Protein AF-A0A7V1BFC8-F1 (afdb_monomer)

Organism: NCBI:txid335975

pLDDT: mean 70.93, std 18.79, range [25.48, 94.25]

Sequence (375 aa):
MNNLLKKTTTIALAGLIGSTLLTPPAHALSTGAIIRVIRSEHSDTRSHVTDENQKVRQQVKDSIELQTDLLIEALKGQARENSNYQQMQVEGAQRIEDAAQINNTNRLKDEFRAKAESGEFDPNPFACMLVDIFGGEGSSGPAPGNSGSTVSDNVSNWVNGNNPVVQASGVQLSKHVADKKTEFSGFKGRPNATTDWGILLEEPTVDFDDPQTAEVAELIIRNGLDSTPKPAMKPEELLTPSGLDRVAKVEELSSRLNSASESIEMALNMRTAVMEGEPVETFREYAEGSAYNRPVGDKLSELQQVDIMTVWHYAPKGERLKAMTTPGEMNQIAWLQEIHRVMSINARINYMQLELANRDAIVNSMILATLNDDD

Foldseek 3Di:
DDDDDDDDDDDDDDDDDDDDDDDDDDDDDDDDPVVPVVVVVVVVVVVVVVVVVVVVVVVVVVVVVVVVVVVVVVVVVVVVVVVVVVVVVVVVVVVVVVVVVVVVVVVVVVVLVVCVVVCVCPADVVLCVLVCCVPPPDPPPPQPADFLVNLLVVLLCVQLQVDPQLQVADPSLVVVLVVVQVVCQCPVHHNGLLADCCLLVVQLAFECRPVVSSVSSSSNLSVVLPSRHHHNDDPVLCVDPVSVVVVVVSVLSSVLSSLVSVLVSLSGRQRYFDDADPVLVVLVVLCVQFPNDDDRDRTGGNSRSLVSLVRSLPTGHDPSVVCVPPPPSDDPSNVSSSVSSVVSSVVSVVVSVVVSVVSVVVNVVSVVVVVVVVD

Solvent-accessible surface area (backbone atoms only — not comparable to full-atom values): 21253 Å² total; per-residue (Å²): 136,85,80,87,83,91,77,89,82,92,86,92,84,89,90,86,86,90,84,87,87,84,86,88,84,90,88,90,90,86,72,79,74,61,61,58,60,56,56,54,57,59,49,61,53,50,56,53,55,50,57,52,51,51,54,53,51,50,54,53,49,58,50,51,52,57,52,48,53,55,50,52,51,50,50,54,49,52,51,52,52,50,51,52,53,49,52,54,49,50,53,49,50,49,53,50,50,52,50,49,52,52,49,50,52,49,51,49,51,50,55,47,50,56,39,51,73,62,58,84,51,64,66,56,69,67,57,38,51,69,66,38,60,76,43,88,94,71,57,85,62,79,64,97,63,53,41,23,57,56,34,36,53,52,30,48,35,41,54,58,8,67,32,72,56,33,59,67,30,69,71,59,32,57,45,51,58,54,50,51,38,59,72,36,43,48,47,97,75,30,80,47,34,43,68,41,63,60,74,68,66,73,43,51,48,43,61,37,70,43,66,66,54,31,50,38,51,29,36,24,49,30,51,70,74,48,73,76,40,62,50,50,82,50,81,74,44,60,76,35,75,71,32,50,59,46,46,57,60,48,52,57,49,46,54,53,53,48,44,47,39,56,44,50,22,52,64,34,44,40,17,22,54,75,44,57,60,76,66,42,56,60,52,42,52,38,26,72,40,19,70,54,84,74,90,77,67,72,51,37,6,58,47,37,51,52,51,36,53,49,31,38,68,78,36,40,32,69,70,60,38,47,35,78,71,40,91,76,68,54,52,73,69,56,52,49,54,50,53,48,47,53,50,48,52,51,52,42,53,53,48,55,50,50,54,50,52,52,37,51,50,52,42,50,51,55,53,53,51,55,68,65,72,79,117

Structure (mmCIF, N/CA/C/O backbone):
data_AF-A0A7V1BFC8-F1
#
_entry.id   AF-A0A7V1BFC8-F1
#
loop_
_atom_site.group_PDB
_atom_site.id
_atom_site.type_symbol
_atom_site.label_atom_id
_atom_site.label_alt_id
_atom_site.label_comp_id
_atom_site.label_asym_id
_atom_site.label_entity_id
_atom_site.label_seq_id
_atom_site.pdbx_PDB_ins_code
_atom_site.Cartn_x
_atom_site.Cartn_y
_atom_site.Cartn_z
_atom_site.occupancy
_atom_site.B_iso_or_equiv
_atom_site.auth_seq_id
_atom_site.auth_comp_id
_atom_site.auth_asym_id
_atom_site.auth_atom_id
_atom_site.pdbx_PDB_model_num
ATOM 1 N N . MET A 1 1 ? 62.423 33.754 -34.897 1.00 32.41 1 MET A N 1
ATOM 2 C CA . MET A 1 1 ? 63.442 34.340 -35.801 1.00 32.41 1 MET A CA 1
ATOM 3 C C . MET A 1 1 ? 64.641 33.403 -35.777 1.00 32.41 1 MET A C 1
ATOM 5 O O . MET A 1 1 ? 65.230 33.238 -34.725 1.00 32.41 1 MET A O 1
ATOM 9 N N . ASN A 1 2 ? 64.758 32.505 -36.751 1.00 27.41 2 ASN A N 1
ATOM 10 C CA . ASN A 1 2 ? 65.444 32.687 -38.041 1.00 27.41 2 ASN A CA 1
ATOM 11 C C . ASN A 1 2 ? 66.981 32.756 -37.954 1.00 27.41 2 ASN A C 1
ATOM 13 O O . ASN A 1 2 ? 67.542 33.769 -37.556 1.00 27.41 2 ASN A O 1
ATOM 17 N N . ASN A 1 3 ? 67.581 31.713 -38.537 1.00 30.86 3 ASN A N 1
ATOM 18 C CA . ASN A 1 3 ? 68.780 31.717 -39.379 1.00 30.86 3 ASN A CA 1
ATOM 19 C C . ASN A 1 3 ? 70.190 31.784 -38.758 1.00 30.86 3 ASN A C 1
ATOM 21 O O . ASN A 1 3 ? 70.696 32.832 -38.382 1.00 30.86 3 ASN A O 1
ATOM 25 N N . LEU A 1 4 ? 70.864 30.631 -38.891 1.00 31.28 4 LEU A N 1
ATOM 26 C CA . LEU A 1 4 ? 72.070 30.450 -39.718 1.00 31.28 4 LEU A CA 1
ATOM 27 C C . LEU A 1 4 ? 73.190 31.492 -39.583 1.00 31.28 4 LEU A C 1
ATOM 29 O O . LEU A 1 4 ? 73.123 32.565 -40.178 1.00 31.28 4 LEU A O 1
ATOM 33 N N . LEU A 1 5 ? 74.332 31.053 -39.045 1.00 30.88 5 LEU A N 1
ATOM 34 C CA . LEU A 1 5 ? 75.630 31.614 -39.423 1.00 30.88 5 LEU A CA 1
ATOM 35 C C . LEU A 1 5 ? 76.728 30.539 -39.458 1.00 30.88 5 LEU A C 1
ATOM 37 O O . LEU A 1 5 ? 77.033 29.883 -38.468 1.00 30.88 5 LEU A O 1
ATOM 41 N N . LYS A 1 6 ? 77.307 30.364 -40.651 1.00 32.97 6 LYS A N 1
ATOM 42 C CA . LYS A 1 6 ? 78.470 29.508 -40.930 1.00 32.97 6 LYS A CA 1
ATOM 43 C C . LYS A 1 6 ? 79.749 30.117 -40.339 1.00 32.97 6 LYS A C 1
ATOM 45 O O . LYS A 1 6 ? 79.927 31.326 -40.463 1.00 32.97 6 LYS A O 1
ATOM 50 N N . LYS A 1 7 ? 80.676 29.268 -39.875 1.00 28.72 7 LYS A N 1
ATOM 51 C CA . LYS A 1 7 ? 82.158 29.393 -39.937 1.00 28.72 7 LYS A CA 1
ATOM 52 C C . LYS A 1 7 ? 82.755 28.057 -39.439 1.00 28.72 7 LYS A C 1
ATOM 54 O O . LYS A 1 7 ? 82.278 27.536 -38.443 1.00 28.72 7 LYS A O 1
ATOM 59 N N . THR A 1 8 ? 83.521 27.315 -40.252 1.00 30.00 8 THR A N 1
ATOM 60 C CA . THR A 1 8 ? 85.009 27.217 -40.206 1.00 30.00 8 THR A CA 1
ATOM 61 C C . THR A 1 8 ? 85.552 27.009 -38.774 1.00 30.00 8 THR A C 1
ATOM 63 O O . THR A 1 8 ? 85.238 27.803 -37.898 1.00 30.00 8 THR A O 1
ATOM 66 N N . THR A 1 9 ? 86.418 26.035 -38.456 1.00 28.03 9 THR A N 1
ATOM 67 C CA . THR A 1 9 ? 87.690 25.745 -39.150 1.00 28.03 9 THR A CA 1
ATOM 68 C C . THR A 1 9 ? 88.269 24.362 -38.777 1.00 28.03 9 THR A C 1
ATOM 70 O O . THR A 1 9 ? 88.222 23.950 -37.627 1.00 28.03 9 THR A O 1
ATOM 73 N N . THR A 1 10 ? 88.826 23.705 -39.795 1.00 29.02 10 THR A N 1
ATOM 74 C CA . THR A 1 10 ? 89.980 22.783 -39.917 1.00 29.02 10 THR A CA 1
ATOM 75 C C . THR A 1 10 ? 90.988 22.617 -38.755 1.00 29.02 10 THR A C 1
ATOM 77 O O . THR A 1 10 ? 91.330 23.607 -38.121 1.00 29.02 10 THR A O 1
ATOM 80 N N . ILE A 1 11 ? 91.558 21.391 -38.642 1.00 31.86 11 ILE A N 1
ATOM 81 C CA . ILE A 1 11 ? 92.927 20.926 -38.222 1.00 31.86 11 ILE A CA 1
ATOM 82 C C . ILE A 1 11 ? 92.743 19.570 -37.482 1.00 31.86 11 ILE A C 1
ATOM 84 O O . ILE A 1 11 ? 92.087 19.557 -36.451 1.00 31.86 11 ILE A O 1
ATOM 88 N N . ALA A 1 12 ? 93.072 18.360 -37.969 1.00 26.25 12 ALA A N 1
ATOM 89 C CA . ALA A 1 12 ? 94.232 17.755 -38.663 1.00 26.25 12 ALA A CA 1
ATOM 90 C C . ALA A 1 12 ? 95.201 16.994 -37.722 1.00 26.25 12 ALA A C 1
ATOM 92 O O . ALA A 1 12 ? 95.785 17.622 -36.850 1.00 26.25 12 ALA A O 1
ATOM 93 N N . LEU A 1 13 ? 95.398 15.680 -37.960 1.00 26.31 13 LEU A N 1
ATOM 94 C CA . LEU A 1 13 ? 96.648 14.874 -37.848 1.00 26.31 13 LEU A CA 1
ATOM 95 C C . LEU A 1 13 ? 96.299 13.396 -38.177 1.00 26.31 13 LEU A C 1
ATOM 97 O O . LEU A 1 13 ? 95.523 12.780 -37.460 1.00 26.31 13 LEU A O 1
ATOM 101 N N . ALA A 1 14 ? 96.566 12.882 -39.382 1.00 25.48 14 ALA A N 1
ATOM 102 C CA . ALA A 1 14 ? 97.833 12.325 -39.893 1.00 25.48 14 ALA A CA 1
ATOM 103 C C . ALA A 1 14 ? 98.149 10.898 -39.392 1.00 25.48 14 ALA A C 1
ATOM 105 O O . ALA A 1 14 ? 98.297 10.676 -38.195 1.00 25.48 14 ALA A O 1
ATOM 106 N N . GLY A 1 15 ? 98.323 9.947 -40.325 1.00 25.98 15 GLY A N 1
ATOM 107 C CA . GLY A 1 15 ? 98.778 8.593 -39.987 1.00 25.98 15 GLY A CA 1
ATOM 108 C C . GLY A 1 15 ? 98.487 7.491 -41.012 1.00 25.98 15 GLY A C 1
ATOM 109 O O . GLY A 1 15 ? 97.742 6.581 -40.681 1.00 25.98 15 GLY A O 1
ATOM 110 N N . LEU A 1 16 ? 99.077 7.555 -42.219 1.00 27.25 16 LEU A N 1
ATOM 111 C CA . LEU A 1 16 ? 99.634 6.386 -42.942 1.00 27.25 16 LEU A CA 1
ATOM 112 C C . LEU A 1 16 ? 100.251 6.797 -44.294 1.00 27.25 16 LEU A C 1
ATOM 114 O O . LEU A 1 16 ? 99.563 7.008 -45.289 1.00 27.25 16 LEU A O 1
ATOM 118 N N . ILE A 1 17 ? 101.582 6.883 -44.316 1.00 28.95 17 ILE A N 1
ATOM 119 C CA . ILE A 1 17 ? 102.418 6.905 -45.525 1.00 28.95 17 ILE A CA 1
ATOM 120 C C . ILE A 1 17 ? 102.959 5.482 -45.695 1.00 28.95 17 ILE A C 1
ATOM 122 O O . ILE A 1 17 ? 103.449 4.925 -44.714 1.00 28.95 17 ILE A O 1
ATOM 126 N N . GLY A 1 18 ? 102.920 4.891 -46.898 1.00 25.66 18 GLY A N 1
ATOM 127 C CA . GLY A 1 18 ? 103.538 3.568 -47.078 1.00 25.66 18 GLY A CA 1
ATOM 128 C C . GLY A 1 18 ? 103.175 2.758 -48.324 1.00 25.66 18 GLY A C 1
ATOM 129 O O . GLY A 1 18 ? 102.826 1.592 -48.194 1.00 25.66 18 GLY A O 1
ATOM 130 N N . SER A 1 19 ? 103.269 3.325 -49.528 1.00 30.67 19 SER A N 1
ATOM 131 C CA . SER A 1 19 ? 103.360 2.519 -50.764 1.00 30.67 19 SER A CA 1
ATOM 132 C C . SER A 1 19 ? 104.091 3.280 -51.871 1.00 30.67 19 SER A C 1
ATOM 134 O O . SER A 1 19 ? 103.512 3.795 -52.823 1.00 30.67 19 SER A O 1
ATOM 136 N N . THR A 1 20 ? 105.412 3.361 -51.732 1.00 32.38 20 THR A N 1
ATOM 137 C CA . THR A 1 20 ? 106.315 3.659 -52.848 1.00 32.38 20 THR A CA 1
ATOM 138 C C . THR A 1 20 ? 106.559 2.389 -53.661 1.00 32.38 20 THR A C 1
ATOM 140 O O . THR A 1 20 ? 106.676 1.315 -53.080 1.00 32.38 20 THR A O 1
ATOM 143 N N . LEU A 1 21 ? 106.695 2.515 -54.986 1.00 33.72 21 LEU A N 1
ATOM 144 C CA . LEU A 1 21 ? 107.602 1.693 -55.804 1.00 33.72 21 LEU A CA 1
ATOM 145 C C . LEU A 1 21 ? 107.705 2.266 -57.231 1.00 33.72 21 LEU A C 1
ATOM 147 O O . LEU A 1 21 ? 106.878 2.002 -58.098 1.00 33.72 21 LEU A O 1
ATOM 151 N N . LEU A 1 22 ? 108.769 3.035 -57.465 1.00 33.06 22 LEU A N 1
ATOM 152 C CA . LEU A 1 22 ? 109.357 3.262 -58.786 1.00 33.06 22 LEU A CA 1
ATOM 153 C C . LEU A 1 22 ? 110.709 2.530 -58.793 1.00 33.06 22 LEU A C 1
ATOM 155 O O . LEU A 1 22 ? 111.549 2.765 -57.929 1.00 33.06 22 LEU A O 1
ATOM 159 N N . THR A 1 23 ? 110.888 1.604 -59.731 1.00 39.62 23 THR A N 1
ATOM 160 C CA . THR A 1 23 ? 112.137 0.859 -60.025 1.00 39.62 23 THR A CA 1
ATOM 161 C C . THR A 1 23 ? 113.013 1.635 -61.038 1.00 39.62 23 THR A C 1
ATOM 163 O O . THR A 1 23 ? 112.486 2.621 -61.559 1.00 39.62 23 THR A O 1
ATOM 166 N N . PRO A 1 24 ? 114.252 1.227 -61.445 1.00 46.25 24 PRO A N 1
ATOM 167 C CA . PRO A 1 24 ? 115.094 0.027 -61.149 1.00 46.25 24 PRO A CA 1
ATOM 168 C C . PRO A 1 24 ? 116.609 0.398 -60.864 1.00 46.25 24 PRO A C 1
ATOM 170 O O . PRO A 1 24 ? 116.844 1.561 -60.550 1.00 46.25 24 PRO A O 1
ATOM 173 N N . PRO A 1 25 ? 117.681 -0.433 -61.072 1.00 49.59 25 PRO A N 1
ATOM 174 C CA . PRO A 1 25 ? 117.963 -1.866 -60.763 1.00 49.59 25 PRO A CA 1
ATOM 175 C C . PRO A 1 25 ? 119.337 -2.223 -60.065 1.00 49.59 25 PRO A C 1
ATOM 177 O O . PRO A 1 25 ? 120.337 -1.543 -60.247 1.00 49.59 25 PRO A O 1
ATOM 180 N N . ALA A 1 26 ? 119.367 -3.401 -59.399 1.00 45.41 26 ALA A N 1
ATOM 181 C CA . ALA A 1 26 ? 120.374 -4.517 -59.330 1.00 45.41 26 ALA A CA 1
ATOM 182 C C . ALA A 1 26 ? 121.918 -4.376 -59.076 1.00 45.41 26 ALA A C 1
ATOM 184 O O . ALA A 1 26 ? 122.593 -3.633 -59.773 1.00 45.41 26 ALA A O 1
ATOM 185 N N . HIS A 1 27 ? 122.498 -5.264 -58.215 1.00 37.59 27 HIS A N 1
ATOM 186 C CA . HIS A 1 27 ? 123.447 -6.376 -58.575 1.00 37.59 27 HIS A CA 1
ATOM 187 C C . HIS A 1 27 ? 124.050 -7.224 -57.381 1.00 37.59 27 HIS A C 1
ATOM 189 O O . HIS A 1 27 ? 124.874 -6.731 -56.624 1.00 37.59 27 HIS A O 1
ATOM 195 N N . ALA A 1 28 ? 123.722 -8.538 -57.344 1.00 42.50 28 ALA A N 1
ATOM 196 C CA . ALA A 1 28 ? 124.514 -9.766 -56.994 1.00 42.50 28 ALA A CA 1
ATOM 197 C C . ALA A 1 28 ? 125.044 -10.196 -55.570 1.00 42.50 28 ALA A C 1
ATOM 199 O O . ALA A 1 28 ? 125.682 -9.434 -54.855 1.00 42.50 28 ALA A O 1
ATOM 200 N N . LEU A 1 29 ? 124.939 -11.534 -55.322 1.00 41.56 29 LEU A N 1
ATOM 201 C CA . LEU A 1 29 ? 125.571 -12.422 -54.286 1.00 41.56 29 LEU A CA 1
ATOM 202 C C . LEU A 1 29 ? 125.015 -12.373 -52.830 1.00 41.56 29 LEU A C 1
ATOM 204 O O . LEU A 1 29 ? 124.550 -11.329 -52.402 1.00 41.56 29 LEU A O 1
ATOM 208 N N . SER A 1 30 ? 125.044 -13.428 -51.975 1.00 41.81 30 SER A N 1
ATOM 209 C CA . SER A 1 30 ? 125.123 -14.916 -52.130 1.00 41.81 30 SER A CA 1
ATOM 210 C C . SER A 1 30 ? 124.526 -15.656 -50.879 1.00 41.81 30 SER A C 1
ATOM 212 O O . SER A 1 30 ? 124.052 -14.988 -49.964 1.00 41.81 30 SER A O 1
ATOM 214 N N . THR A 1 31 ? 124.478 -17.010 -50.817 1.00 49.44 31 THR A N 1
ATOM 215 C CA . THR A 1 31 ? 123.411 -17.734 -50.048 1.00 49.44 31 THR A CA 1
ATOM 216 C C . THR A 1 31 ? 123.796 -18.577 -48.802 1.00 49.44 31 THR A C 1
ATOM 218 O O . THR A 1 31 ? 122.926 -18.873 -47.985 1.00 49.44 31 THR A O 1
ATOM 221 N N . GLY A 1 32 ? 125.047 -19.022 -48.618 1.00 49.19 32 GLY A N 1
ATOM 222 C CA . GLY A 1 32 ? 125.352 -20.147 -47.701 1.00 49.19 32 GLY A CA 1
ATOM 223 C C . GLY A 1 32 ? 125.258 -19.884 -46.183 1.00 49.19 32 GLY A C 1
ATOM 224 O O . GLY A 1 32 ? 124.764 -20.731 -45.437 1.00 49.19 32 GLY A O 1
ATOM 225 N N . ALA A 1 33 ? 125.733 -18.729 -45.706 1.00 51.12 33 ALA A N 1
ATOM 226 C CA . ALA A 1 33 ? 125.861 -18.446 -44.266 1.00 51.12 33 ALA A CA 1
ATOM 227 C C . ALA A 1 33 ? 124.517 -18.141 -43.573 1.00 51.12 33 ALA A C 1
ATOM 229 O O . ALA A 1 33 ? 124.323 -18.463 -42.401 1.00 51.12 33 ALA A O 1
ATOM 230 N N . ILE A 1 34 ? 123.575 -17.568 -44.325 1.00 51.38 34 ILE A N 1
ATOM 231 C CA . ILE A 1 34 ? 122.279 -17.067 -43.845 1.00 51.38 34 ILE A CA 1
ATOM 232 C C . ILE A 1 34 ? 121.424 -18.194 -43.229 1.00 51.38 34 ILE A C 1
ATOM 234 O O . ILE A 1 34 ? 120.758 -18.001 -42.215 1.00 51.38 34 ILE A O 1
ATOM 238 N N . ILE A 1 35 ? 121.490 -19.406 -43.791 1.00 53.53 35 ILE A N 1
ATOM 239 C CA . ILE A 1 35 ? 120.587 -20.519 -43.448 1.00 53.53 35 ILE A CA 1
ATOM 240 C C . ILE A 1 35 ? 120.814 -21.069 -42.025 1.00 53.53 35 ILE A C 1
ATOM 242 O O . ILE A 1 35 ? 119.873 -21.585 -41.418 1.00 53.53 35 ILE A O 1
ATOM 246 N N . ARG A 1 36 ? 122.036 -20.987 -41.473 1.00 50.66 36 ARG A N 1
ATOM 247 C CA . ARG A 1 36 ? 122.326 -21.532 -40.130 1.00 50.66 36 ARG A CA 1
ATOM 248 C C . ARG A 1 36 ? 121.845 -20.614 -39.009 1.00 50.66 36 ARG A C 1
ATOM 250 O O . ARG A 1 36 ? 121.196 -21.111 -38.097 1.00 50.66 36 ARG A O 1
ATOM 257 N N . VAL A 1 37 ? 122.103 -19.309 -39.119 1.00 55.41 37 VAL A N 1
ATOM 258 C CA . VAL A 1 37 ? 121.676 -18.305 -38.124 1.00 55.41 37 VAL A CA 1
ATOM 259 C C . VAL A 1 37 ? 120.150 -18.245 -38.040 1.00 55.41 37 VAL A C 1
ATOM 261 O O . VAL A 1 37 ? 119.596 -18.298 -36.950 1.00 55.41 37 VAL A O 1
ATOM 264 N N . ILE A 1 38 ? 119.455 -18.271 -39.185 1.00 53.12 38 ILE A N 1
ATOM 265 C CA . ILE A 1 38 ? 117.984 -18.333 -39.211 1.00 53.12 38 ILE A CA 1
ATOM 266 C C . ILE A 1 38 ? 117.452 -19.526 -38.401 1.00 53.12 38 ILE A C 1
ATOM 268 O O . ILE A 1 38 ? 116.412 -19.412 -37.762 1.00 53.12 38 ILE A O 1
ATOM 272 N N . ARG A 1 39 ? 118.134 -20.680 -38.406 1.00 53.22 39 ARG A N 1
ATOM 273 C CA . ARG A 1 39 ? 117.600 -21.904 -37.792 1.00 53.22 39 ARG A CA 1
ATOM 274 C C . ARG A 1 39 ? 117.725 -21.939 -36.262 1.00 53.22 39 ARG A C 1
ATOM 276 O O . ARG A 1 39 ? 116.870 -22.562 -35.640 1.00 53.22 39 ARG A O 1
ATOM 283 N N . SER A 1 40 ? 118.737 -21.300 -35.666 1.00 54.22 40 SER A N 1
ATOM 284 C CA . SER A 1 40 ? 118.859 -21.202 -34.200 1.00 54.22 40 SER A CA 1
ATOM 285 C C . SER A 1 40 ? 117.851 -20.210 -33.621 1.00 54.22 40 SER A C 1
ATOM 287 O O . SER A 1 40 ? 117.056 -20.589 -32.766 1.00 54.22 40 SER A O 1
ATOM 289 N N . GLU A 1 41 ? 117.787 -18.993 -34.170 1.00 55.53 41 GLU A N 1
ATOM 290 C CA . GLU A 1 41 ? 116.847 -17.946 -33.731 1.00 55.53 41 GLU A CA 1
ATOM 291 C C . GLU A 1 41 ? 115.384 -18.425 -33.778 1.00 55.53 41 GLU A C 1
ATOM 293 O O . GLU A 1 41 ? 114.576 -18.156 -32.888 1.00 55.53 41 GLU A O 1
ATOM 298 N N . HIS A 1 42 ? 115.044 -19.215 -34.801 1.00 53.66 42 HIS A N 1
ATOM 299 C CA . HIS A 1 42 ? 113.699 -19.752 -35.013 1.00 53.66 42 HIS A CA 1
ATOM 300 C C . HIS A 1 42 ? 113.329 -20.922 -34.072 1.00 53.66 42 HIS A C 1
ATOM 302 O O . HIS A 1 42 ? 112.168 -21.338 -34.046 1.00 53.66 42 HIS A O 1
ATOM 308 N N . SER A 1 43 ? 114.288 -21.471 -33.315 1.00 54.16 43 SER A N 1
ATOM 309 C CA . SER A 1 43 ? 114.041 -22.468 -32.262 1.00 54.16 43 SER A CA 1
ATOM 310 C C . SER A 1 43 ? 113.594 -21.784 -30.971 1.00 54.16 43 SER A C 1
ATOM 312 O O . SER A 1 43 ? 112.496 -22.045 -30.478 1.00 54.16 43 SER A O 1
ATOM 314 N N . ASP A 1 44 ? 114.406 -20.853 -30.474 1.00 57.56 44 ASP A N 1
ATOM 315 C CA . ASP A 1 44 ? 114.205 -20.240 -29.156 1.00 57.56 44 ASP A CA 1
ATOM 316 C C . ASP A 1 44 ? 113.050 -19.231 -29.173 1.00 57.56 44 ASP A C 1
ATOM 318 O O . ASP A 1 44 ? 112.257 -19.159 -28.233 1.00 57.56 44 ASP A O 1
ATOM 322 N N . THR A 1 45 ? 112.840 -18.555 -30.310 1.00 56.41 45 THR A N 1
ATOM 323 C CA . THR A 1 45 ? 111.617 -17.770 -30.542 1.00 56.41 45 THR A CA 1
ATOM 324 C C . THR A 1 45 ? 110.366 -18.653 -30.443 1.00 56.41 45 THR A C 1
ATOM 326 O O . THR A 1 45 ? 109.340 -18.226 -29.918 1.00 56.41 45 THR A O 1
ATOM 329 N N . ARG A 1 46 ? 110.419 -19.905 -30.921 1.00 56.59 46 ARG A N 1
ATOM 330 C CA . ARG A 1 46 ? 109.241 -20.783 -30.987 1.00 56.59 46 ARG A CA 1
ATOM 331 C C . ARG A 1 46 ? 108.845 -21.349 -29.623 1.00 56.59 46 ARG A C 1
ATOM 333 O O . ARG A 1 46 ? 107.647 -21.461 -29.363 1.00 56.59 46 ARG A O 1
ATOM 340 N N . SER A 1 47 ? 109.802 -21.697 -28.764 1.00 57.78 47 SER A N 1
ATOM 341 C CA . SER A 1 47 ? 109.502 -22.149 -27.397 1.00 57.78 47 SER A CA 1
ATOM 342 C C . SER A 1 47 ? 108.918 -21.008 -26.561 1.00 57.78 47 SER A C 1
ATOM 344 O O . SER A 1 47 ? 107.826 -21.158 -26.014 1.00 57.78 47 SER A O 1
ATOM 346 N N . HIS A 1 48 ? 109.562 -19.836 -26.563 1.00 63.44 48 HIS A N 1
ATOM 347 C CA . HIS A 1 48 ? 109.105 -18.671 -25.803 1.00 63.44 48 HIS A CA 1
ATOM 348 C C . HIS A 1 48 ? 107.700 -18.199 -26.223 1.00 63.44 48 HIS A C 1
ATOM 350 O O . HIS A 1 48 ? 106.830 -18.011 -25.373 1.00 63.44 48 HIS A O 1
ATOM 356 N N . VAL A 1 49 ? 107.432 -18.113 -27.534 1.00 58.75 49 VAL A N 1
ATOM 357 C CA . VAL A 1 49 ? 106.101 -17.761 -28.065 1.00 58.75 49 VAL A CA 1
ATOM 358 C C . VAL A 1 49 ? 105.028 -18.790 -27.680 1.00 58.75 49 VAL A C 1
ATOM 360 O O . VAL A 1 49 ? 103.861 -18.419 -27.563 1.00 58.75 49 VAL A O 1
ATOM 363 N N . THR A 1 50 ? 105.378 -20.063 -27.464 1.00 65.44 50 THR A N 1
ATOM 364 C CA . THR A 1 50 ? 104.402 -21.100 -27.084 1.00 65.44 50 THR A CA 1
ATOM 365 C C . THR A 1 50 ? 103.972 -20.968 -25.618 1.00 65.44 50 THR A C 1
ATOM 367 O O . THR A 1 50 ? 102.772 -21.002 -25.344 1.00 65.44 50 THR A O 1
ATOM 370 N N . ASP A 1 51 ? 104.915 -20.744 -24.698 1.00 65.88 51 ASP A N 1
ATOM 371 C CA . ASP A 1 51 ? 104.636 -20.562 -23.262 1.00 65.88 51 ASP A CA 1
ATOM 372 C C . ASP A 1 51 ? 103.863 -19.265 -22.972 1.00 65.88 51 ASP A C 1
ATOM 374 O O . ASP A 1 51 ? 102.887 -19.272 -22.216 1.00 65.88 51 ASP A O 1
ATOM 378 N N . GLU A 1 52 ? 104.247 -18.155 -23.613 1.00 64.62 52 GLU A N 1
ATOM 379 C CA . GLU A 1 52 ? 103.507 -16.887 -23.536 1.00 64.62 52 GLU A CA 1
ATOM 380 C C . GLU A 1 52 ? 102.063 -17.061 -24.037 1.00 64.62 52 GLU A C 1
ATOM 382 O O . GLU A 1 52 ? 101.111 -16.656 -23.367 1.00 64.62 52 GLU A O 1
ATOM 387 N N . ASN A 1 53 ? 101.865 -17.760 -25.165 1.00 62.97 53 ASN A N 1
ATOM 388 C CA . ASN A 1 53 ? 100.524 -18.044 -25.684 1.00 62.97 53 ASN A CA 1
ATOM 389 C C . ASN A 1 53 ? 99.666 -18.877 -24.720 1.00 62.97 53 ASN A C 1
ATOM 391 O O . ASN A 1 53 ? 98.453 -18.675 -24.681 1.00 62.97 53 ASN A O 1
ATOM 395 N N . GLN A 1 54 ? 100.240 -19.810 -23.953 1.00 65.69 54 GLN A N 1
ATOM 396 C CA . GLN A 1 54 ? 99.468 -20.579 -22.971 1.00 65.69 54 GLN A CA 1
ATOM 397 C C . GLN A 1 54 ? 99.023 -19.717 -21.782 1.00 65.69 54 GLN A C 1
ATOM 399 O O . GLN A 1 54 ? 97.854 -19.780 -21.399 1.00 65.69 54 GLN A O 1
ATOM 404 N N . LYS A 1 55 ? 99.902 -18.858 -21.250 1.00 68.94 55 LYS A N 1
ATOM 405 C CA . LYS A 1 55 ? 99.554 -17.933 -20.154 1.00 68.94 55 LYS A CA 1
ATOM 406 C C . LYS A 1 55 ? 98.485 -16.927 -20.574 1.00 68.94 55 LYS A C 1
ATOM 408 O O . LYS A 1 55 ? 97.494 -16.763 -19.865 1.00 68.94 55 LYS A O 1
ATOM 413 N N . VAL A 1 56 ? 98.638 -16.326 -21.758 1.00 62.75 56 VAL A N 1
ATOM 414 C CA . VAL A 1 56 ? 97.643 -15.406 -22.332 1.00 62.75 56 VAL A CA 1
ATOM 415 C C . VAL A 1 56 ? 96.299 -16.114 -22.529 1.00 62.75 56 VAL A C 1
ATOM 417 O O . VAL A 1 56 ? 95.267 -15.562 -22.163 1.00 62.75 56 VAL A O 1
ATOM 420 N N . ARG A 1 57 ? 96.278 -17.359 -23.028 1.00 61.34 57 ARG A N 1
ATOM 421 C CA . ARG A 1 57 ? 95.027 -18.130 -23.182 1.00 61.34 57 ARG A CA 1
ATOM 422 C C . ARG A 1 57 ? 94.309 -18.384 -21.858 1.00 61.34 57 ARG A C 1
ATOM 424 O O . ARG A 1 57 ? 93.086 -18.285 -21.834 1.00 61.34 57 ARG A O 1
ATOM 431 N N . GLN A 1 58 ? 95.037 -18.688 -20.783 1.00 64.50 58 GLN A N 1
ATOM 432 C CA . GLN A 1 58 ? 94.419 -18.905 -19.474 1.00 64.50 58 GLN A CA 1
ATOM 433 C C . GLN A 1 58 ? 93.832 -17.601 -18.914 1.00 64.50 58 GLN A C 1
ATOM 435 O O . GLN A 1 58 ? 92.658 -17.569 -18.565 1.00 64.50 58 GLN A O 1
ATOM 440 N N . GLN A 1 59 ? 94.590 -16.498 -18.951 1.00 65.50 59 GLN A N 1
ATOM 441 C CA . GLN A 1 59 ? 94.098 -15.180 -18.524 1.00 65.50 59 GLN A CA 1
ATOM 442 C C . GLN A 1 59 ? 92.875 -14.711 -19.330 1.00 65.50 59 GLN A C 1
ATOM 444 O O . GLN A 1 59 ? 91.946 -14.132 -18.770 1.00 65.50 59 GLN A O 1
ATOM 449 N N . VAL A 1 60 ? 92.847 -14.983 -20.639 1.00 62.56 60 VAL A N 1
ATOM 450 C CA . VAL A 1 60 ? 91.689 -14.700 -21.499 1.00 62.56 60 VAL A CA 1
ATOM 451 C C . VAL A 1 60 ? 90.476 -15.544 -21.098 1.00 62.56 60 VAL A C 1
ATOM 453 O O . VAL A 1 60 ? 89.370 -15.013 -21.073 1.00 62.56 60 VAL A O 1
ATOM 456 N N . LYS A 1 61 ? 90.655 -16.824 -20.742 1.00 63.78 61 LYS A N 1
ATOM 457 C CA . LYS A 1 61 ? 89.554 -17.693 -20.297 1.00 63.78 61 LYS A CA 1
ATOM 458 C C . LYS A 1 61 ? 88.938 -17.200 -18.987 1.00 63.78 61 LYS A C 1
ATOM 460 O O . LYS A 1 61 ? 87.728 -17.000 -18.933 1.00 63.78 61 LYS A O 1
ATOM 465 N N . ASP A 1 62 ? 89.770 -16.947 -17.980 1.00 62.88 62 ASP A N 1
ATOM 466 C CA . ASP A 1 62 ? 89.322 -16.521 -16.649 1.00 62.88 62 ASP A CA 1
ATOM 467 C C . ASP A 1 62 ? 88.639 -15.132 -16.715 1.00 62.88 62 ASP A C 1
ATOM 469 O O . ASP A 1 62 ? 87.631 -14.883 -16.053 1.00 62.88 62 ASP A O 1
ATOM 473 N N . SER A 1 63 ? 89.133 -14.245 -17.592 1.00 59.44 63 SER A N 1
ATOM 474 C CA . SER A 1 63 ? 88.512 -12.952 -17.922 1.00 59.44 63 SER A CA 1
ATOM 475 C C . SER A 1 63 ? 87.123 -13.101 -18.561 1.00 59.44 63 SER A C 1
ATOM 477 O O . SER A 1 63 ? 86.184 -12.410 -18.166 1.00 59.44 63 SER A O 1
ATOM 479 N N . ILE A 1 64 ? 86.968 -14.018 -19.525 1.00 63.91 64 ILE A N 1
ATOM 480 C CA . ILE A 1 64 ? 85.690 -14.267 -20.211 1.00 63.91 64 ILE A CA 1
ATOM 481 C C . ILE A 1 64 ? 84.650 -14.859 -19.253 1.00 63.91 64 ILE A C 1
ATOM 483 O O . ILE A 1 64 ? 83.489 -14.457 -19.314 1.00 63.91 64 ILE A O 1
ATOM 487 N N . GLU A 1 65 ? 85.037 -15.775 -18.360 1.00 61.66 65 GLU A N 1
ATOM 488 C CA . GLU A 1 65 ? 84.117 -16.352 -17.368 1.00 61.66 65 GLU A CA 1
ATOM 489 C C . GLU A 1 65 ? 83.600 -15.266 -16.408 1.00 61.66 65 GLU A C 1
ATOM 491 O O . GLU A 1 65 ? 82.386 -15.078 -16.305 1.00 61.66 65 GLU A O 1
ATOM 496 N N . LEU A 1 66 ? 84.495 -14.446 -15.835 1.00 67.12 66 LEU A N 1
ATOM 497 C CA . LEU A 1 66 ? 84.111 -13.321 -14.971 1.00 67.12 66 LEU A CA 1
ATOM 498 C C . LEU A 1 66 ? 83.211 -12.302 -15.694 1.00 67.12 66 LEU A C 1
ATOM 500 O O . LEU A 1 66 ? 82.228 -11.830 -15.126 1.00 67.12 66 LEU A O 1
ATOM 504 N N . GLN A 1 67 ? 83.524 -11.960 -16.950 1.00 54.97 67 GLN A N 1
ATOM 505 C CA . GLN A 1 67 ? 82.689 -11.059 -17.750 1.00 54.97 67 GLN A CA 1
ATOM 506 C C . GLN A 1 67 ? 81.310 -11.656 -18.044 1.00 54.97 67 GLN A C 1
ATOM 508 O O . GLN A 1 67 ? 80.329 -10.915 -18.043 1.00 54.97 67 GLN A O 1
ATOM 513 N N . THR A 1 68 ? 81.218 -12.968 -18.275 1.00 56.91 68 THR A N 1
ATOM 514 C CA . THR A 1 68 ? 79.959 -13.650 -18.607 1.00 56.91 68 THR A CA 1
ATOM 515 C C . THR A 1 68 ? 78.995 -13.657 -17.423 1.00 56.91 68 THR A C 1
ATOM 517 O O . THR A 1 68 ? 77.824 -13.325 -17.605 1.00 56.91 68 THR A O 1
ATOM 520 N N . ASP A 1 69 ? 79.472 -13.953 -16.211 1.00 60.25 69 ASP A N 1
ATOM 521 C CA . ASP A 1 69 ? 78.630 -13.938 -15.007 1.00 60.25 69 ASP A CA 1
ATOM 522 C C . ASP A 1 69 ? 78.094 -12.530 -14.700 1.00 60.25 69 ASP A C 1
ATOM 524 O O . ASP A 1 69 ? 76.897 -12.359 -14.455 1.00 60.25 69 ASP A O 1
ATOM 528 N N . LEU A 1 70 ? 78.946 -11.506 -14.827 1.00 58.88 70 LEU A N 1
ATOM 529 C CA . LEU A 1 70 ? 78.563 -10.096 -14.672 1.00 58.88 70 LEU A CA 1
ATOM 530 C C . LEU A 1 70 ? 77.502 -9.670 -15.705 1.00 58.88 70 LEU A C 1
ATOM 532 O O . LEU A 1 70 ? 76.569 -8.934 -15.381 1.00 58.88 70 LEU A O 1
ATOM 536 N N . LEU A 1 71 ? 77.602 -10.174 -16.941 1.00 52.62 71 LEU A N 1
ATOM 537 C CA . LEU A 1 71 ? 76.621 -9.938 -18.006 1.00 52.62 71 LEU A CA 1
ATOM 538 C C . LEU A 1 71 ? 75.290 -10.651 -17.723 1.00 52.62 71 LEU A C 1
ATOM 540 O O . LEU A 1 71 ? 74.229 -10.071 -17.940 1.00 52.62 71 LEU A O 1
ATOM 544 N N . ILE A 1 72 ? 75.325 -11.879 -17.197 1.00 56.47 72 ILE A N 1
ATOM 545 C CA . ILE A 1 72 ? 74.128 -12.633 -16.795 1.00 56.47 72 ILE A CA 1
ATOM 546 C C . ILE A 1 72 ? 73.414 -11.949 -15.622 1.00 56.47 72 ILE A C 1
ATOM 548 O O . ILE A 1 72 ? 72.182 -11.887 -15.613 1.00 56.47 72 ILE A O 1
ATOM 552 N N . GLU A 1 73 ? 74.149 -11.434 -14.637 1.00 58.50 73 GLU A N 1
ATOM 553 C CA . GLU A 1 73 ? 73.566 -10.704 -13.508 1.00 58.50 73 GLU A CA 1
ATOM 554 C C . GLU A 1 73 ? 72.967 -9.360 -13.952 1.00 58.50 73 GLU A C 1
ATOM 556 O O . GLU A 1 73 ? 71.811 -9.075 -13.627 1.00 58.50 73 GLU A O 1
ATOM 561 N N . ALA A 1 74 ? 73.673 -8.600 -14.797 1.00 53.81 74 ALA A N 1
ATOM 562 C CA . ALA A 1 74 ? 73.155 -7.370 -15.397 1.00 53.81 74 ALA A CA 1
ATOM 563 C C . ALA A 1 74 ? 71.886 -7.615 -16.239 1.00 53.81 74 ALA A C 1
ATOM 565 O O . ALA A 1 74 ? 70.899 -6.897 -16.083 1.00 53.81 74 ALA A O 1
ATOM 566 N N . LEU A 1 75 ? 71.859 -8.667 -17.068 1.00 57.78 75 LEU A N 1
ATOM 567 C CA . LEU A 1 75 ? 70.678 -9.048 -17.855 1.00 57.78 75 LEU A CA 1
ATOM 568 C C . LEU A 1 75 ? 69.497 -9.471 -16.968 1.00 57.78 75 LEU A C 1
ATOM 570 O O . LEU A 1 75 ? 68.355 -9.120 -17.264 1.00 57.78 75 LEU A O 1
ATOM 574 N N . LYS A 1 76 ? 69.742 -10.184 -15.859 1.00 53.72 76 LYS A N 1
ATOM 575 C CA . LYS A 1 76 ? 68.698 -10.532 -14.874 1.00 53.72 76 LYS A CA 1
ATOM 576 C C . LYS A 1 76 ? 68.160 -9.299 -14.141 1.00 53.72 76 LYS A C 1
ATOM 578 O O . LYS A 1 76 ? 66.957 -9.240 -13.884 1.00 53.72 76 LYS A O 1
ATOM 583 N N . GLY A 1 77 ? 69.016 -8.327 -13.822 1.00 55.06 77 GLY A N 1
ATOM 584 C CA . GLY A 1 77 ? 68.615 -7.030 -13.271 1.00 55.06 77 GLY A CA 1
ATOM 585 C C . GLY A 1 77 ? 67.737 -6.251 -14.251 1.00 55.06 77 GLY A C 1
ATOM 586 O O . GLY A 1 77 ? 66.583 -5.955 -13.948 1.00 55.06 77 GLY A O 1
ATOM 587 N N . GLN A 1 78 ? 68.233 -6.039 -15.471 1.00 55.91 78 GLN A N 1
ATOM 588 C CA . GLN A 1 78 ? 67.529 -5.315 -16.530 1.00 55.91 78 GLN A CA 1
ATOM 589 C C . GLN A 1 78 ? 66.193 -5.975 -16.917 1.00 55.91 78 GLN A C 1
ATOM 591 O O . GLN A 1 78 ? 65.217 -5.279 -17.188 1.00 55.91 78 GLN A O 1
ATOM 596 N N . ALA A 1 79 ? 66.104 -7.311 -16.909 1.00 51.47 79 ALA A N 1
ATOM 597 C CA . ALA A 1 79 ? 64.848 -8.024 -17.148 1.00 51.47 79 ALA A CA 1
ATOM 598 C C . ALA A 1 79 ? 63.805 -7.775 -16.041 1.00 51.47 79 ALA A C 1
ATOM 600 O O . ALA A 1 79 ? 62.624 -7.599 -16.344 1.00 51.47 79 ALA A O 1
ATOM 601 N N . ARG A 1 80 ? 64.225 -7.715 -14.768 1.00 56.16 80 ARG A N 1
ATOM 602 C CA . ARG A 1 80 ? 63.339 -7.383 -13.637 1.00 56.16 80 ARG A CA 1
ATOM 603 C C . ARG A 1 80 ? 62.875 -5.930 -13.686 1.00 56.16 80 ARG A C 1
ATOM 605 O O . ARG A 1 80 ? 61.690 -5.670 -13.501 1.00 56.16 80 ARG A O 1
ATOM 612 N N . GLU A 1 81 ? 63.779 -4.999 -13.981 1.00 56.66 81 GLU A N 1
ATOM 613 C CA . GLU A 1 81 ? 63.434 -3.582 -14.133 1.00 56.66 81 GLU A CA 1
ATOM 614 C C . GLU A 1 81 ? 62.470 -3.364 -15.303 1.00 56.66 81 GLU A C 1
ATOM 616 O O . GLU A 1 81 ? 61.425 -2.746 -15.112 1.00 56.66 81 GLU A O 1
ATOM 621 N N . ASN A 1 82 ? 62.741 -3.944 -16.477 1.00 58.88 82 ASN A N 1
ATOM 622 C CA . ASN A 1 82 ? 61.834 -3.868 -17.626 1.00 58.88 82 ASN A CA 1
ATOM 623 C C . ASN A 1 82 ? 60.456 -4.482 -17.328 1.00 58.88 82 ASN A C 1
ATOM 625 O O . ASN A 1 82 ? 59.450 -3.913 -17.745 1.00 58.88 82 ASN A O 1
ATOM 629 N N . SER A 1 83 ? 60.385 -5.594 -16.586 1.00 55.53 83 SER A N 1
ATOM 630 C CA . SER A 1 83 ? 59.106 -6.191 -16.173 1.00 55.53 83 SER A CA 1
ATOM 631 C C . SER A 1 83 ? 58.309 -5.258 -15.255 1.00 55.53 83 SER A C 1
ATOM 633 O O . SER A 1 83 ? 57.113 -5.071 -15.467 1.00 55.53 83 SER A O 1
ATOM 635 N N . ASN A 1 84 ? 58.962 -4.626 -14.274 1.00 56.41 84 ASN A N 1
ATOM 636 C CA . ASN A 1 84 ? 58.309 -3.660 -13.385 1.00 56.41 84 ASN A CA 1
ATOM 637 C C . ASN A 1 84 ? 57.869 -2.398 -14.145 1.00 56.41 84 ASN A C 1
ATOM 639 O O . ASN A 1 84 ? 56.756 -1.921 -13.939 1.00 56.41 84 ASN A O 1
ATOM 643 N N . TYR A 1 85 ? 58.694 -1.883 -15.063 1.00 56.66 85 TYR A N 1
ATOM 644 C CA . TYR A 1 85 ? 58.331 -0.750 -15.919 1.00 56.66 85 TYR A CA 1
ATOM 645 C C . TYR A 1 85 ? 57.154 -1.072 -16.846 1.00 56.66 85 TYR A C 1
ATOM 647 O O . TYR A 1 85 ? 56.277 -0.228 -17.015 1.00 56.66 85 TYR A O 1
ATOM 655 N N . GLN A 1 86 ? 57.095 -2.279 -17.418 1.00 63.25 86 GLN A N 1
ATOM 656 C CA . GLN A 1 86 ? 55.947 -2.727 -18.212 1.00 63.25 86 GLN A CA 1
ATOM 657 C C . GLN A 1 86 ? 54.687 -2.849 -17.349 1.00 63.25 86 GLN A C 1
ATOM 659 O O . GLN A 1 86 ? 53.635 -2.366 -17.754 1.00 63.25 86 GLN A O 1
ATOM 664 N N . GLN A 1 87 ? 54.787 -3.407 -16.140 1.00 65.88 87 GLN A N 1
ATOM 665 C CA . GLN A 1 87 ? 53.650 -3.512 -15.223 1.00 65.88 87 GLN A CA 1
ATOM 666 C C . GLN A 1 87 ? 53.124 -2.132 -14.791 1.00 65.88 87 GLN A C 1
ATOM 668 O O . GLN A 1 87 ? 51.918 -1.901 -14.843 1.00 65.88 87 GLN A O 1
ATOM 673 N N . MET A 1 88 ? 54.010 -1.183 -14.466 1.00 64.31 88 MET A N 1
ATOM 674 C CA . MET A 1 88 ? 53.632 0.206 -14.168 1.00 64.31 88 MET A CA 1
ATOM 675 C C . MET A 1 88 ? 53.035 0.936 -15.381 1.00 64.31 88 MET A C 1
ATOM 677 O O . MET A 1 88 ? 52.137 1.758 -15.214 1.00 64.31 88 MET A O 1
ATOM 681 N N . GLN A 1 89 ? 53.492 0.640 -16.603 1.00 66.75 89 GLN A N 1
ATOM 682 C CA . GLN A 1 89 ? 52.897 1.188 -17.827 1.00 66.75 89 GLN A CA 1
ATOM 683 C C . GLN A 1 89 ? 51.511 0.601 -18.112 1.00 66.75 89 GLN A C 1
ATOM 685 O O . GLN A 1 89 ? 50.625 1.351 -18.510 1.00 66.75 89 GLN A O 1
ATOM 690 N N . VAL A 1 90 ? 51.296 -0.697 -17.873 1.00 65.81 90 VAL A N 1
ATOM 691 C CA . VAL A 1 90 ? 49.976 -1.336 -18.005 1.00 65.81 90 VAL A CA 1
ATOM 692 C C . VAL A 1 90 ? 49.004 -0.784 -16.963 1.00 65.81 90 VAL A C 1
ATOM 694 O O . VAL A 1 90 ? 47.904 -0.384 -17.326 1.00 65.81 90 VAL A O 1
ATOM 697 N N . GLU A 1 91 ? 49.414 -0.670 -15.698 1.00 64.06 91 GLU A N 1
ATOM 698 C CA . GLU A 1 91 ? 48.570 -0.082 -14.650 1.00 64.06 91 GLU A CA 1
ATOM 699 C C . GLU A 1 91 ? 48.289 1.410 -14.914 1.00 64.06 91 GLU A C 1
ATOM 701 O O . GLU A 1 91 ? 47.172 1.885 -14.719 1.00 64.06 91 GLU A O 1
ATOM 706 N N . GLY A 1 92 ? 49.277 2.155 -15.419 1.00 65.38 92 GLY A N 1
ATOM 707 C CA . GLY A 1 92 ? 49.104 3.540 -15.857 1.00 65.38 92 GLY A CA 1
ATOM 708 C C . GLY A 1 92 ? 48.131 3.675 -17.032 1.00 65.38 92 GLY A C 1
ATOM 709 O O . GLY A 1 92 ? 47.257 4.537 -16.997 1.00 65.38 92 GLY A O 1
ATOM 710 N N . ALA A 1 93 ? 48.237 2.807 -18.041 1.00 64.38 93 ALA A N 1
ATOM 711 C CA . ALA A 1 93 ? 47.320 2.768 -19.178 1.00 64.38 93 ALA A CA 1
ATOM 712 C C . ALA A 1 93 ? 45.895 2.397 -18.746 1.00 64.38 93 ALA A C 1
ATOM 714 O O . ALA A 1 93 ? 44.954 3.070 -19.152 1.00 64.38 93 ALA A O 1
ATOM 715 N N . GLN A 1 94 ? 45.743 1.409 -17.859 1.00 64.56 94 GLN A N 1
ATOM 716 C CA . GLN A 1 94 ? 44.453 1.013 -17.298 1.00 64.56 94 GLN A CA 1
ATOM 717 C C . GLN A 1 94 ? 43.813 2.161 -16.503 1.00 64.56 94 GLN A C 1
ATOM 719 O O . GLN A 1 94 ? 42.663 2.499 -16.745 1.00 64.56 94 GLN A O 1
ATOM 724 N N . ARG A 1 95 ? 44.575 2.861 -15.650 1.00 66.50 95 ARG A N 1
ATOM 725 C CA . ARG A 1 95 ? 44.088 4.060 -14.939 1.00 66.50 95 ARG A CA 1
ATOM 726 C C . ARG A 1 95 ? 43.709 5.207 -15.886 1.00 66.50 95 ARG A C 1
ATOM 728 O O . ARG A 1 95 ? 42.805 5.973 -15.566 1.00 66.50 95 ARG A O 1
ATOM 735 N N . ILE A 1 96 ? 44.392 5.357 -17.026 1.00 68.44 96 ILE A N 1
ATOM 736 C CA . ILE A 1 96 ? 44.041 6.343 -18.064 1.00 68.44 96 ILE A CA 1
ATOM 737 C C . ILE A 1 96 ? 42.754 5.931 -18.787 1.00 68.44 96 ILE A C 1
ATOM 739 O O . ILE A 1 96 ? 41.917 6.792 -19.052 1.00 68.44 96 ILE A O 1
ATOM 743 N N . GLU A 1 97 ? 42.571 4.643 -19.075 1.00 67.12 97 GLU A N 1
ATOM 744 C CA . GLU A 1 97 ? 41.348 4.110 -19.673 1.00 67.12 97 GLU A CA 1
ATOM 745 C C . GLU A 1 97 ? 40.157 4.243 -18.713 1.00 67.12 97 GLU A C 1
ATOM 747 O O . GLU A 1 97 ? 39.143 4.820 -19.095 1.00 67.12 97 GLU A O 1
ATOM 752 N N . ASP A 1 98 ? 40.306 3.843 -17.449 1.00 63.31 98 ASP A N 1
ATOM 753 C CA . ASP A 1 98 ? 39.300 4.020 -16.395 1.00 63.31 98 ASP A CA 1
ATOM 754 C C . ASP A 1 98 ? 38.951 5.506 -16.212 1.00 63.31 98 ASP A C 1
ATOM 756 O O . ASP A 1 98 ? 37.778 5.878 -16.165 1.00 63.31 98 ASP A O 1
ATOM 760 N N . ALA A 1 99 ? 39.950 6.397 -16.179 1.00 63.19 99 ALA A N 1
ATOM 761 C CA . ALA A 1 99 ? 39.722 7.839 -16.115 1.00 63.19 99 ALA A CA 1
ATOM 762 C C . ALA A 1 99 ? 39.011 8.375 -17.369 1.00 63.19 99 ALA A C 1
ATOM 764 O O . ALA A 1 99 ? 38.156 9.253 -17.252 1.00 63.19 99 ALA A O 1
ATOM 765 N N . ALA A 1 100 ? 39.310 7.846 -18.559 1.00 68.00 100 ALA A N 1
ATOM 766 C CA . ALA A 1 100 ? 38.611 8.192 -19.792 1.00 68.00 100 ALA A CA 1
ATOM 767 C C . ALA A 1 100 ? 37.163 7.672 -19.792 1.00 68.00 100 ALA A C 1
ATOM 769 O O . ALA A 1 100 ? 36.267 8.402 -20.211 1.00 68.00 100 ALA A O 1
ATOM 770 N N . GLN A 1 101 ? 36.902 6.472 -19.266 1.00 60.94 101 GLN A N 1
ATOM 771 C CA . GLN A 1 101 ? 35.557 5.914 -19.107 1.00 60.94 101 GLN A CA 1
ATOM 772 C C . GLN A 1 101 ? 34.738 6.696 -18.069 1.00 60.94 101 GLN A C 1
ATOM 774 O O . GLN A 1 101 ? 33.587 7.043 -18.339 1.00 60.94 101 GLN A O 1
ATOM 779 N N . ILE A 1 102 ? 35.325 7.058 -16.923 1.00 67.44 102 ILE A N 1
ATOM 780 C CA . ILE A 1 102 ? 34.690 7.897 -15.893 1.00 67.44 102 ILE A CA 1
ATOM 781 C C . ILE A 1 102 ? 34.411 9.301 -16.440 1.00 67.44 102 ILE A C 1
ATOM 783 O O . ILE A 1 102 ? 33.304 9.810 -16.278 1.00 67.44 102 ILE A O 1
ATOM 787 N N . ASN A 1 103 ? 35.371 9.922 -17.132 1.00 67.06 103 ASN A N 1
ATOM 788 C CA . ASN A 1 103 ? 35.188 11.243 -17.734 1.00 67.06 103 ASN A CA 1
ATOM 789 C C . ASN A 1 103 ? 34.141 11.203 -18.860 1.00 67.06 103 ASN A C 1
ATOM 791 O O . ASN A 1 103 ? 33.266 12.058 -18.910 1.00 67.06 103 ASN A O 1
ATOM 795 N N . ASN A 1 104 ? 34.128 10.162 -19.698 1.00 60.66 104 ASN A N 1
ATOM 796 C CA . ASN A 1 104 ? 33.079 9.970 -20.700 1.00 60.66 104 ASN A CA 1
ATOM 797 C C . ASN A 1 104 ? 31.702 9.743 -20.051 1.00 60.66 104 ASN A C 1
ATOM 799 O O . ASN A 1 104 ? 30.715 10.295 -20.520 1.00 60.66 104 ASN A O 1
ATOM 803 N N . THR A 1 105 ? 31.633 9.002 -18.942 1.00 58.94 105 THR A N 1
ATOM 804 C CA . THR A 1 105 ? 30.399 8.788 -18.164 1.00 58.94 105 THR A CA 1
ATOM 805 C C . THR A 1 105 ? 29.902 10.083 -17.522 1.00 58.94 105 THR A C 1
ATOM 807 O O . THR A 1 105 ? 28.703 10.347 -17.526 1.00 58.94 105 THR A O 1
ATOM 810 N N . ASN A 1 106 ? 30.800 10.917 -16.996 1.00 56.53 106 ASN A N 1
ATOM 811 C CA . ASN A 1 106 ? 30.449 12.215 -16.421 1.00 56.53 106 ASN A CA 1
ATOM 812 C C . ASN A 1 106 ? 30.050 13.222 -17.508 1.00 56.53 106 ASN A C 1
ATOM 814 O O . ASN A 1 106 ? 29.009 13.848 -17.375 1.00 56.53 106 ASN A O 1
ATOM 818 N N . ARG A 1 107 ? 30.771 13.280 -18.635 1.00 64.75 107 ARG A N 1
ATOM 819 C CA . ARG A 1 107 ? 30.372 14.058 -19.817 1.00 64.75 107 ARG A CA 1
ATOM 820 C C . ARG A 1 107 ? 29.003 13.626 -20.337 1.00 64.75 107 ARG A C 1
ATOM 822 O O . ARG A 1 107 ? 28.192 14.482 -20.652 1.00 64.75 107 ARG A O 1
ATOM 829 N N . LEU A 1 108 ? 28.720 12.323 -20.391 1.00 56.28 108 LEU A N 1
ATOM 830 C CA . LEU A 1 108 ? 27.393 11.808 -20.736 1.00 56.28 108 LEU A CA 1
ATOM 831 C C . LEU A 1 108 ? 26.336 12.276 -19.726 1.00 56.28 108 LEU A C 1
ATOM 833 O O . LEU A 1 108 ? 25.300 12.769 -20.147 1.00 56.28 108 LEU A O 1
ATOM 837 N N . LYS A 1 109 ? 26.600 12.206 -18.412 1.00 58.81 109 LYS A N 1
ATOM 838 C CA . LYS A 1 109 ? 25.696 12.751 -17.377 1.00 58.81 109 LYS A CA 1
ATOM 839 C C . LYS A 1 109 ? 25.458 14.255 -17.526 1.00 58.81 109 LYS A C 1
ATOM 841 O O . LYS A 1 109 ? 24.322 14.688 -17.367 1.00 58.81 109 LYS A O 1
ATOM 846 N N . ASP A 1 110 ? 26.487 15.034 -17.842 1.00 59.12 110 ASP A N 1
ATOM 847 C CA . ASP A 1 110 ? 26.375 16.483 -18.026 1.00 59.12 110 ASP A CA 1
ATOM 848 C C . ASP A 1 110 ? 25.665 16.832 -19.346 1.00 59.12 110 ASP A C 1
ATOM 850 O O . ASP A 1 110 ? 24.826 17.727 -19.369 1.00 59.12 110 ASP A O 1
ATOM 854 N N . GLU A 1 111 ? 25.893 16.071 -20.423 1.00 58.53 111 GLU A N 1
ATOM 855 C CA . GLU A 1 111 ? 25.112 16.148 -21.666 1.00 58.53 111 GLU A CA 1
ATOM 856 C C . GLU A 1 111 ? 23.649 15.729 -21.454 1.00 58.53 111 GLU A C 1
ATOM 858 O O . GLU A 1 111 ? 22.764 16.307 -22.081 1.00 58.53 111 GLU A O 1
ATOM 863 N N . PHE A 1 112 ? 23.366 14.768 -20.567 1.00 51.88 112 PHE A N 1
ATOM 864 C CA . PHE A 1 112 ? 21.997 14.399 -20.190 1.00 51.88 112 PHE A CA 1
ATOM 865 C C . PHE A 1 112 ? 21.330 15.464 -19.328 1.00 51.88 112 PHE A C 1
ATOM 867 O O . PHE A 1 112 ? 20.180 15.792 -19.594 1.00 51.88 112 PHE A O 1
ATOM 874 N N . ARG A 1 113 ? 22.039 16.058 -18.361 1.00 54.91 113 ARG A N 1
ATOM 875 C CA . ARG A 1 113 ? 21.528 17.200 -17.594 1.00 54.91 113 ARG A CA 1
ATOM 876 C C . ARG A 1 113 ? 21.226 18.380 -18.520 1.00 54.91 113 ARG A C 1
ATOM 878 O O . ARG A 1 113 ? 20.108 18.870 -18.506 1.00 54.91 113 ARG A O 1
ATOM 885 N N . ALA A 1 114 ? 22.163 18.761 -19.387 1.00 53.75 114 ALA A N 1
ATOM 886 C CA . ALA A 1 114 ? 21.978 19.868 -20.326 1.00 53.75 114 ALA A CA 1
ATOM 887 C C . ALA A 1 114 ? 20.835 19.629 -21.334 1.00 53.75 114 ALA A C 1
ATOM 889 O O . ALA A 1 114 ? 20.180 20.582 -21.743 1.00 53.75 114 ALA A O 1
ATOM 890 N N . LYS A 1 115 ? 20.575 18.372 -21.726 1.00 52.31 115 LYS A N 1
ATOM 891 C CA . LYS A 1 115 ? 19.439 17.993 -22.590 1.00 52.31 115 LYS A CA 1
ATOM 892 C C . LYS A 1 115 ? 18.105 17.869 -21.845 1.00 52.31 115 LYS A C 1
ATOM 894 O O . LYS A 1 115 ? 17.063 18.121 -22.436 1.00 52.31 115 LYS A O 1
ATOM 899 N N . ALA A 1 116 ? 18.121 17.510 -20.564 1.00 50.12 116 ALA A N 1
ATOM 900 C CA . ALA A 1 116 ? 16.936 17.578 -19.711 1.00 50.12 116 ALA A CA 1
ATOM 901 C C . ALA A 1 116 ? 16.552 19.042 -19.423 1.00 50.12 116 ALA A C 1
ATOM 903 O O . ALA A 1 116 ? 15.384 19.404 -19.483 1.00 50.12 116 ALA A O 1
ATOM 904 N N . GLU A 1 117 ? 17.544 19.909 -19.198 1.00 54.19 117 GLU A N 1
ATOM 905 C CA . GLU A 1 117 ? 17.363 21.351 -18.983 1.00 54.19 117 GLU A CA 1
ATOM 906 C C . GLU A 1 117 ? 16.996 22.124 -20.269 1.00 54.19 117 GLU A C 1
ATOM 908 O O . GLU A 1 117 ? 16.508 23.249 -20.177 1.00 54.19 117 GLU A O 1
ATOM 913 N N . SER A 1 118 ? 17.193 21.555 -21.468 1.00 55.31 118 SER A N 1
ATOM 914 C CA . SER A 1 118 ? 16.886 22.229 -22.743 1.00 55.31 118 SER A CA 1
ATOM 915 C C . SER A 1 118 ? 15.424 22.124 -23.196 1.00 55.31 118 SER A C 1
ATOM 917 O O . SER A 1 118 ? 15.084 22.690 -24.235 1.00 55.31 118 SER A O 1
ATOM 919 N N . GLY A 1 119 ? 14.567 21.392 -22.473 1.00 51.34 119 GLY A N 1
ATOM 920 C CA . GLY A 1 119 ? 13.153 21.186 -22.827 1.00 51.34 119 GLY A CA 1
ATOM 921 C C . GLY A 1 119 ? 12.910 20.299 -24.060 1.00 51.34 119 GLY A C 1
ATOM 922 O O . GLY A 1 119 ? 11.769 20.035 -24.416 1.00 51.34 119 GLY A O 1
ATOM 923 N N . GLU A 1 120 ? 13.965 19.796 -24.710 1.00 49.84 120 GLU A N 1
ATOM 924 C CA . GLU A 1 120 ? 13.858 18.826 -25.816 1.00 49.84 120 GLU A CA 1
ATOM 925 C C . GLU A 1 120 ? 13.475 17.421 -25.305 1.00 49.84 120 GLU A C 1
ATOM 927 O O . GLU A 1 120 ? 12.951 16.590 -26.046 1.00 49.84 120 GLU A O 1
ATOM 932 N N . PHE A 1 121 ? 13.699 17.182 -24.010 1.00 52.31 121 PHE A N 1
ATOM 933 C CA . PHE A 1 121 ? 13.255 16.015 -23.251 1.00 52.31 121 PHE A CA 1
ATOM 934 C C . PHE A 1 121 ? 12.199 16.416 -22.219 1.00 52.31 121 PHE A C 1
ATOM 936 O O . PHE A 1 121 ? 12.353 16.125 -21.033 1.00 52.31 121 PHE A O 1
ATOM 943 N N . ASP A 1 122 ? 11.129 17.076 -22.668 1.00 51.47 122 ASP A N 1
ATOM 944 C CA . ASP A 1 122 ? 9.932 17.228 -21.838 1.00 51.47 122 ASP A CA 1
ATOM 945 C C . ASP A 1 122 ? 9.487 15.816 -21.401 1.00 51.47 122 ASP A C 1
ATOM 947 O O . ASP A 1 122 ? 9.295 14.944 -22.268 1.00 51.47 122 ASP A O 1
ATOM 951 N N . PRO A 1 123 ? 9.417 15.505 -20.092 1.00 51.66 123 PRO A N 1
ATOM 952 C CA . PRO A 1 123 ? 9.068 14.161 -19.676 1.00 51.66 123 PRO A CA 1
ATOM 953 C C . PRO A 1 123 ? 7.636 13.868 -20.118 1.00 51.66 123 PRO A C 1
ATOM 955 O O . PRO A 1 123 ? 6.778 14.749 -20.139 1.00 51.66 123 PRO A O 1
ATOM 958 N N . ASN A 1 124 ? 7.357 12.608 -20.460 1.00 52.22 124 ASN A N 1
ATOM 959 C CA . ASN A 1 124 ? 5.986 12.175 -20.726 1.00 52.22 124 ASN A CA 1
ATOM 960 C C . ASN A 1 124 ? 5.086 12.663 -19.566 1.00 52.22 124 ASN A C 1
ATOM 962 O O . ASN A 1 124 ? 5.480 12.447 -18.418 1.00 52.22 124 ASN A O 1
ATOM 966 N N . PRO A 1 125 ? 3.912 13.276 -19.813 1.00 54.03 125 PRO A N 1
ATOM 967 C CA . PRO A 1 125 ? 3.064 13.817 -18.752 1.00 54.03 125 PRO A CA 1
ATOM 968 C C . PRO A 1 125 ? 2.712 12.793 -17.661 1.00 54.03 125 PRO A C 1
ATOM 970 O O . PRO A 1 125 ? 2.517 13.190 -16.521 1.00 54.03 125 PRO A O 1
ATOM 973 N N . PHE A 1 126 ? 2.728 11.485 -17.944 1.00 50.25 126 PHE A N 1
ATOM 974 C CA . PHE A 1 126 ? 2.595 10.427 -16.931 1.00 50.25 126 PHE A CA 1
ATOM 975 C C . PHE A 1 126 ? 3.867 10.198 -16.095 1.00 50.25 126 PHE A C 1
ATOM 977 O O . PHE A 1 126 ? 3.783 9.874 -14.915 1.00 50.25 126 PHE A O 1
ATOM 984 N N . ALA A 1 127 ? 5.056 10.381 -16.675 1.00 49.09 127 ALA A N 1
ATOM 985 C CA . ALA A 1 127 ? 6.316 10.383 -15.930 1.00 49.09 127 ALA A CA 1
ATOM 986 C C . ALA A 1 127 ? 6.479 11.665 -15.096 1.00 49.09 127 ALA A C 1
ATOM 988 O O . ALA A 1 127 ? 7.012 11.581 -13.993 1.00 49.09 127 ALA A O 1
ATOM 989 N N . CYS A 1 128 ? 5.970 12.809 -15.580 1.00 46.78 128 CYS A N 1
ATOM 990 C CA . CYS A 1 128 ? 5.738 13.981 -14.737 1.00 46.78 128 CYS A CA 1
ATOM 991 C C . CYS A 1 128 ? 4.755 13.626 -13.625 1.00 46.78 128 CYS A C 1
ATOM 993 O O . CYS A 1 128 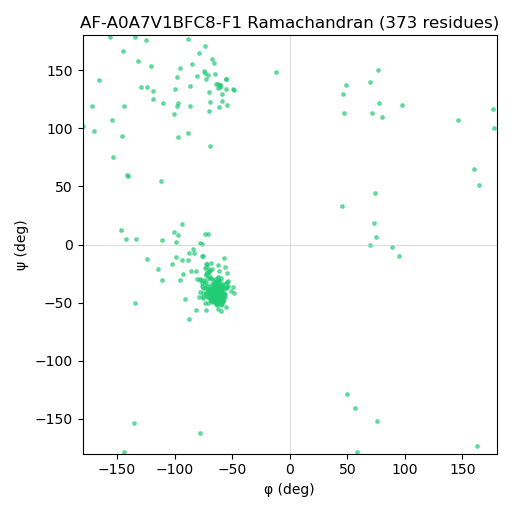? 5.157 13.676 -12.483 1.00 46.78 128 CYS A O 1
ATOM 995 N N . MET A 1 129 ? 3.539 13.154 -13.909 1.00 46.28 129 MET A N 1
ATOM 996 C CA . MET A 1 129 ? 2.515 12.834 -12.899 1.00 46.28 129 MET A CA 1
ATOM 997 C C . MET A 1 129 ? 3.018 11.915 -11.765 1.00 46.28 129 MET A C 1
ATOM 999 O O . MET A 1 129 ? 2.731 12.174 -10.602 1.00 46.28 129 MET A O 1
ATOM 1003 N N . LEU A 1 130 ? 3.844 10.904 -12.063 1.00 52.25 130 LEU A N 1
ATOM 1004 C CA . LEU A 1 130 ? 4.467 10.030 -11.048 1.00 52.25 130 LEU A CA 1
ATOM 1005 C C . LEU A 1 130 ? 5.524 10.722 -10.151 1.00 52.25 130 LEU A C 1
ATOM 1007 O O . LEU A 1 130 ? 5.905 10.176 -9.116 1.00 52.25 130 LEU A O 1
ATOM 1011 N N . VAL A 1 131 ? 6.017 11.898 -10.545 1.00 41.75 131 VAL A N 1
ATOM 1012 C CA . VAL A 1 131 ? 7.021 12.728 -9.845 1.00 41.75 131 VAL A CA 1
ATOM 1013 C C . VAL A 1 131 ? 6.405 14.028 -9.290 1.00 41.75 131 VAL A C 1
ATOM 1015 O O . VAL A 1 131 ? 6.832 14.525 -8.251 1.00 41.75 131 VAL A O 1
ATOM 1018 N N . ASP A 1 132 ? 5.375 14.543 -9.957 1.00 37.56 132 ASP A N 1
ATOM 1019 C CA . ASP A 1 132 ? 4.772 15.875 -9.831 1.00 37.56 132 ASP A CA 1
ATOM 1020 C C . ASP A 1 132 ? 3.479 15.860 -8.995 1.00 37.56 132 ASP A C 1
ATOM 1022 O O . ASP A 1 132 ? 2.803 16.870 -8.844 1.00 37.56 132 ASP A O 1
ATOM 1026 N N . ILE A 1 133 ? 3.199 14.736 -8.322 1.00 45.38 133 ILE A N 1
ATOM 1027 C CA . ILE A 1 133 ? 2.273 14.651 -7.174 1.00 45.38 133 ILE A CA 1
ATOM 1028 C C . ILE A 1 133 ? 2.679 15.602 -6.017 1.00 45.38 133 ILE A C 1
ATOM 1030 O O . ILE A 1 133 ? 1.906 15.845 -5.089 1.00 45.38 133 ILE A O 1
ATOM 1034 N N . PHE A 1 134 ? 3.885 16.181 -6.078 1.00 39.75 134 PHE A N 1
ATOM 1035 C CA . PHE A 1 134 ? 4.363 17.239 -5.181 1.00 39.75 134 PHE A CA 1
ATOM 1036 C C . PHE A 1 134 ? 4.538 18.615 -5.857 1.00 39.75 13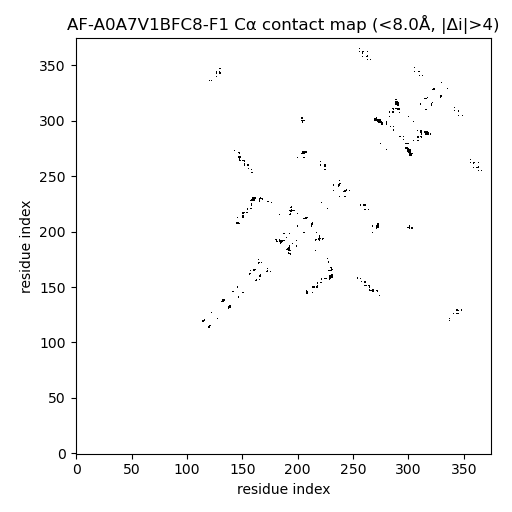4 PHE A C 1
ATOM 1038 O O . PHE A 1 134 ? 4.967 19.565 -5.197 1.00 39.75 134 PHE A O 1
ATOM 1045 N N . GLY A 1 135 ? 4.178 18.751 -7.137 1.00 28.38 135 GLY A N 1
ATOM 1046 C CA . GLY A 1 135 ? 3.964 20.041 -7.785 1.00 28.38 135 GLY A CA 1
ATOM 1047 C C . GLY A 1 135 ? 2.690 20.690 -7.243 1.00 28.38 135 GLY A C 1
ATOM 1048 O O . GLY A 1 135 ? 1.647 20.047 -7.115 1.00 28.38 135 GLY A O 1
ATOM 1049 N N . GLY A 1 136 ? 2.772 21.964 -6.856 1.00 31.44 136 GLY A N 1
ATOM 1050 C CA . GLY A 1 136 ? 1.614 22.688 -6.329 1.00 31.44 136 GLY A CA 1
ATOM 1051 C C . GLY A 1 136 ? 0.482 22.763 -7.359 1.00 31.44 136 GLY A C 1
ATOM 1052 O O . GLY A 1 136 ? 0.744 23.061 -8.517 1.00 31.44 136 GLY A O 1
ATOM 1053 N N . GLU A 1 137 ? -0.760 22.548 -6.907 1.00 32.03 137 GLU A N 1
ATOM 1054 C CA . GLU A 1 137 ? -1.990 22.547 -7.729 1.00 32.03 137 GLU A CA 1
ATOM 1055 C C . GLU A 1 137 ? -2.196 21.304 -8.636 1.00 32.03 137 GLU A C 1
ATOM 1057 O O . GLU A 1 137 ? -2.628 21.434 -9.777 1.00 32.03 137 GLU A O 1
ATOM 1062 N N . GLY A 1 138 ? -1.958 20.086 -8.115 1.00 34.44 138 GLY A N 1
ATOM 1063 C CA . GLY A 1 138 ? -2.202 18.828 -8.857 1.00 34.44 138 GLY A CA 1
ATOM 1064 C C . GLY A 1 138 ? -2.921 17.693 -8.106 1.00 34.44 138 GLY A C 1
ATOM 1065 O O . GLY A 1 138 ? -3.892 17.145 -8.619 1.00 34.44 138 GLY A O 1
ATOM 1066 N N . SER A 1 139 ? -2.470 17.321 -6.900 1.00 35.88 139 SER A N 1
ATOM 1067 C CA . SER A 1 139 ? -2.957 16.099 -6.211 1.00 35.88 139 SER A CA 1
ATOM 1068 C C . SER A 1 139 ? -3.017 16.181 -4.678 1.00 35.88 139 SER A C 1
ATOM 1070 O O . SER A 1 139 ? -3.158 15.162 -4.008 1.00 35.88 139 SER A O 1
ATOM 1072 N N . SER A 1 140 ? -2.890 17.381 -4.106 1.00 31.22 140 SER A N 1
ATOM 1073 C CA . SER A 1 140 ? -3.034 17.638 -2.662 1.00 31.22 140 SER A CA 1
ATOM 1074 C C . SER A 1 140 ? -4.415 18.177 -2.265 1.00 31.22 140 SER A C 1
ATOM 1076 O O . SER A 1 140 ? -4.664 18.441 -1.089 1.00 31.22 140 SER A O 1
ATOM 1078 N N . GLY A 1 141 ? -5.333 18.318 -3.225 1.00 32.69 141 GLY A N 1
ATOM 1079 C CA . GLY A 1 141 ? -6.759 18.293 -2.913 1.00 32.69 141 GLY A CA 1
ATOM 1080 C C . GLY A 1 141 ? -7.176 16.853 -2.596 1.00 32.69 141 GLY A C 1
ATOM 1081 O O . GLY A 1 141 ? -6.603 15.933 -3.185 1.00 32.69 141 GLY A O 1
ATOM 1082 N N . PRO A 1 142 ? -8.157 16.621 -1.705 1.00 35.88 142 PRO A N 1
ATOM 1083 C CA . PRO A 1 142 ? -8.754 15.297 -1.598 1.00 35.88 142 PRO A CA 1
ATOM 1084 C C . PRO A 1 142 ? -9.258 14.890 -2.986 1.00 35.88 142 PRO A C 1
ATOM 1086 O O . PRO A 1 142 ? -9.907 15.695 -3.663 1.00 35.88 142 PRO A O 1
ATOM 1089 N N . ALA A 1 143 ? -8.963 13.655 -3.405 1.00 44.59 143 ALA A N 1
ATOM 1090 C CA . ALA A 1 143 ? -9.652 13.059 -4.544 1.00 44.59 143 ALA A CA 1
ATOM 1091 C C . ALA A 1 143 ? -11.167 13.256 -4.323 1.00 44.59 143 ALA A C 1
ATOM 1093 O O . ALA A 1 143 ? -11.618 13.088 -3.186 1.00 44.59 143 ALA A O 1
ATOM 1094 N N . PRO A 1 144 ? -11.943 13.696 -5.331 1.00 45.16 144 PRO A N 1
ATOM 1095 C CA . PRO A 1 144 ? -13.350 14.041 -5.147 1.00 45.16 144 PRO A CA 1
ATOM 1096 C C . PRO A 1 144 ? -14.180 12.777 -4.875 1.00 45.16 144 PRO A C 1
ATOM 1098 O O . PRO A 1 144 ? -14.755 12.196 -5.789 1.00 45.16 144 PRO A O 1
ATOM 1101 N N . GLY A 1 145 ? -14.219 12.360 -3.611 1.00 60.19 145 GLY A N 1
ATOM 1102 C CA . GLY A 1 145 ? -14.660 11.033 -3.203 1.00 60.19 145 GLY A CA 1
ATOM 1103 C C . GLY A 1 145 ? -14.216 10.691 -1.778 1.00 60.19 145 GLY A C 1
ATOM 1104 O O . GLY A 1 145 ? -13.669 11.538 -1.066 1.00 60.19 145 GLY A O 1
ATOM 1105 N N . ASN A 1 146 ? -14.445 9.448 -1.358 1.00 72.81 146 ASN A N 1
ATOM 1106 C CA . ASN A 1 146 ? -13.837 8.918 -0.131 1.00 72.81 146 ASN A CA 1
ATOM 1107 C C . ASN A 1 146 ? -12.427 8.384 -0.436 1.00 72.81 146 ASN A C 1
ATOM 1109 O O . ASN A 1 146 ? -12.142 7.952 -1.551 1.00 72.81 146 ASN A O 1
ATOM 1113 N N . SER A 1 147 ? -11.552 8.328 0.568 1.00 82.88 147 SER A N 1
ATOM 1114 C CA . SER A 1 147 ? -10.203 7.762 0.432 1.00 82.88 147 SER A CA 1
ATOM 1115 C C . SER A 1 147 ? -9.837 6.824 1.585 1.00 82.88 147 SER A C 1
ATOM 1117 O O . SER A 1 147 ? -10.592 6.661 2.549 1.00 82.88 147 SER A O 1
ATOM 1119 N N . GLY A 1 148 ? -8.637 6.239 1.518 1.00 82.56 148 GLY A N 1
ATOM 1120 C CA . GLY A 1 148 ? -8.036 5.527 2.645 1.00 82.56 148 GLY A CA 1
ATOM 1121 C C . GLY A 1 148 ? -7.972 6.362 3.930 1.00 82.56 148 GLY A C 1
ATOM 1122 O O . GLY A 1 148 ? -8.237 5.824 5.005 1.00 82.56 148 GLY A O 1
ATOM 1123 N N . SER A 1 149 ? -7.729 7.674 3.827 1.00 86.00 149 SER A N 1
ATOM 1124 C CA . SER A 1 149 ? -7.808 8.606 4.964 1.00 86.00 149 SER A CA 1
AT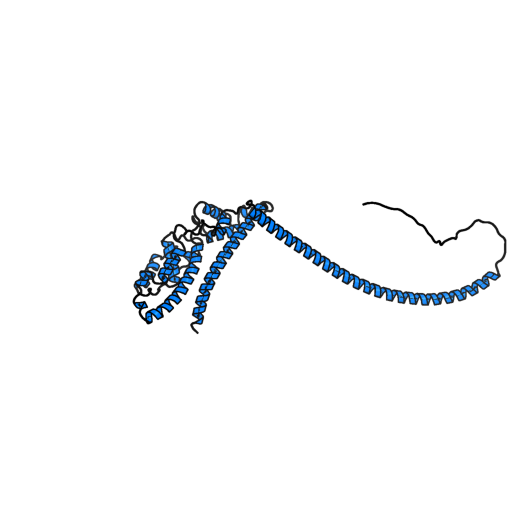OM 1125 C C . SER A 1 149 ? -9.218 8.695 5.550 1.00 86.00 149 SER A C 1
ATOM 1127 O O . SER A 1 149 ? -9.367 8.617 6.762 1.00 86.00 149 SER A O 1
ATOM 1129 N N . THR A 1 150 ? -10.273 8.747 4.727 1.00 86.56 150 THR A N 1
ATOM 1130 C CA . THR A 1 150 ? -11.665 8.742 5.227 1.00 86.56 150 THR A CA 1
ATOM 1131 C C . THR A 1 150 ? -11.981 7.473 6.025 1.00 86.56 150 THR A C 1
ATOM 1133 O O . THR A 1 150 ? -12.665 7.521 7.048 1.00 86.56 150 THR A O 1
ATOM 1136 N N . VAL A 1 151 ? -11.455 6.325 5.585 1.00 88.25 151 VAL A N 1
ATOM 1137 C CA . VAL A 1 151 ? -11.573 5.058 6.319 1.00 88.25 151 VAL A CA 1
ATOM 1138 C C . VAL A 1 151 ? -10.770 5.108 7.628 1.00 88.25 151 VAL A C 1
ATOM 1140 O O . VAL A 1 151 ? -11.294 4.723 8.673 1.00 88.25 151 VAL A O 1
ATOM 1143 N N . SER A 1 152 ? -9.538 5.625 7.598 1.00 88.25 152 SER A N 1
ATOM 1144 C CA . SER A 1 152 ? -8.671 5.808 8.776 1.00 88.25 152 SER A CA 1
ATOM 1145 C C . SER A 1 152 ? -9.280 6.750 9.823 1.00 88.25 152 SER A C 1
ATOM 1147 O O . SER A 1 152 ? -9.247 6.445 11.015 1.00 88.25 152 SER A O 1
ATOM 1149 N N . ASP A 1 153 ? -9.932 7.838 9.407 1.00 87.88 153 ASP A N 1
ATOM 1150 C CA . ASP A 1 153 ? -10.663 8.761 10.284 1.00 87.88 153 ASP A CA 1
ATOM 1151 C C . ASP A 1 153 ? -11.844 8.067 10.982 1.00 87.88 153 ASP A C 1
ATOM 1153 O O . ASP A 1 153 ? -12.058 8.226 12.189 1.00 87.88 153 ASP A O 1
ATOM 1157 N N . ASN A 1 154 ? -12.619 7.255 10.255 1.00 89.31 154 ASN A N 1
ATOM 1158 C CA . ASN A 1 154 ? -13.732 6.498 10.835 1.00 89.31 154 ASN A CA 1
ATOM 1159 C C . ASN A 1 154 ? -13.242 5.428 11.824 1.00 89.31 154 ASN A C 1
ATOM 1161 O O . ASN A 1 154 ? -13.789 5.302 12.925 1.00 89.31 154 ASN A O 1
ATOM 1165 N N . VAL A 1 155 ? -12.172 4.709 11.471 1.00 90.44 155 VAL A N 1
ATOM 1166 C CA . VAL A 1 155 ? -11.467 3.771 12.360 1.00 90.44 155 VAL A CA 1
ATOM 1167 C C . VAL A 1 155 ? -10.954 4.495 13.606 1.00 90.44 155 VAL A C 1
ATOM 1169 O O . VAL A 1 155 ? -11.178 4.023 14.720 1.00 90.44 155 VAL A O 1
ATOM 1172 N N . SER A 1 156 ? -10.341 5.667 13.450 1.00 88.50 156 SER A N 1
ATOM 1173 C CA . SER A 1 156 ? -9.842 6.496 14.552 1.00 88.50 156 SER A CA 1
ATOM 1174 C C . SER A 1 156 ? -10.979 6.919 15.487 1.00 88.50 156 SER A C 1
ATOM 1176 O O . SER A 1 156 ? -10.863 6.810 16.709 1.00 88.50 156 SER A O 1
ATOM 1178 N N . ASN A 1 157 ? -12.133 7.311 14.944 1.00 89.62 157 ASN A N 1
ATOM 1179 C CA . ASN A 1 157 ? -13.334 7.602 15.732 1.00 89.62 157 ASN A CA 1
ATOM 1180 C C . ASN A 1 157 ? -13.907 6.368 16.456 1.00 89.62 157 ASN A C 1
ATOM 1182 O O . ASN A 1 157 ? -14.503 6.504 17.531 1.00 89.62 157 ASN A O 1
ATOM 1186 N N . TRP A 1 158 ? -13.724 5.167 15.903 1.00 90.31 158 TRP A N 1
ATOM 1187 C CA . TRP A 1 158 ? -14.089 3.906 16.545 1.00 90.31 158 TRP A CA 1
ATOM 1188 C C . TRP A 1 158 ? -13.142 3.549 17.699 1.00 90.31 158 TRP A C 1
ATOM 1190 O O . TRP A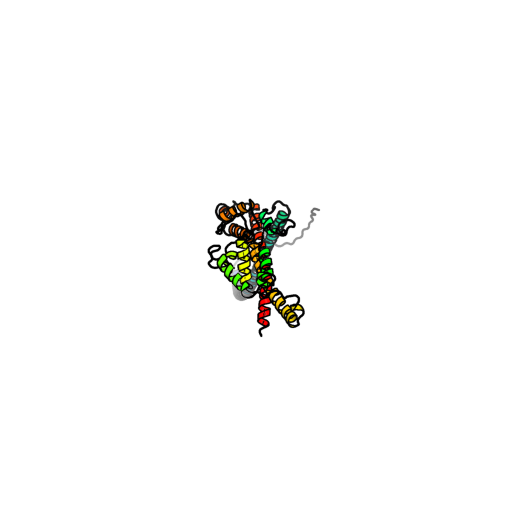 1 158 ? -13.612 3.405 18.829 1.00 90.31 158 TRP A O 1
ATOM 1200 N N . VAL A 1 159 ? -11.826 3.460 17.459 1.00 88.94 159 VAL A N 1
ATOM 1201 C CA . VAL A 1 159 ? -10.841 3.015 18.471 1.00 88.94 159 VAL A CA 1
ATOM 1202 C C . VAL A 1 159 ? -10.716 3.984 19.647 1.00 88.94 159 VAL A C 1
ATOM 1204 O O . VAL A 1 159 ? -10.574 3.546 20.785 1.00 88.94 159 VAL A O 1
ATOM 1207 N N . ASN A 1 160 ? -10.871 5.292 19.411 1.00 87.69 160 ASN A N 1
ATOM 1208 C CA . ASN A 1 160 ? -10.905 6.302 20.477 1.00 87.69 160 ASN A CA 1
ATOM 1209 C C . ASN A 1 160 ? -12.261 6.354 21.219 1.00 87.69 160 ASN A C 1
ATOM 1211 O O . ASN A 1 160 ? -12.450 7.164 22.124 1.00 87.69 160 ASN A O 1
ATOM 1215 N N . GLY A 1 161 ? -13.219 5.494 20.854 1.00 85.88 161 GLY A N 1
ATOM 1216 C CA . GLY A 1 161 ? -14.493 5.333 21.552 1.00 85.88 161 GLY A CA 1
ATOM 1217 C C . GLY A 1 161 ? -15.493 6.473 21.353 1.00 85.88 161 GLY A C 1
ATOM 1218 O O . GLY A 1 161 ? -16.427 6.602 22.149 1.00 85.88 161 GLY A O 1
ATOM 1219 N N . ASN A 1 162 ? -15.319 7.291 20.311 1.00 86.94 162 ASN A N 1
ATOM 1220 C CA . ASN A 1 162 ? -16.210 8.406 19.970 1.00 86.94 162 ASN A CA 1
ATOM 1221 C C . ASN A 1 162 ? -17.458 7.947 19.194 1.00 86.94 162 ASN A C 1
ATOM 1223 O O . ASN A 1 162 ? -18.483 8.629 19.203 1.00 86.94 162 ASN A O 1
ATOM 1227 N N . ASN A 1 163 ? -17.396 6.785 18.536 1.00 88.75 163 ASN A N 1
ATOM 1228 C CA . ASN A 1 163 ? -18.507 6.238 17.761 1.00 88.75 163 ASN A CA 1
ATOM 1229 C C . ASN A 1 163 ? -19.746 5.934 18.653 1.00 88.75 163 ASN A C 1
ATOM 1231 O O . ASN A 1 163 ? -19.599 5.292 19.700 1.00 88.75 163 ASN A O 1
ATOM 1235 N N . PRO A 1 164 ? -20.980 6.309 18.242 1.00 86.81 164 PRO A N 1
ATOM 1236 C CA . PRO A 1 164 ? -22.204 6.064 19.016 1.00 86.81 164 PRO A CA 1
ATOM 1237 C C . PRO A 1 164 ? -22.451 4.598 19.411 1.00 86.81 164 PRO A C 1
ATOM 1239 O O . PRO A 1 164 ? -23.005 4.334 20.478 1.00 86.81 164 PRO A O 1
ATOM 1242 N N . VAL A 1 165 ? -22.025 3.637 18.584 1.00 85.81 165 VAL A N 1
ATOM 1243 C CA . VAL A 1 165 ? -22.148 2.198 18.873 1.00 85.81 165 VAL A CA 1
ATOM 1244 C C . VAL A 1 165 ? -21.213 1.783 20.010 1.00 85.81 165 VAL A C 1
ATOM 1246 O O . VAL A 1 165 ? -21.607 1.016 20.890 1.00 85.81 165 VAL A O 1
ATOM 1249 N N . VAL A 1 166 ? -19.992 2.324 20.036 1.00 87.06 166 VAL A N 1
ATOM 1250 C CA . VAL A 1 166 ? -19.025 2.071 21.115 1.00 87.06 166 VAL A CA 1
ATOM 1251 C C . VAL A 1 166 ? -19.504 2.717 22.416 1.00 87.06 166 VAL A C 1
ATOM 1253 O O . VAL A 1 166 ? -19.471 2.073 23.463 1.00 87.06 166 VAL A O 1
ATOM 1256 N N . GLN A 1 167 ? -20.043 3.939 22.346 1.00 85.69 167 GLN A N 1
ATOM 1257 C CA . GLN A 1 167 ? -20.651 4.641 23.485 1.00 85.69 167 GLN A CA 1
ATOM 1258 C C . GLN A 1 167 ? -21.813 3.868 24.134 1.00 85.69 167 GLN A C 1
ATOM 1260 O O . GLN A 1 167 ? -21.969 3.908 25.355 1.00 85.69 167 GLN A O 1
ATOM 1265 N N . ALA A 1 168 ? -22.600 3.121 23.352 1.00 82.50 168 ALA A N 1
ATOM 1266 C CA . ALA A 1 168 ? -23.649 2.242 23.878 1.00 82.50 168 ALA A CA 1
ATOM 1267 C C . ALA A 1 168 ? -23.093 1.015 24.636 1.00 82.50 168 ALA A C 1
ATOM 1269 O O . ALA A 1 168 ? -23.714 0.537 25.588 1.00 82.50 168 ALA A O 1
ATOM 1270 N N . SER A 1 169 ? -21.895 0.560 24.251 1.00 76.88 169 SER A N 1
ATOM 1271 C CA . SER A 1 169 ? -21.074 -0.462 24.910 1.00 76.88 169 SER A CA 1
ATOM 1272 C C . SER A 1 169 ? -21.710 -1.857 25.091 1.00 76.88 169 SER A C 1
ATOM 1274 O O . SER A 1 169 ? -22.825 -2.162 24.655 1.00 76.88 169 SER A O 1
ATOM 1276 N N . GLY A 1 170 ? -20.939 -2.751 25.720 1.00 78.50 170 GLY A N 1
ATOM 1277 C CA . GLY A 1 170 ? -21.340 -4.102 26.112 1.00 78.50 170 GLY A CA 1
ATOM 1278 C C . GLY A 1 170 ? -22.000 -4.910 24.990 1.00 78.50 170 GLY A C 1
ATOM 1279 O O . GLY A 1 170 ? -21.486 -5.018 23.879 1.00 78.50 170 GLY A O 1
ATOM 1280 N N . VAL A 1 171 ? -23.169 -5.482 25.288 1.00 81.00 171 VAL A N 1
ATOM 1281 C CA . VAL A 1 171 ? -23.892 -6.386 24.376 1.00 81.00 171 VAL A CA 1
ATOM 1282 C C . VAL A 1 171 ? -24.314 -5.699 23.071 1.00 81.00 171 VAL A C 1
ATOM 1284 O O . VAL A 1 171 ? -24.398 -6.372 22.048 1.00 81.00 171 VAL A O 1
ATOM 1287 N N . GLN A 1 172 ? -24.558 -4.381 23.065 1.00 82.94 172 GLN A N 1
ATOM 1288 C CA . GLN A 1 172 ? -24.945 -3.671 21.838 1.00 82.94 172 GLN A CA 1
ATOM 1289 C C . GLN A 1 172 ? -23.772 -3.566 20.857 1.00 82.94 172 GLN A C 1
ATOM 1291 O O . GLN A 1 172 ? -23.948 -3.823 19.667 1.00 82.94 172 GLN A O 1
ATOM 1296 N N . LEU A 1 173 ? -22.570 -3.296 21.373 1.00 85.31 173 LEU A N 1
ATOM 1297 C CA . LEU A 1 173 ? -21.324 -3.294 20.608 1.00 85.31 173 LEU A CA 1
ATOM 1298 C C . LEU A 1 173 ? -21.016 -4.690 20.039 1.00 85.31 173 LEU A C 1
ATOM 1300 O O . LEU A 1 173 ? -20.851 -4.842 18.829 1.00 85.31 173 LEU A O 1
ATOM 1304 N N . SER A 1 174 ? -21.038 -5.731 20.880 1.00 85.94 174 SER A N 1
ATOM 1305 C CA . SER A 1 174 ? -20.815 -7.116 20.431 1.00 85.94 174 SER A CA 1
ATOM 1306 C C . SER A 1 174 ? -21.859 -7.582 19.410 1.00 85.94 174 SER A C 1
ATOM 1308 O O . SER A 1 174 ? -21.519 -8.284 18.457 1.00 85.94 174 SER A O 1
ATOM 1310 N N . LYS A 1 175 ? -23.125 -7.172 19.576 1.00 86.94 175 LYS A N 1
ATOM 1311 C CA . LYS A 1 175 ? -24.182 -7.446 18.600 1.00 86.94 175 LYS A CA 1
ATOM 1312 C C . LYS A 1 175 ? -23.911 -6.739 17.272 1.00 86.94 175 LYS A C 1
ATOM 1314 O O . LYS A 1 175 ? -24.001 -7.393 16.246 1.00 86.94 175 LYS A O 1
ATOM 1319 N N . HIS A 1 176 ? -23.537 -5.460 17.271 1.00 88.50 176 HIS A N 1
ATOM 1320 C CA . HIS A 1 176 ? -23.236 -4.733 16.034 1.00 88.50 176 HIS A CA 1
ATOM 1321 C C . HIS A 1 176 ? -22.122 -5.411 15.215 1.00 88.50 176 HIS A C 1
ATOM 1323 O O . HIS A 1 176 ? -22.261 -5.565 14.004 1.00 88.50 176 HIS A O 1
ATOM 1329 N N . VAL A 1 177 ? -21.055 -5.888 15.868 1.00 88.06 177 VAL A N 1
ATOM 1330 C CA . VAL A 1 177 ? -19.973 -6.641 15.201 1.00 88.06 177 VAL A CA 1
ATOM 1331 C C . VAL A 1 177 ? -20.487 -7.964 14.602 1.00 88.06 177 VAL A C 1
ATOM 1333 O O . VAL A 1 177 ? -20.136 -8.310 13.473 1.00 88.06 177 VAL A O 1
ATOM 1336 N N . ALA A 1 178 ? -21.351 -8.692 15.317 1.00 89.25 178 ALA A N 1
ATOM 1337 C CA . ALA A 1 178 ? -21.943 -9.946 14.837 1.00 89.25 178 ALA A CA 1
ATOM 1338 C C . ALA A 1 178 ? -22.972 -9.746 13.703 1.00 89.25 178 ALA A C 1
ATOM 1340 O O . ALA A 1 178 ? -22.996 -10.523 12.742 1.00 89.25 178 ALA A O 1
ATOM 1341 N N . ASP A 1 179 ? -23.786 -8.693 13.787 1.00 92.56 179 ASP A N 1
ATOM 1342 C CA . ASP A 1 179 ? -24.760 -8.314 12.764 1.00 92.56 179 ASP A CA 1
ATOM 1343 C C . ASP A 1 179 ? -24.022 -7.922 11.470 1.00 92.56 179 ASP A C 1
ATOM 1345 O O . ASP A 1 179 ? -24.306 -8.494 10.420 1.00 92.56 179 ASP A O 1
ATOM 1349 N N . LYS A 1 180 ? -22.984 -7.070 11.549 1.00 93.31 180 LYS A N 1
ATOM 1350 C CA . LYS A 1 180 ? -22.165 -6.663 10.388 1.00 93.31 180 LYS A CA 1
ATOM 1351 C C . LYS A 1 180 ? -21.416 -7.829 9.735 1.00 93.31 180 LYS A C 1
ATOM 1353 O O . LYS A 1 180 ? -21.343 -7.904 8.512 1.00 93.31 180 LYS A O 1
ATOM 1358 N N . LYS A 1 181 ? -20.927 -8.796 10.523 1.00 92.06 181 LYS A N 1
ATOM 1359 C CA . LYS A 1 181 ? -20.386 -10.065 9.995 1.00 92.06 181 LYS A CA 1
ATOM 1360 C C . LYS A 1 181 ? -21.419 -10.849 9.174 1.00 92.06 181 LYS A C 1
ATOM 1362 O O . LYS A 1 181 ? -21.059 -11.506 8.201 1.00 92.06 181 LYS A O 1
ATOM 1367 N N . THR A 1 182 ? -22.684 -10.816 9.582 1.00 92.88 182 THR A N 1
ATOM 1368 C CA . THR A 1 182 ? -23.769 -11.527 8.891 1.00 92.88 182 THR A CA 1
ATOM 1369 C C . THR A 1 182 ? -24.208 -10.773 7.634 1.00 92.88 182 THR A C 1
ATOM 1371 O O . THR A 1 182 ? -24.415 -11.393 6.596 1.00 92.88 182 THR A O 1
ATOM 1374 N N . GLU A 1 183 ? -24.289 -9.444 7.718 1.00 94.12 183 GLU A N 1
ATOM 1375 C CA . GLU A 1 183 ? -24.638 -8.519 6.632 1.00 94.12 183 GLU A CA 1
ATOM 1376 C C . GLU A 1 183 ? -23.663 -8.600 5.448 1.00 94.12 183 GLU A C 1
ATOM 1378 O O . GLU A 1 183 ? -24.097 -8.741 4.308 1.00 94.12 183 GLU A O 1
ATOM 1383 N N . PHE A 1 184 ? -22.353 -8.603 5.717 1.00 94.19 184 PHE A N 1
ATOM 1384 C CA . PHE A 1 184 ? -21.303 -8.702 4.693 1.00 94.19 184 PHE A CA 1
ATOM 1385 C C . PHE A 1 184 ? -20.822 -10.143 4.425 1.00 94.19 184 PHE A C 1
ATOM 1387 O O . PHE A 1 184 ? -19.759 -10.362 3.835 1.00 94.19 184 PHE A O 1
ATOM 1394 N N . SER A 1 185 ? -21.594 -11.154 4.834 1.00 92.06 185 SER A N 1
ATOM 1395 C CA . SER A 1 185 ? -21.298 -12.552 4.504 1.00 92.06 185 SER A CA 1
ATOM 1396 C C . SER A 1 185 ? -21.511 -12.804 3.007 1.00 92.06 185 SER A C 1
ATOM 1398 O O . SER A 1 185 ? -22.595 -12.576 2.474 1.00 92.06 185 SER A O 1
ATOM 1400 N N . GLY A 1 186 ? -20.472 -13.269 2.311 1.00 89.00 186 GLY A N 1
ATOM 1401 C CA . GLY A 1 186 ? -20.477 -13.462 0.859 1.00 89.00 186 GLY A CA 1
ATOM 1402 C C . GLY A 1 186 ? -20.043 -12.238 0.042 1.00 89.00 186 GLY A C 1
ATOM 1403 O O . GLY A 1 186 ? -19.946 -12.352 -1.182 1.00 89.00 186 GLY A O 1
ATOM 1404 N N . PHE A 1 187 ? -19.735 -11.094 0.668 1.00 92.06 187 PHE A N 1
ATOM 1405 C CA . PHE A 1 187 ? -19.206 -9.922 -0.042 1.00 92.06 187 PHE A CA 1
ATOM 1406 C C . PHE A 1 187 ? -17.889 -10.274 -0.757 1.00 92.06 187 PHE A C 1
ATOM 1408 O O . PHE A 1 187 ? -17.007 -10.911 -0.177 1.00 92.06 187 PHE A O 1
ATOM 1415 N N . LYS A 1 188 ? -17.799 -9.944 -2.056 1.00 87.19 188 LYS A N 1
ATOM 1416 C CA . LYS A 1 188 ? -16.738 -10.396 -2.987 1.00 87.19 188 LYS A CA 1
ATOM 1417 C C . LYS A 1 188 ? -16.418 -11.906 -2.895 1.00 87.19 188 LYS A C 1
ATOM 1419 O O . LYS A 1 188 ? -15.281 -12.335 -3.073 1.00 87.19 188 LYS A O 1
ATOM 1424 N N . GLY A 1 189 ? -17.427 -12.731 -2.596 1.00 87.19 189 GLY A N 1
ATOM 1425 C CA . GLY A 1 189 ? -17.296 -14.184 -2.449 1.00 87.19 189 GLY A CA 1
ATOM 1426 C C . GLY A 1 189 ? -16.628 -14.653 -1.149 1.00 87.19 189 GLY A C 1
ATOM 1427 O O . GLY A 1 189 ? -16.384 -15.851 -1.001 1.00 87.19 189 GLY A O 1
ATOM 1428 N N . ARG A 1 190 ? -16.330 -13.756 -0.198 1.00 88.75 190 ARG A N 1
ATOM 1429 C CA . ARG A 1 190 ? -15.659 -14.104 1.064 1.00 88.75 190 ARG A CA 1
ATOM 1430 C C . ARG A 1 190 ? -16.655 -14.538 2.145 1.00 88.75 190 ARG A C 1
ATOM 1432 O O . ARG A 1 190 ? -17.677 -13.880 2.331 1.00 88.75 190 ARG A O 1
ATOM 1439 N N . PRO A 1 191 ? -16.371 -15.609 2.913 1.00 88.88 191 PRO A N 1
ATOM 1440 C CA . PRO A 1 191 ? -17.280 -16.099 3.955 1.00 88.88 191 PRO A CA 1
ATOM 1441 C C . PRO A 1 191 ? -17.367 -15.160 5.168 1.00 88.88 191 PRO A C 1
ATOM 1443 O O . PRO A 1 191 ? -18.347 -15.201 5.905 1.00 88.88 191 PRO A O 1
ATOM 1446 N N . ASN A 1 192 ? -16.346 -14.327 5.392 1.00 90.12 192 ASN A N 1
ATOM 1447 C CA . ASN A 1 192 ? -16.381 -13.243 6.365 1.00 90.12 192 ASN A CA 1
ATOM 1448 C C . ASN A 1 192 ? -15.572 -12.047 5.854 1.00 90.12 192 ASN A C 1
ATOM 1450 O O . ASN A 1 192 ? -14.364 -11.983 6.074 1.00 90.12 192 ASN A O 1
ATOM 1454 N N . ALA A 1 193 ? -16.229 -11.097 5.194 1.00 91.69 193 ALA A N 1
ATOM 1455 C CA . ALA A 1 193 ? -15.547 -9.921 4.667 1.00 91.69 193 ALA A CA 1
ATOM 1456 C C . ALA A 1 193 ? -15.043 -8.960 5.756 1.00 91.69 193 ALA A C 1
ATOM 1458 O O . ALA A 1 193 ? -14.093 -8.230 5.517 1.00 91.69 193 ALA A O 1
ATOM 1459 N N . THR A 1 194 ? -15.600 -8.988 6.973 1.00 92.06 194 THR A N 1
ATOM 1460 C CA . THR A 1 194 ? -15.262 -8.013 8.030 1.00 92.06 194 THR A CA 1
ATOM 1461 C C . THR A 1 194 ? -13.914 -8.251 8.716 1.00 92.06 194 THR A C 1
ATOM 1463 O O . THR A 1 194 ? -13.564 -7.515 9.636 1.00 92.06 194 THR A O 1
ATOM 1466 N N . THR A 1 195 ? -13.170 -9.288 8.317 1.00 90.31 195 THR A N 1
ATOM 1467 C CA . THR A 1 195 ? -11.825 -9.609 8.833 1.00 90.31 195 THR A CA 1
ATOM 1468 C C . THR A 1 195 ? -10.875 -10.142 7.750 1.00 90.31 195 THR A C 1
ATOM 1470 O O . THR A 1 195 ? -9.783 -10.599 8.081 1.00 90.31 195 THR A O 1
ATOM 1473 N N . ASP A 1 196 ? -11.289 -10.180 6.478 1.00 90.81 196 ASP A N 1
ATOM 1474 C CA . ASP A 1 196 ? -10.492 -10.757 5.388 1.00 90.81 196 ASP A CA 1
ATOM 1475 C C . ASP A 1 196 ? -9.729 -9.659 4.639 1.00 90.81 196 ASP A C 1
ATOM 1477 O O . ASP A 1 196 ? -10.218 -9.071 3.674 1.00 90.81 196 ASP A O 1
ATOM 1481 N N . TRP A 1 197 ? -8.493 -9.414 5.080 1.00 88.94 197 TRP A N 1
ATOM 1482 C CA . TRP A 1 197 ? -7.564 -8.477 4.444 1.00 88.94 197 TRP A CA 1
ATOM 1483 C C . TRP A 1 197 ? -7.296 -8.770 2.960 1.00 88.94 197 TRP A C 1
ATOM 1485 O O . TRP A 1 197 ? -6.889 -7.860 2.240 1.00 88.94 197 TRP A O 1
ATOM 1495 N N . GLY A 1 198 ? -7.563 -9.987 2.465 1.00 88.38 198 GLY A N 1
ATOM 1496 C CA . GLY A 1 198 ? -7.457 -10.309 1.040 1.00 88.38 198 GLY A CA 1
ATOM 1497 C C . GLY A 1 198 ? -8.302 -9.383 0.160 1.00 88.38 198 GLY A C 1
ATOM 1498 O O . GLY A 1 198 ? -7.853 -9.002 -0.916 1.00 88.38 198 GLY A O 1
ATOM 1499 N N . ILE A 1 199 ? -9.455 -8.918 0.659 1.00 88.25 199 ILE A N 1
ATOM 1500 C CA . ILE A 1 199 ? -10.342 -7.964 -0.033 1.00 88.25 199 ILE A CA 1
ATOM 1501 C C . ILE A 1 199 ? -9.630 -6.648 -0.377 1.00 88.25 199 ILE A C 1
ATOM 1503 O O . ILE A 1 199 ? -9.886 -6.074 -1.431 1.00 88.25 199 ILE A O 1
ATOM 1507 N N . LEU A 1 200 ? -8.740 -6.179 0.501 1.00 87.25 200 LEU A N 1
ATOM 1508 C CA . LEU A 1 200 ? -8.000 -4.924 0.332 1.00 87.25 200 LEU A CA 1
ATOM 1509 C C . LEU A 1 200 ? -6.640 -5.138 -0.343 1.00 87.25 200 LEU A C 1
ATOM 1511 O O . LEU A 1 200 ? -6.092 -4.214 -0.938 1.00 87.25 200 LEU A O 1
ATOM 1515 N N . LEU A 1 201 ? -6.067 -6.341 -0.228 1.00 85.25 201 LEU A N 1
ATOM 1516 C CA . LEU A 1 201 ? -4.701 -6.630 -0.665 1.00 85.25 201 LEU A CA 1
ATOM 1517 C C . LEU A 1 201 ? -4.607 -7.230 -2.076 1.00 85.25 201 LEU A C 1
ATOM 1519 O O . LEU A 1 201 ? -3.615 -6.968 -2.764 1.00 85.25 201 LEU A O 1
ATOM 1523 N N . GLU A 1 202 ? -5.609 -7.993 -2.520 1.00 85.31 202 GLU A N 1
ATOM 1524 C CA . GLU A 1 202 ? -5.622 -8.646 -3.839 1.00 85.31 202 GLU A CA 1
ATOM 1525 C C . GLU A 1 202 ? -5.927 -7.672 -4.986 1.00 85.31 202 GLU A C 1
ATOM 1527 O O . GLU A 1 202 ? -5.339 -7.789 -6.064 1.00 85.31 202 GLU A O 1
ATOM 1532 N N . GLU A 1 203 ? -6.799 -6.689 -4.751 1.00 86.06 203 GLU A N 1
ATOM 1533 C CA . GLU A 1 203 ? -7.156 -5.662 -5.732 1.00 86.06 203 GLU A CA 1
ATOM 1534 C C . GLU A 1 203 ? -6.169 -4.480 -5.660 1.00 86.06 203 GLU A C 1
ATOM 1536 O O . GLU A 1 203 ? -6.041 -3.851 -4.607 1.00 86.06 203 GLU A O 1
ATOM 1541 N N . PRO A 1 204 ? -5.432 -4.157 -6.744 1.00 85.88 204 PRO A N 1
ATOM 1542 C CA . PRO A 1 204 ? -4.439 -3.078 -6.728 1.00 85.88 204 PRO A CA 1
ATOM 1543 C C . PRO A 1 204 ? -5.082 -1.680 -6.681 1.00 85.88 204 PRO A C 1
ATOM 1545 O O . PRO A 1 204 ? -4.454 -0.743 -6.191 1.00 85.88 204 PRO A O 1
ATOM 1548 N N . THR A 1 205 ? -6.330 -1.551 -7.139 1.00 90.50 205 THR A N 1
ATOM 1549 C CA . THR A 1 205 ? -7.173 -0.355 -7.002 1.00 90.50 205 THR A CA 1
ATOM 1550 C C . THR A 1 205 ? -8.417 -0.725 -6.207 1.00 90.50 205 THR A C 1
ATOM 1552 O O . THR A 1 205 ? -9.059 -1.724 -6.519 1.00 90.50 205 THR A O 1
ATOM 1555 N N . VAL A 1 206 ? -8.754 0.083 -5.205 1.00 89.62 206 VAL A N 1
ATOM 1556 C CA . VAL A 1 206 ? -9.941 -0.051 -4.357 1.00 89.62 206 VAL A CA 1
ATOM 1557 C C . VAL A 1 206 ? -10.789 1.209 -4.531 1.00 89.62 206 VAL A C 1
ATOM 1559 O O . VAL A 1 206 ? -10.296 2.326 -4.367 1.00 89.62 206 VAL A O 1
ATOM 1562 N N . ASP A 1 207 ? -12.061 1.027 -4.885 1.00 87.62 207 ASP A N 1
ATOM 1563 C CA . ASP A 1 207 ? -13.014 2.125 -5.058 1.00 87.62 207 ASP A CA 1
ATOM 1564 C C . ASP A 1 207 ? -13.703 2.431 -3.721 1.00 87.62 207 ASP A C 1
ATOM 1566 O O . ASP A 1 207 ? -14.654 1.758 -3.326 1.00 87.62 207 ASP A O 1
ATOM 1570 N N . PHE A 1 208 ? -13.192 3.425 -2.992 1.00 88.00 208 PHE A N 1
ATOM 1571 C CA . PHE A 1 208 ? -13.774 3.866 -1.719 1.00 88.00 208 PHE A CA 1
ATOM 1572 C C . PHE A 1 208 ? -15.052 4.708 -1.907 1.00 88.00 208 PHE A C 1
ATOM 1574 O O . PHE A 1 208 ? -15.773 4.958 -0.938 1.00 88.00 208 PHE A O 1
ATOM 1581 N N . ASP A 1 209 ? -15.380 5.110 -3.139 1.00 85.81 209 ASP A N 1
ATOM 1582 C CA . ASP A 1 209 ? -16.650 5.778 -3.444 1.00 85.81 209 ASP A CA 1
ATOM 1583 C C . ASP A 1 209 ? -17.851 4.828 -3.347 1.00 85.81 209 ASP A C 1
ATOM 1585 O O . ASP A 1 209 ? -18.965 5.283 -3.085 1.00 85.81 209 ASP A O 1
ATOM 1589 N N . ASP A 1 210 ? -17.639 3.513 -3.498 1.00 88.19 210 ASP A N 1
ATOM 1590 C CA . ASP A 1 210 ? -18.638 2.505 -3.141 1.00 88.19 210 ASP A CA 1
ATOM 1591 C C . ASP A 1 210 ? -18.781 2.433 -1.607 1.00 88.19 210 ASP A C 1
ATOM 1593 O O . ASP A 1 210 ? -17.852 1.983 -0.921 1.00 88.19 210 ASP A O 1
ATOM 1597 N N . PRO A 1 211 ? -19.953 2.791 -1.039 1.00 88.31 211 PRO A N 1
ATOM 1598 C CA . PRO A 1 211 ? -20.158 2.761 0.404 1.00 88.31 211 PRO A CA 1
ATOM 1599 C C . PRO A 1 211 ? -19.974 1.367 1.012 1.00 88.31 211 PRO A C 1
ATOM 1601 O O . PRO A 1 211 ? -19.574 1.268 2.169 1.00 88.31 211 PRO A O 1
ATOM 1604 N N . GLN A 1 212 ? -20.240 0.289 0.259 1.00 91.31 212 GLN A N 1
ATOM 1605 C CA . GLN A 1 212 ? -20.051 -1.074 0.763 1.00 91.31 212 GLN A CA 1
ATOM 1606 C C . GLN A 1 212 ? -18.568 -1.426 0.877 1.00 91.31 212 GLN A C 1
ATOM 1608 O O . GLN A 1 212 ? -18.144 -1.956 1.902 1.00 91.31 212 GLN A O 1
ATOM 1613 N N . THR A 1 213 ? -17.764 -1.103 -0.137 1.00 90.81 213 THR A N 1
ATOM 1614 C CA . THR A 1 213 ? -16.309 -1.302 -0.109 1.00 90.81 213 THR A CA 1
ATOM 1615 C C . THR A 1 213 ? -15.642 -0.446 0.971 1.00 90.81 213 THR A C 1
ATOM 1617 O O . THR A 1 213 ? -14.804 -0.966 1.711 1.00 90.81 213 THR A O 1
ATOM 1620 N N . ALA A 1 214 ? -16.049 0.818 1.140 1.00 90.94 214 ALA A N 1
ATOM 1621 C CA . ALA A 1 214 ? -15.551 1.675 2.219 1.00 90.94 214 ALA A CA 1
ATOM 1622 C C . ALA A 1 214 ? -15.926 1.155 3.620 1.00 90.94 214 ALA A C 1
ATOM 1624 O O . ALA A 1 214 ? -15.063 1.085 4.497 1.00 90.94 214 ALA A O 1
ATOM 1625 N N . GLU A 1 215 ? -17.177 0.727 3.834 1.00 92.31 215 GLU A N 1
ATOM 1626 C CA . GLU A 1 215 ? -17.601 0.158 5.119 1.00 92.31 215 GLU A CA 1
ATOM 1627 C C . GLU A 1 215 ? -16.889 -1.174 5.414 1.00 92.31 215 GLU A C 1
ATOM 1629 O O . GLU A 1 215 ? -16.462 -1.409 6.545 1.00 92.31 215 GLU A O 1
ATOM 1634 N N . VAL A 1 216 ? -16.691 -2.037 4.411 1.00 93.62 216 VAL A N 1
ATOM 1635 C CA . VAL A 1 216 ? -15.916 -3.281 4.562 1.00 93.62 216 VAL A CA 1
ATOM 1636 C C . VAL A 1 216 ? -14.450 -2.991 4.896 1.00 93.62 216 VAL A C 1
ATOM 1638 O O . VAL A 1 216 ? -13.889 -3.674 5.753 1.00 93.62 216 VAL A O 1
ATOM 1641 N N . ALA A 1 217 ? -13.840 -1.965 4.296 1.00 93.25 217 ALA A N 1
ATOM 1642 C CA . ALA A 1 217 ? -12.488 -1.538 4.647 1.00 93.25 217 ALA A CA 1
ATOM 1643 C C . ALA A 1 217 ? -12.401 -1.071 6.112 1.00 93.25 217 ALA A C 1
ATOM 1645 O O . ALA A 1 217 ? -11.542 -1.547 6.856 1.00 93.25 217 ALA A O 1
ATOM 1646 N N . GLU A 1 218 ? -13.333 -0.220 6.556 1.00 93.12 218 GLU A N 1
ATOM 1647 C CA . GLU A 1 218 ? -13.428 0.224 7.953 1.00 93.12 218 GLU A CA 1
ATOM 1648 C C . GLU A 1 218 ? -13.606 -0.969 8.907 1.00 93.12 218 GLU A C 1
ATOM 1650 O O . GLU A 1 218 ? -12.918 -1.068 9.924 1.00 93.12 218 GLU A O 1
ATOM 1655 N N . LEU A 1 219 ? -14.488 -1.912 8.558 1.00 93.38 219 LEU A N 1
ATOM 1656 C CA . LEU A 1 219 ? -14.756 -3.131 9.320 1.00 93.38 219 LEU A CA 1
ATOM 1657 C C . LEU A 1 219 ? -13.508 -4.006 9.480 1.00 93.38 219 LEU A C 1
ATOM 1659 O O . LEU A 1 219 ? -13.217 -4.420 10.602 1.00 93.38 219 LEU A O 1
ATOM 1663 N N . ILE A 1 220 ? -12.772 -4.274 8.397 1.00 93.94 220 ILE A N 1
ATOM 1664 C CA . ILE A 1 220 ? -11.530 -5.067 8.427 1.00 93.94 220 ILE A CA 1
ATOM 1665 C C . ILE A 1 220 ? -10.516 -4.427 9.376 1.00 93.94 220 ILE A C 1
ATOM 1667 O O . ILE A 1 220 ? -9.961 -5.107 10.241 1.00 93.94 220 ILE A O 1
ATOM 1671 N N . ILE A 1 221 ? -10.305 -3.119 9.239 1.00 92.69 221 ILE A N 1
ATOM 1672 C CA . ILE A 1 221 ? -9.270 -2.400 9.978 1.00 92.69 221 ILE A CA 1
ATOM 1673 C C . ILE A 1 221 ? -9.647 -2.283 11.448 1.00 92.69 221 ILE A C 1
ATOM 1675 O O . ILE A 1 221 ? -8.863 -2.671 12.312 1.00 92.69 221 ILE A O 1
ATOM 1679 N N . ARG A 1 222 ? -10.864 -1.821 11.757 1.00 91.75 222 ARG A N 1
ATOM 1680 C CA . ARG A 1 222 ? -11.299 -1.655 13.146 1.00 91.75 222 ARG A CA 1
ATOM 1681 C C . ARG A 1 222 ? -11.350 -2.995 13.881 1.00 91.75 222 ARG A C 1
ATOM 1683 O O . ARG A 1 222 ? -10.907 -3.061 15.018 1.00 91.75 222 ARG A O 1
ATOM 1690 N N . ASN A 1 223 ? -11.778 -4.084 13.230 1.00 90.44 223 ASN A N 1
ATOM 1691 C CA . ASN A 1 223 ? -11.742 -5.421 13.834 1.00 90.44 223 ASN A CA 1
ATOM 1692 C C . ASN A 1 223 ? -10.313 -5.972 13.989 1.00 90.44 223 ASN A C 1
ATOM 1694 O O . ASN A 1 223 ? -10.088 -6.794 14.875 1.00 90.44 223 ASN A O 1
ATOM 1698 N N . GLY A 1 224 ? -9.370 -5.548 13.139 1.00 86.94 224 GLY A N 1
ATOM 1699 C CA . GLY A 1 224 ? -7.952 -5.901 13.238 1.00 86.94 224 GLY A CA 1
ATOM 1700 C C . GLY A 1 224 ? -7.186 -5.119 14.311 1.00 86.94 224 GLY A C 1
ATOM 1701 O O . GLY A 1 224 ? -6.246 -5.663 14.884 1.00 86.94 224 GLY A O 1
ATOM 1702 N N . LEU A 1 225 ? -7.593 -3.876 14.593 1.00 88.75 225 LEU A N 1
ATOM 1703 C CA . LEU A 1 225 ? -7.004 -3.005 15.616 1.00 88.75 225 LEU A CA 1
ATOM 1704 C C . LEU A 1 225 ? -7.643 -3.215 16.999 1.00 88.75 225 LEU A C 1
ATOM 1706 O O . LEU A 1 225 ? -6.973 -3.656 17.928 1.00 88.75 225 LEU A O 1
ATOM 1710 N N . ASP A 1 226 ? -8.939 -2.920 17.135 1.00 88.38 226 ASP A N 1
ATOM 1711 C CA . ASP A 1 226 ? -9.739 -3.207 18.329 1.00 88.38 226 ASP A CA 1
ATOM 1712 C C . ASP A 1 226 ? -11.228 -3.335 17.959 1.00 88.38 226 ASP A C 1
ATOM 1714 O O . ASP A 1 226 ? -11.930 -2.358 17.675 1.00 88.38 226 ASP A O 1
ATOM 1718 N N . SER A 1 227 ? -11.735 -4.570 17.977 1.00 86.00 227 SER A N 1
ATOM 1719 C CA . SER A 1 227 ? -13.151 -4.857 17.704 1.00 86.00 227 SER A CA 1
ATOM 1720 C C . SER A 1 227 ? -14.107 -4.413 18.823 1.00 86.00 227 SER A C 1
ATOM 1722 O O . SER A 1 227 ? -15.314 -4.320 18.595 1.00 86.00 227 SER A O 1
ATOM 1724 N N . THR A 1 228 ? -13.600 -4.148 20.033 1.00 87.31 228 THR A N 1
ATOM 1725 C CA . THR A 1 228 ? -14.400 -3.806 21.220 1.00 87.31 228 THR A CA 1
ATOM 1726 C C . THR A 1 228 ? -13.740 -2.716 22.084 1.00 87.31 228 THR A C 1
ATOM 1728 O O . THR A 1 228 ? -13.483 -2.952 23.271 1.00 87.31 228 THR A O 1
ATOM 1731 N N . PRO A 1 229 ? -13.494 -1.512 21.532 1.00 87.62 229 PRO A N 1
ATOM 1732 C CA . PRO A 1 229 ? -12.825 -0.444 22.259 1.00 87.62 229 PRO A CA 1
ATOM 1733 C C . PRO A 1 229 ? -13.666 0.049 23.436 1.00 87.62 229 PRO A C 1
ATOM 1735 O O . PRO A 1 229 ? -14.894 -0.087 23.487 1.00 87.62 229 PRO A O 1
ATOM 1738 N N . LYS A 1 230 ? -12.989 0.639 24.422 1.00 85.88 230 LYS A N 1
ATOM 1739 C CA . LYS A 1 230 ? -13.657 1.237 25.583 1.00 85.88 230 LYS A CA 1
ATOM 1740 C C . LYS A 1 230 ? -14.358 2.539 25.158 1.00 85.88 230 LYS A C 1
ATOM 1742 O O . LYS A 1 230 ? -13.782 3.296 24.382 1.00 85.88 230 LYS A O 1
ATOM 1747 N N . PRO A 1 231 ? -15.550 2.858 25.699 1.00 85.81 231 PRO A N 1
ATOM 1748 C CA . PRO A 1 231 ? -16.171 4.164 25.488 1.00 85.81 231 PRO A CA 1
ATOM 1749 C C . PRO A 1 231 ? -15.237 5.307 25.903 1.00 85.81 231 PRO A C 1
ATOM 1751 O O . PRO A 1 231 ? -14.557 5.204 26.936 1.00 85.81 231 PRO A O 1
ATOM 1754 N N . ALA A 1 232 ? -15.252 6.407 25.144 1.00 84.50 232 ALA A N 1
ATOM 1755 C CA . ALA A 1 232 ? -14.567 7.636 25.537 1.00 84.50 232 ALA A CA 1
ATOM 1756 C C . ALA A 1 232 ? -15.050 8.098 26.925 1.00 84.50 232 ALA A C 1
ATOM 1758 O O . ALA A 1 232 ? -16.227 7.944 27.270 1.00 84.50 232 ALA A O 1
ATOM 1759 N N . MET A 1 233 ? -14.130 8.625 27.736 1.00 82.75 233 MET A N 1
ATOM 1760 C CA . MET A 1 233 ? -14.415 9.008 29.123 1.00 82.75 233 MET A CA 1
ATOM 1761 C C . MET A 1 233 ? -15.431 10.144 29.193 1.00 82.75 233 MET A C 1
ATOM 1763 O O . MET A 1 233 ? -15.348 11.122 28.449 1.00 82.75 233 MET A O 1
ATOM 1767 N N . LYS A 1 234 ? -16.369 10.046 30.134 1.00 83.31 234 LYS A N 1
ATOM 1768 C CA . LYS A 1 234 ? -17.331 11.130 30.370 1.00 83.31 234 LYS A CA 1
ATOM 1769 C C . LYS A 1 234 ? -16.645 12.291 31.101 1.00 83.31 234 LYS A C 1
ATOM 1771 O O . LYS A 1 234 ? -15.792 12.032 31.950 1.00 83.31 234 LYS A O 1
ATOM 1776 N N . PRO A 1 235 ? -17.068 13.553 30.889 1.00 82.81 235 PRO A N 1
ATOM 1777 C CA . PRO A 1 235 ? -16.520 14.703 31.617 1.00 82.81 235 PRO A CA 1
ATOM 1778 C C . PRO A 1 235 ? -16.564 14.549 33.146 1.00 82.81 235 PRO A C 1
ATOM 1780 O O . PRO A 1 235 ? -15.682 15.031 33.845 1.00 82.81 235 PRO A O 1
ATOM 1783 N N . GLU A 1 236 ? -17.567 13.833 33.660 1.00 83.62 236 GLU A N 1
ATOM 1784 C CA . GLU A 1 236 ? -17.729 13.502 35.081 1.00 83.62 236 GLU A CA 1
ATOM 1785 C C . GLU A 1 236 ? -16.670 12.510 35.596 1.00 83.62 236 GLU A C 1
ATOM 1787 O O . GLU A 1 236 ? -16.217 12.628 36.732 1.00 83.62 236 GLU A O 1
ATOM 1792 N N . GLU A 1 237 ? -16.241 11.548 34.769 1.00 80.00 237 GLU A N 1
ATOM 1793 C CA . GLU A 1 237 ? -15.224 10.554 35.142 1.00 80.00 237 GLU A CA 1
ATOM 1794 C C . GLU A 1 237 ? -13.847 11.212 35.290 1.00 80.00 237 GLU A C 1
ATOM 1796 O O . GLU A 1 237 ? -13.115 10.889 36.226 1.00 80.00 237 GLU A O 1
ATOM 1801 N N . LEU A 1 238 ? -13.531 12.184 34.424 1.00 82.50 238 LEU A N 1
ATOM 1802 C CA . LEU A 1 238 ? -12.279 12.956 34.431 1.00 82.50 238 LEU A CA 1
ATOM 1803 C C . LEU A 1 238 ? -12.069 13.779 35.717 1.00 82.50 238 LEU A C 1
ATOM 1805 O O . LEU A 1 238 ? -10.947 14.175 36.015 1.00 82.50 238 LEU A O 1
ATOM 1809 N N . LEU A 1 239 ? -13.126 14.018 36.500 1.00 84.75 239 LEU A N 1
ATOM 1810 C CA . LEU A 1 239 ? -13.045 14.682 37.807 1.00 84.75 239 LEU A CA 1
ATOM 1811 C C . LEU A 1 239 ? -12.655 13.722 38.948 1.00 84.75 239 LEU A C 1
ATOM 1813 O O . LEU A 1 239 ? -12.439 14.163 40.077 1.00 84.75 239 LEU A O 1
ATOM 1817 N N . THR A 1 240 ? -12.581 12.414 38.684 1.00 85.31 240 THR A N 1
ATOM 1818 C CA . THR A 1 240 ? -12.231 11.396 39.685 1.00 85.31 240 THR A CA 1
ATOM 1819 C C . THR A 1 240 ? -10.745 11.019 39.601 1.00 85.31 240 THR A C 1
ATOM 1821 O O . THR A 1 240 ? -10.218 10.902 38.494 1.00 85.31 240 THR A O 1
ATOM 1824 N N . PRO A 1 241 ? -10.057 10.734 40.727 1.00 80.50 241 PRO A N 1
ATOM 1825 C CA . PRO A 1 241 ? -8.665 10.269 40.697 1.00 80.50 241 PRO A CA 1
ATOM 1826 C C . PRO A 1 241 ? -8.465 9.001 39.850 1.00 80.50 241 PRO A C 1
ATOM 1828 O O . PRO A 1 241 ? -7.486 8.890 39.124 1.00 80.50 241 PRO A O 1
ATOM 1831 N N . SER A 1 242 ? -9.432 8.078 39.885 1.00 78.62 242 SER A N 1
ATOM 1832 C CA . SER A 1 242 ? -9.467 6.872 39.046 1.00 78.62 242 SER A CA 1
ATOM 1833 C C . SER A 1 242 ? -9.661 7.161 37.554 1.00 78.62 242 SER A C 1
ATOM 1835 O O . SER A 1 242 ? -9.193 6.400 36.713 1.00 78.62 242 SER A O 1
ATOM 1837 N N . GLY A 1 243 ? -10.367 8.241 37.212 1.00 79.69 243 GLY A N 1
ATOM 1838 C CA . GLY A 1 243 ? -10.505 8.697 35.833 1.00 79.69 243 GLY A CA 1
ATOM 1839 C C . GLY A 1 243 ? -9.208 9.302 35.317 1.00 79.69 243 GLY A C 1
ATOM 1840 O O . GLY A 1 243 ? -8.783 8.945 34.229 1.00 79.69 243 GLY A O 1
ATOM 1841 N N . LEU A 1 244 ? -8.542 10.139 36.119 1.00 79.50 244 LEU A N 1
ATOM 1842 C CA . LEU A 1 244 ? -7.241 10.728 35.776 1.00 79.50 244 LEU A CA 1
ATOM 1843 C C . LEU A 1 244 ? -6.149 9.665 35.563 1.00 79.50 244 LEU A C 1
ATOM 1845 O O . LEU A 1 244 ? -5.387 9.768 34.609 1.00 79.50 244 LEU A O 1
ATOM 1849 N N . ASP A 1 245 ? -6.110 8.616 36.388 1.00 79.81 245 ASP A N 1
ATOM 1850 C CA . ASP A 1 245 ? -5.212 7.465 36.187 1.00 79.81 245 ASP A CA 1
ATOM 1851 C C . ASP A 1 245 ? -5.536 6.701 34.883 1.00 79.81 245 ASP A C 1
ATOM 1853 O O . ASP A 1 245 ? -4.655 6.387 34.079 1.00 79.81 245 ASP A O 1
ATOM 1857 N N . ARG A 1 246 ? -6.833 6.499 34.599 1.00 80.38 246 ARG A N 1
ATOM 1858 C CA . ARG A 1 246 ? -7.309 5.917 33.335 1.00 80.38 246 ARG A CA 1
ATOM 1859 C C . ARG A 1 246 ? -6.958 6.775 32.112 1.00 80.38 246 ARG A C 1
ATOM 1861 O O . ARG A 1 246 ? -6.749 6.179 31.058 1.00 80.38 246 ARG A O 1
ATOM 1868 N N . VAL A 1 247 ? -6.877 8.110 32.215 1.00 84.44 247 VAL A N 1
ATOM 1869 C CA . VAL A 1 247 ? -6.513 8.990 31.082 1.00 84.44 247 VAL A CA 1
ATOM 1870 C C . VAL A 1 247 ? -5.174 8.574 30.491 1.00 84.44 247 VAL A C 1
ATOM 1872 O O . VAL A 1 247 ? -5.129 8.251 29.308 1.00 84.44 247 VAL A O 1
ATOM 1875 N N . ALA A 1 248 ? -4.128 8.474 31.315 1.00 78.69 248 ALA A N 1
ATOM 1876 C CA . ALA A 1 248 ? -2.790 8.117 30.845 1.00 78.69 248 ALA A CA 1
ATOM 1877 C C . ALA A 1 248 ? -2.780 6.764 30.110 1.00 78.69 248 ALA A C 1
ATOM 1879 O O . ALA A 1 248 ? -2.198 6.642 29.035 1.00 78.69 248 ALA A O 1
ATOM 1880 N N . LYS A 1 249 ? -3.494 5.757 30.636 1.00 82.12 249 LYS A N 1
ATOM 1881 C CA . LYS A 1 249 ? -3.594 4.430 30.002 1.00 82.12 249 LYS A CA 1
ATOM 1882 C C . LYS A 1 249 ? -4.467 4.401 28.742 1.00 82.12 249 LYS A C 1
ATOM 1884 O O . LYS A 1 249 ? -4.259 3.539 27.892 1.00 82.12 249 LYS A O 1
ATOM 1889 N N . VAL A 1 250 ? -5.431 5.313 28.603 1.00 82.69 250 VAL A N 1
ATOM 1890 C CA . VAL A 1 250 ? -6.200 5.488 27.360 1.00 82.69 250 VAL A CA 1
ATOM 1891 C C . VAL A 1 250 ? -5.351 6.200 26.308 1.00 82.69 250 VAL A C 1
ATOM 1893 O O . VAL A 1 250 ? -5.280 5.707 25.192 1.00 82.69 250 VAL A O 1
ATOM 1896 N N . GLU A 1 251 ? -4.648 7.279 26.658 1.00 83.56 251 GLU A N 1
ATOM 1897 C CA . GLU A 1 251 ? -3.746 8.000 25.746 1.00 83.56 251 GLU A CA 1
ATOM 1898 C C . GLU A 1 251 ? -2.606 7.104 25.233 1.00 83.56 251 GLU A C 1
ATOM 1900 O O . GLU A 1 251 ? -2.316 7.089 24.037 1.00 83.56 251 GLU A O 1
ATOM 1905 N N . GLU A 1 252 ? -2.014 6.294 26.115 1.00 83.75 252 GLU A N 1
ATOM 1906 C CA . GLU A 1 252 ? -0.994 5.296 25.778 1.00 83.75 252 GLU A CA 1
ATOM 1907 C C . GLU A 1 252 ? -1.501 4.276 24.740 1.00 83.75 252 GLU A C 1
ATOM 1909 O O . GLU A 1 252 ? -0.818 4.000 23.752 1.00 83.75 252 GLU A O 1
ATOM 1914 N N . LEU A 1 253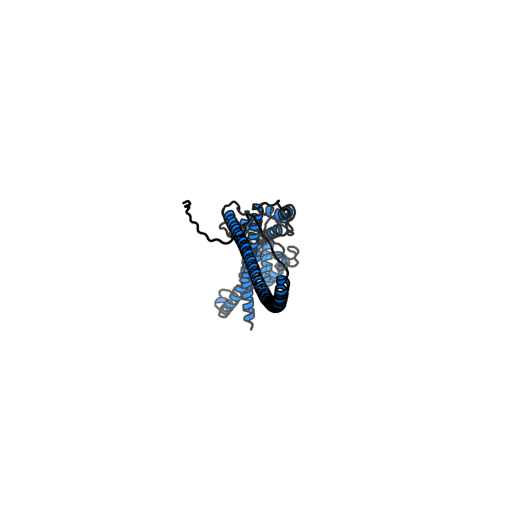 ? -2.714 3.740 24.926 1.00 83.62 253 LEU A N 1
ATOM 1915 C CA . LEU A 1 253 ? -3.337 2.802 23.987 1.00 83.62 253 LEU A CA 1
ATOM 1916 C C . LEU A 1 253 ? -3.724 3.487 22.667 1.00 83.62 253 LEU A C 1
ATOM 1918 O O . LEU A 1 253 ? -3.411 2.970 21.595 1.00 83.62 253 LEU A O 1
ATOM 1922 N N . SER A 1 254 ? -4.366 4.654 22.737 1.00 84.81 254 SER A N 1
ATOM 1923 C CA . SER A 1 254 ? -4.778 5.447 21.576 1.00 84.81 254 SER A CA 1
ATOM 1924 C C . SER A 1 254 ? -3.592 5.817 20.691 1.00 84.81 254 SER A C 1
ATOM 1926 O O . SER A 1 254 ? -3.681 5.679 19.477 1.00 84.81 254 SER A O 1
ATOM 1928 N N . SER A 1 255 ? -2.455 6.209 21.275 1.00 84.75 255 SER A N 1
ATOM 1929 C CA . SER A 1 255 ? -1.223 6.503 20.530 1.00 84.75 255 SER A CA 1
ATOM 1930 C C . SER A 1 255 ? -0.773 5.312 19.669 1.00 84.75 255 SER A C 1
ATOM 1932 O O . SER A 1 255 ? -0.460 5.477 18.487 1.00 84.75 255 SER A O 1
ATOM 1934 N N . ARG A 1 256 ? -0.835 4.091 20.222 1.00 85.38 256 ARG A N 1
ATOM 1935 C CA . ARG A 1 256 ? -0.482 2.847 19.515 1.00 85.38 256 ARG A CA 1
ATOM 1936 C C . ARG A 1 256 ? -1.473 2.511 18.402 1.00 85.38 256 ARG A C 1
ATOM 1938 O O . ARG A 1 256 ? -1.054 2.244 17.278 1.00 85.38 256 ARG A O 1
ATOM 1945 N N . LEU A 1 257 ? -2.774 2.545 18.701 1.00 86.38 257 LEU A N 1
ATOM 1946 C CA . LEU A 1 257 ? -3.827 2.212 17.733 1.00 86.38 257 LEU A CA 1
ATOM 1947 C C . LEU A 1 257 ? -3.891 3.227 16.584 1.00 86.38 257 LEU A C 1
ATOM 1949 O O . LEU A 1 257 ? -3.993 2.822 15.428 1.00 86.38 257 LEU A O 1
ATOM 1953 N N . ASN A 1 258 ? -3.744 4.523 16.875 1.00 84.44 258 ASN A N 1
ATOM 1954 C CA . ASN A 1 258 ? -3.687 5.570 15.855 1.00 84.44 258 ASN A CA 1
ATOM 1955 C C . ASN A 1 258 ? -2.421 5.425 14.983 1.00 84.44 258 ASN A C 1
ATOM 1957 O O . ASN A 1 258 ? -2.521 5.498 13.764 1.00 84.44 258 ASN A O 1
ATOM 1961 N N . SER A 1 259 ? -1.251 5.122 15.565 1.00 84.81 259 SER A N 1
ATOM 1962 C CA . SER A 1 259 ? -0.011 4.892 14.790 1.00 84.81 259 SER A CA 1
ATOM 1963 C C . SER A 1 259 ? -0.100 3.665 13.870 1.00 84.81 259 SER A C 1
ATOM 1965 O O . SER A 1 259 ? 0.436 3.663 12.758 1.00 84.81 259 SER A O 1
ATOM 1967 N N . ALA A 1 260 ? -0.807 2.618 14.304 1.00 86.19 260 ALA A N 1
ATOM 1968 C CA . ALA A 1 260 ? -1.120 1.476 13.451 1.00 86.19 260 ALA A CA 1
ATOM 1969 C C . ALA A 1 260 ? -2.120 1.850 12.338 1.00 86.19 260 ALA A C 1
ATOM 1971 O O . ALA A 1 260 ? -1.903 1.472 11.186 1.00 86.19 260 ALA A O 1
ATOM 1972 N N . SER A 1 261 ? -3.158 2.640 12.650 1.00 85.38 261 SER A N 1
ATOM 1973 C CA . SER A 1 261 ? -4.115 3.165 11.660 1.00 85.38 261 SER A CA 1
ATOM 1974 C C . SER A 1 261 ? -3.418 3.997 10.582 1.00 85.38 261 SER A C 1
ATOM 1976 O O . SER A 1 261 ? -3.615 3.729 9.407 1.00 85.38 261 SER A O 1
ATOM 1978 N N . GLU A 1 262 ? -2.515 4.907 10.954 1.00 81.56 262 GLU A N 1
ATOM 1979 C CA . GLU A 1 262 ? -1.680 5.701 10.036 1.00 81.56 262 GLU A CA 1
ATOM 1980 C C . GLU A 1 262 ? -0.833 4.838 9.085 1.00 81.56 262 GLU A C 1
ATOM 1982 O O . GLU A 1 262 ? -0.645 5.160 7.909 1.00 81.56 262 GLU A O 1
ATOM 1987 N N . SER A 1 263 ? -0.311 3.711 9.566 1.00 83.94 263 SER A N 1
ATOM 1988 C CA . SER A 1 263 ? 0.469 2.785 8.731 1.00 83.94 263 SER A CA 1
ATOM 1989 C C . SER A 1 263 ? -0.423 2.086 7.697 1.00 83.94 263 SER A C 1
ATOM 1991 O O . SER A 1 263 ? -0.069 1.972 6.522 1.00 83.94 263 SER A O 1
ATOM 1993 N N . ILE A 1 264 ? -1.624 1.686 8.120 1.00 85.69 264 ILE A N 1
ATOM 1994 C CA . ILE A 1 264 ? -2.653 1.079 7.269 1.00 85.69 264 ILE A CA 1
ATOM 1995 C C . ILE A 1 264 ? -3.235 2.097 6.274 1.00 85.69 264 ILE A C 1
ATOM 1997 O O . ILE A 1 264 ? -3.457 1.762 5.111 1.00 85.69 264 ILE A O 1
ATOM 2001 N N . GLU A 1 265 ? -3.4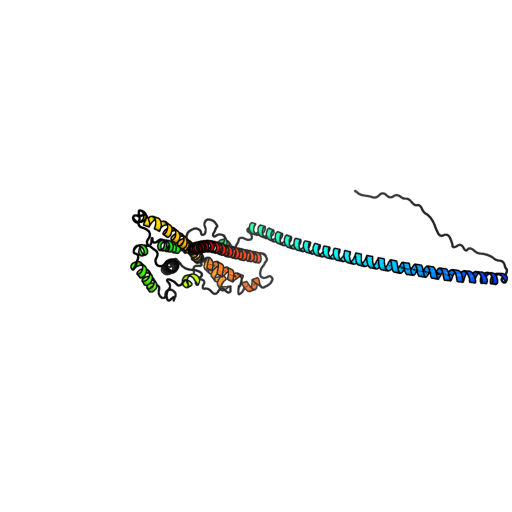33 3.345 6.695 1.00 86.31 265 GLU A N 1
ATOM 2002 C CA . GLU A 1 265 ? -3.935 4.445 5.875 1.00 86.31 265 GLU A CA 1
ATOM 2003 C C . GLU A 1 265 ? -3.073 4.660 4.637 1.00 86.31 265 GLU A C 1
ATOM 2005 O O . GLU A 1 265 ? -3.600 4.763 3.533 1.00 86.31 265 GLU A O 1
ATOM 2010 N N . MET A 1 266 ? -1.746 4.654 4.790 1.00 84.38 266 MET A N 1
ATOM 2011 C CA . MET A 1 266 ? -0.841 4.761 3.648 1.00 84.38 266 MET A CA 1
ATOM 2012 C C . MET A 1 266 ? -1.064 3.615 2.647 1.00 84.38 266 MET A C 1
ATOM 2014 O O . MET A 1 266 ? -1.124 3.845 1.437 1.00 84.38 266 MET A O 1
ATOM 2018 N N . ALA A 1 267 ? -1.234 2.387 3.145 1.00 84.06 267 ALA A N 1
ATOM 2019 C CA . ALA A 1 267 ? -1.489 1.212 2.317 1.00 84.06 267 ALA A CA 1
ATOM 2020 C C . ALA A 1 267 ? -2.838 1.282 1.576 1.00 84.06 267 ALA A C 1
ATOM 2022 O O . ALA A 1 267 ? -2.933 0.791 0.448 1.00 84.06 267 ALA A O 1
ATOM 2023 N N . LEU A 1 268 ? -3.857 1.916 2.169 1.00 86.62 268 LEU A N 1
ATOM 2024 C CA . LEU A 1 268 ? -5.128 2.213 1.502 1.00 86.62 268 LEU A CA 1
ATOM 2025 C C . LEU A 1 268 ? -5.018 3.376 0.508 1.00 86.62 268 LEU A C 1
ATOM 2027 O O . LEU A 1 268 ? -5.570 3.298 -0.586 1.00 86.62 268 LEU A O 1
ATOM 2031 N N . ASN A 1 269 ? -4.311 4.451 0.854 1.00 85.50 269 ASN A N 1
ATOM 2032 C CA . ASN A 1 269 ? -4.189 5.641 0.012 1.00 85.50 269 ASN A CA 1
ATOM 2033 C C . ASN A 1 269 ? -3.453 5.336 -1.298 1.00 85.50 269 ASN A C 1
ATOM 2035 O O . ASN A 1 269 ? -3.925 5.737 -2.357 1.00 85.50 269 ASN A O 1
ATOM 2039 N N . MET A 1 270 ? -2.405 4.502 -1.273 1.00 83.75 270 MET A N 1
ATOM 2040 C CA . MET A 1 270 ? -1.767 3.996 -2.503 1.00 83.75 270 MET A CA 1
ATOM 2041 C C . MET A 1 270 ? -2.714 3.169 -3.396 1.00 83.75 270 MET A C 1
ATOM 2043 O O . MET A 1 270 ? -2.460 3.037 -4.593 1.00 83.75 270 MET A O 1
ATOM 2047 N N . ARG A 1 271 ? -3.788 2.602 -2.826 1.00 87.69 271 ARG A N 1
ATOM 2048 C CA . ARG A 1 271 ? -4.821 1.813 -3.525 1.00 87.69 271 ARG A CA 1
ATOM 2049 C C . ARG A 1 271 ? -6.078 2.610 -3.863 1.00 87.69 271 ARG A C 1
ATOM 2051 O O . ARG A 1 271 ? -6.898 2.109 -4.626 1.00 87.69 271 ARG A O 1
ATOM 2058 N N . THR A 1 272 ? -6.234 3.822 -3.335 1.00 86.81 272 THR A N 1
ATOM 2059 C CA . THR A 1 272 ? -7.357 4.707 -3.665 1.00 86.81 272 THR A CA 1
ATOM 2060 C C . THR A 1 272 ? -7.322 5.006 -5.159 1.00 86.81 272 THR A C 1
ATOM 2062 O O . THR A 1 272 ? -6.256 5.262 -5.718 1.00 86.81 272 THR A O 1
ATOM 2065 N N . ALA A 1 273 ? -8.475 4.953 -5.819 1.00 83.12 273 ALA A N 1
ATOM 2066 C CA . ALA A 1 273 ? -8.609 5.406 -7.195 1.00 83.12 273 ALA A CA 1
ATOM 2067 C C . ALA A 1 273 ? -8.290 6.911 -7.308 1.00 83.12 273 ALA A C 1
ATOM 2069 O O . ALA A 1 273 ? -8.974 7.734 -6.709 1.00 83.12 273 ALA A O 1
ATOM 2070 N N . VAL A 1 274 ? -7.255 7.265 -8.077 1.00 76.69 274 VAL A N 1
ATOM 2071 C CA . VAL A 1 274 ? -6.790 8.661 -8.259 1.00 76.69 274 VAL A CA 1
ATOM 2072 C C . VAL A 1 274 ? -6.737 9.103 -9.724 1.00 76.69 274 VAL A C 1
ATOM 2074 O O . VAL A 1 274 ? -6.596 10.288 -10.004 1.00 76.69 274 VAL A O 1
ATOM 2077 N N . MET A 1 275 ? -6.845 8.162 -10.663 1.00 81.44 275 MET A N 1
ATOM 2078 C CA . MET A 1 275 ? -6.852 8.410 -12.103 1.00 81.44 275 MET A CA 1
ATOM 2079 C C . MET A 1 275 ? -8.117 7.818 -12.727 1.00 81.44 275 MET A C 1
ATOM 2081 O O . MET A 1 275 ? -8.469 6.675 -12.444 1.00 81.44 275 MET A O 1
ATOM 2085 N N . GLU A 1 276 ? -8.763 8.578 -13.606 1.00 80.50 276 GLU A N 1
ATOM 2086 C CA . GLU A 1 276 ? -9.983 8.205 -14.328 1.00 80.50 276 GLU A CA 1
ATOM 2087 C C . GLU A 1 276 ? -9.980 8.787 -15.754 1.00 80.50 276 GLU A C 1
ATOM 2089 O O . GLU A 1 276 ? -9.176 9.666 -16.077 1.00 80.50 276 GLU A O 1
ATOM 2094 N N . GLY A 1 277 ? -10.879 8.305 -16.617 1.00 78.94 277 GLY A N 1
ATOM 2095 C CA . GLY A 1 277 ? -11.067 8.832 -17.975 1.00 78.94 277 GLY A CA 1
ATOM 2096 C C . GLY A 1 277 ? -9.982 8.415 -18.980 1.00 78.94 277 GLY A C 1
ATOM 2097 O O . GLY A 1 277 ? -9.370 7.359 -18.848 1.00 78.94 277 GLY A O 1
ATOM 2098 N N . GLU A 1 278 ? -9.745 9.249 -20.002 1.00 76.94 278 GLU A N 1
ATOM 2099 C CA . GLU A 1 278 ? -8.808 8.976 -21.113 1.00 76.94 278 GLU A CA 1
ATOM 2100 C C . GLU A 1 278 ? -7.406 8.477 -20.677 1.00 76.94 278 GLU A C 1
ATOM 2102 O O . GLU A 1 278 ? -6.921 7.516 -21.281 1.00 76.94 278 GLU A O 1
ATOM 2107 N N . PRO A 1 279 ? -6.761 9.019 -19.617 1.00 78.56 279 PRO A N 1
ATOM 2108 C CA . PRO A 1 279 ? -5.508 8.477 -19.082 1.00 78.56 279 PRO A CA 1
ATOM 2109 C C . PRO A 1 279 ? -5.507 6.965 -18.818 1.00 78.56 279 PRO A C 1
ATOM 2111 O O . PRO A 1 279 ? -4.496 6.302 -19.060 1.00 78.56 279 PRO A O 1
ATOM 2114 N N . VAL A 1 280 ? -6.629 6.401 -18.359 1.00 83.25 280 VAL A 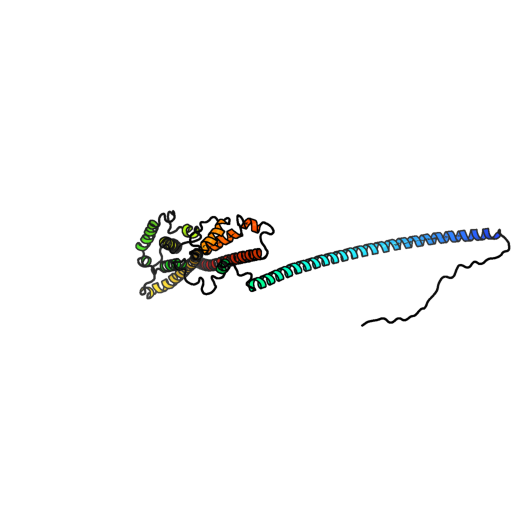N 1
ATOM 2115 C CA . VAL A 1 280 ? -6.736 4.979 -18.000 1.00 83.25 280 VAL A CA 1
ATOM 2116 C C . VAL A 1 280 ? -6.582 4.077 -19.224 1.00 83.25 280 VAL A C 1
ATOM 2118 O O . VAL A 1 280 ? -5.947 3.028 -19.123 1.00 83.25 280 VAL A O 1
ATOM 2121 N N . GLU A 1 281 ? -7.057 4.502 -20.398 1.00 86.81 281 GLU A N 1
ATOM 2122 C CA . GLU A 1 281 ? -6.886 3.745 -21.646 1.00 86.81 281 GLU A CA 1
ATOM 2123 C C . GLU A 1 281 ? -5.405 3.627 -22.037 1.00 86.81 281 GLU A C 1
ATOM 2125 O O . GLU A 1 281 ? -4.956 2.559 -22.446 1.00 86.81 281 GLU A O 1
ATOM 2130 N N . THR A 1 282 ? -4.595 4.667 -21.798 1.00 86.50 282 THR A N 1
ATOM 2131 C CA . THR A 1 282 ? -3.140 4.597 -22.044 1.00 86.50 282 THR A CA 1
ATOM 2132 C C . THR A 1 282 ? -2.464 3.555 -21.141 1.00 86.50 282 THR A C 1
ATOM 2134 O O . THR A 1 282 ? -1.588 2.805 -21.577 1.00 86.50 282 THR A O 1
ATOM 2137 N N . PHE A 1 283 ? -2.889 3.448 -19.878 1.00 89.81 283 PHE A N 1
ATOM 2138 C CA . PHE A 1 283 ? -2.408 2.396 -18.976 1.00 89.81 283 PHE A CA 1
ATOM 2139 C C . PHE A 1 283 ? -2.960 1.009 -19.336 1.00 89.81 283 PHE A C 1
ATOM 2141 O O . PHE A 1 283 ? -2.261 0.013 -19.138 1.00 89.81 283 PHE A O 1
ATOM 2148 N N . ARG A 1 284 ? -4.163 0.923 -19.914 1.00 92.19 284 ARG A N 1
ATOM 2149 C CA . ARG A 1 284 ? -4.732 -0.317 -20.458 1.00 92.19 284 ARG A CA 1
ATOM 2150 C C . ARG A 1 284 ? -3.901 -0.828 -21.640 1.00 92.19 284 ARG A C 1
ATOM 2152 O O . ARG A 1 284 ? -3.493 -1.988 -21.621 1.00 92.19 284 ARG A O 1
ATOM 2159 N N . GLU A 1 285 ? -3.510 0.043 -22.572 1.00 90.62 285 GLU A N 1
ATOM 2160 C CA . GLU A 1 285 ? -2.567 -0.287 -23.654 1.00 90.62 285 GLU A CA 1
ATOM 2161 C C . GLU A 1 285 ? -1.200 -0.762 -23.122 1.00 90.62 285 GLU A C 1
ATOM 2163 O O . GLU A 1 285 ? -0.628 -1.733 -23.628 1.00 90.62 285 GLU A O 1
ATOM 2168 N N . TYR A 1 286 ? -0.666 -0.128 -22.069 1.00 90.56 286 TYR A N 1
ATOM 2169 C CA . TYR A 1 286 ? 0.577 -0.577 -21.426 1.00 90.56 286 TYR A CA 1
ATOM 2170 C C . TYR A 1 286 ? 0.426 -1.944 -20.734 1.00 90.56 286 TYR A C 1
ATOM 2172 O O . TYR A 1 286 ? 1.329 -2.785 -20.802 1.00 90.56 286 TYR A O 1
ATOM 2180 N N . ALA A 1 287 ? -0.717 -2.216 -20.106 1.00 93.00 287 ALA A N 1
ATOM 2181 C CA . ALA A 1 287 ? -1.007 -3.519 -19.522 1.00 93.00 287 ALA A CA 1
ATOM 2182 C C . ALA A 1 287 ? -1.082 -4.615 -20.602 1.00 93.00 287 ALA A C 1
ATOM 2184 O O . ALA A 1 287 ? -0.367 -5.614 -20.509 1.00 93.00 287 ALA A O 1
ATOM 2185 N N . GLU A 1 288 ? -1.860 -4.401 -21.667 1.00 92.94 288 GLU A N 1
ATOM 2186 C CA . GLU A 1 288 ? -1.995 -5.334 -22.797 1.00 92.94 288 GLU A CA 1
ATOM 2187 C C . GLU A 1 288 ? -0.664 -5.571 -23.531 1.00 92.94 288 GLU A C 1
ATOM 2189 O O . GLU A 1 288 ? -0.317 -6.706 -23.876 1.00 92.94 288 GLU A O 1
ATOM 2194 N N . GLY A 1 289 ? 0.137 -4.514 -23.697 1.00 89.69 289 GLY A N 1
ATOM 2195 C CA . GLY A 1 289 ? 1.475 -4.550 -24.290 1.00 89.69 289 GLY A CA 1
ATOM 2196 C C . GLY A 1 289 ? 2.561 -5.215 -23.431 1.00 89.69 289 GLY A C 1
ATOM 2197 O O . GLY A 1 289 ? 3.741 -5.131 -23.780 1.00 89.69 289 GLY A O 1
ATOM 2198 N N . SER A 1 290 ? 2.217 -5.863 -22.314 1.00 92.88 290 SER A N 1
ATOM 2199 C CA . SER A 1 290 ? 3.177 -6.423 -21.354 1.00 92.88 290 SER A CA 1
ATOM 2200 C C . SER A 1 290 ? 2.718 -7.748 -20.733 1.00 92.88 290 SER A C 1
ATOM 2202 O O . SER A 1 290 ? 1.675 -8.304 -21.075 1.00 92.88 290 SER A O 1
ATOM 2204 N N . ALA A 1 291 ? 3.518 -8.315 -19.829 1.00 93.38 291 ALA A N 1
ATOM 2205 C CA . ALA A 1 291 ? 3.160 -9.492 -19.035 1.00 93.38 291 ALA A CA 1
ATOM 2206 C C . ALA A 1 291 ? 2.145 -9.221 -17.905 1.00 93.38 291 ALA A C 1
ATOM 2208 O O . ALA A 1 291 ? 1.911 -10.118 -17.095 1.00 93.38 291 ALA A O 1
ATOM 2209 N N . TYR A 1 292 ? 1.544 -8.028 -17.844 1.00 94.25 292 TYR A N 1
ATOM 2210 C CA . TYR A 1 292 ? 0.573 -7.677 -16.813 1.00 94.25 292 TYR A CA 1
ATOM 2211 C C . TYR A 1 292 ? -0.643 -8.614 -16.851 1.00 94.25 292 TYR A C 1
ATOM 2213 O O . TYR A 1 292 ? -1.126 -8.988 -17.921 1.00 94.25 292 TYR A O 1
ATOM 2221 N N . ASN A 1 293 ? -1.099 -9.046 -15.674 1.00 90.75 293 ASN A N 1
ATOM 2222 C CA . ASN A 1 293 ? -2.084 -10.123 -15.525 1.00 90.75 293 ASN A CA 1
ATOM 2223 C C . ASN A 1 293 ? -3.228 -9.805 -14.546 1.00 90.75 293 ASN A C 1
ATOM 2225 O O . ASN A 1 293 ? -4.048 -10.682 -14.277 1.00 90.75 293 ASN A O 1
ATOM 2229 N N . ARG A 1 294 ? -3.284 -8.583 -14.004 1.00 90.44 294 ARG A N 1
ATOM 2230 C CA . ARG A 1 294 ? -4.398 -8.109 -13.169 1.00 90.44 294 ARG A CA 1
ATOM 2231 C C . ARG A 1 294 ? -5.404 -7.335 -14.041 1.00 90.44 294 ARG A C 1
ATOM 2233 O O . ARG A 1 294 ? -4.993 -6.764 -15.051 1.00 90.44 294 ARG A O 1
ATOM 2240 N N . PRO A 1 295 ? -6.701 -7.290 -13.688 1.00 88.62 295 PRO A N 1
ATOM 2241 C CA . PRO A 1 295 ? -7.676 -6.469 -14.405 1.00 88.62 295 PRO A CA 1
ATOM 2242 C C . PRO A 1 295 ? -7.333 -4.974 -14.329 1.00 88.62 295 PRO A C 1
ATOM 2244 O O . PRO A 1 295 ? -6.971 -4.478 -13.263 1.00 88.62 295 PRO A O 1
ATOM 2247 N N . VAL A 1 296 ? -7.485 -4.258 -15.443 1.00 91.00 296 VAL A N 1
ATOM 2248 C CA . VAL A 1 296 ? -7.423 -2.788 -15.512 1.00 91.00 296 VAL A CA 1
ATOM 2249 C C . VAL A 1 296 ? -8.858 -2.271 -15.550 1.00 91.00 296 VAL A C 1
ATOM 2251 O O . VAL A 1 296 ? -9.572 -2.544 -16.513 1.00 91.00 296 VAL A O 1
ATOM 2254 N N . GLY A 1 297 ? -9.287 -1.592 -14.484 1.00 88.06 297 GLY A N 1
ATOM 2255 C CA . GLY A 1 297 ? -10.634 -1.027 -14.373 1.00 88.06 297 GLY A CA 1
ATOM 2256 C C . GLY A 1 297 ? -10.809 0.273 -15.164 1.00 88.06 297 GLY A C 1
ATOM 2257 O O . GLY A 1 297 ? -10.006 0.592 -16.041 1.00 88.06 297 GLY A O 1
ATOM 2258 N N . ASP A 1 298 ? -11.859 1.022 -14.825 1.00 87.94 298 ASP A N 1
ATOM 2259 C CA . ASP A 1 298 ? -12.139 2.361 -15.377 1.00 87.94 298 ASP A CA 1
ATOM 2260 C C . ASP A 1 298 ? -11.561 3.497 -14.512 1.00 87.94 298 ASP A C 1
ATOM 2262 O O . ASP A 1 298 ? -11.455 4.638 -14.961 1.00 87.94 298 ASP A O 1
ATOM 2266 N N . LYS A 1 299 ? -11.141 3.167 -13.283 1.00 87.69 299 LYS A N 1
ATOM 2267 C CA . LYS A 1 299 ? -10.293 3.997 -12.424 1.00 87.69 299 LYS A CA 1
ATOM 2268 C C . LYS A 1 299 ? -8.999 3.246 -12.090 1.00 87.69 299 LYS A C 1
ATOM 2270 O O . LYS A 1 299 ? -8.990 2.013 -12.042 1.00 87.69 299 LYS A O 1
ATOM 2275 N N . LEU A 1 300 ? -7.925 3.982 -11.810 1.00 87.00 300 LEU A N 1
ATOM 2276 C CA . LEU A 1 300 ? -6.619 3.452 -11.419 1.00 87.00 300 LEU A CA 1
ATOM 2277 C C . LEU A 1 300 ? -6.084 4.115 -10.150 1.00 87.00 300 LEU A C 1
ATOM 2279 O O . LEU A 1 300 ? -6.093 5.340 -10.007 1.00 87.00 300 LEU A O 1
ATOM 2283 N N . SER A 1 301 ? -5.552 3.294 -9.251 1.00 88.19 301 SER A N 1
ATOM 2284 C CA . SER A 1 301 ? -4.743 3.732 -8.120 1.00 88.19 301 SER A CA 1
ATOM 2285 C C . SER A 1 301 ? -3.311 4.046 -8.530 1.00 88.19 301 SER A C 1
ATOM 2287 O O . SER A 1 301 ? -2.846 3.650 -9.603 1.00 88.19 301 SER A O 1
ATOM 2289 N N . GLU A 1 302 ? -2.584 4.736 -7.657 1.00 84.88 302 GLU A N 1
ATOM 2290 C CA . GLU A 1 302 ? -1.158 4.982 -7.859 1.00 84.88 302 GLU A CA 1
ATOM 2291 C C . GLU A 1 302 ? -0.357 3.667 -7.866 1.00 84.88 302 GLU A C 1
ATOM 2293 O O . GLU A 1 302 ? 0.478 3.447 -8.745 1.00 84.88 302 GLU A O 1
ATOM 2298 N N . LEU A 1 303 ? -0.671 2.742 -6.948 1.00 87.94 303 LEU A N 1
ATOM 2299 C CA . LEU A 1 303 ? -0.050 1.418 -6.899 1.00 87.94 303 LEU A CA 1
ATOM 2300 C C . LEU A 1 303 ? -0.265 0.652 -8.209 1.00 87.94 303 LEU A C 1
ATOM 2302 O O . LEU A 1 303 ? 0.674 0.055 -8.737 1.00 87.94 303 LEU A O 1
ATOM 2306 N N . GLN A 1 304 ? -1.478 0.697 -8.770 1.00 91.62 304 GLN A N 1
ATOM 2307 C CA . GLN A 1 304 ? -1.766 0.009 -10.022 1.00 91.62 304 GLN A CA 1
ATOM 2308 C C . GLN A 1 304 ? -1.026 0.637 -11.211 1.00 91.62 304 GLN A C 1
ATOM 2310 O O . GLN A 1 304 ? -0.523 -0.095 -12.067 1.00 91.62 304 GLN A O 1
ATOM 2315 N N . GLN A 1 305 ? -0.909 1.967 -11.250 1.00 89.50 305 GLN A N 1
ATOM 2316 C CA . GLN A 1 305 ? -0.104 2.664 -12.254 1.00 89.50 305 GLN A CA 1
ATOM 2317 C C . GLN A 1 305 ? 1.367 2.233 -12.177 1.00 89.50 305 GLN A C 1
ATOM 2319 O O . GLN A 1 305 ? 1.943 1.840 -13.194 1.00 89.50 305 GLN A O 1
ATOM 2324 N N . VAL A 1 306 ? 1.967 2.235 -10.982 1.00 88.38 306 VAL A N 1
ATOM 2325 C CA . VAL A 1 306 ? 3.361 1.808 -10.771 1.00 88.38 306 VAL A CA 1
ATOM 2326 C C . VAL A 1 306 ? 3.563 0.338 -11.156 1.00 88.38 306 VAL A C 1
ATOM 2328 O O . VAL A 1 306 ? 4.536 0.029 -11.851 1.00 88.38 306 VAL A O 1
ATOM 2331 N N . ASP A 1 307 ? 2.641 -0.559 -10.794 1.00 90.81 307 ASP A N 1
ATOM 2332 C CA . ASP A 1 307 ? 2.690 -1.974 -11.183 1.00 90.81 307 ASP A CA 1
ATOM 2333 C C . ASP A 1 307 ? 2.673 -2.151 -12.715 1.00 90.81 307 ASP A C 1
ATOM 2335 O O . ASP A 1 307 ? 3.541 -2.831 -13.271 1.00 90.81 307 ASP A O 1
ATOM 2339 N N . ILE A 1 308 ? 1.705 -1.536 -13.412 1.00 91.06 308 ILE A N 1
ATOM 2340 C CA . ILE A 1 308 ? 1.571 -1.617 -14.880 1.00 91.06 308 ILE A CA 1
ATOM 2341 C C . ILE A 1 308 ? 2.848 -1.111 -15.550 1.00 91.06 308 ILE A C 1
ATOM 2343 O O . ILE A 1 308 ? 3.411 -1.783 -16.415 1.00 91.06 308 ILE A O 1
ATOM 2347 N N . MET A 1 309 ? 3.336 0.054 -15.123 1.00 87.81 309 MET A N 1
ATOM 2348 C CA . MET A 1 309 ? 4.532 0.691 -15.674 1.00 87.81 309 MET A CA 1
ATOM 2349 C C . MET A 1 309 ? 5.768 -0.187 -15.480 1.00 87.81 309 MET A C 1
ATOM 2351 O O . MET A 1 309 ? 6.528 -0.403 -16.424 1.00 87.81 309 MET A O 1
ATOM 2355 N N . THR A 1 310 ? 5.935 -0.756 -14.286 1.00 88.31 310 THR A N 1
ATOM 2356 C CA . THR A 1 310 ? 7.024 -1.684 -13.960 1.00 88.31 310 THR A CA 1
ATOM 2357 C C . THR A 1 310 ? 6.994 -2.900 -14.888 1.00 88.31 310 THR A C 1
ATOM 2359 O O . THR A 1 310 ? 7.990 -3.206 -15.548 1.00 88.31 310 THR A O 1
ATOM 2362 N N . VAL A 1 311 ? 5.844 -3.566 -15.024 1.00 89.44 311 VAL A N 1
ATOM 2363 C CA . VAL A 1 311 ? 5.723 -4.761 -15.877 1.00 89.44 311 VAL A CA 1
ATOM 2364 C C . VAL A 1 311 ? 5.887 -4.423 -17.368 1.00 89.44 311 VAL A C 1
ATOM 2366 O O . VAL A 1 311 ? 6.508 -5.193 -18.101 1.00 89.44 311 VAL A O 1
ATOM 2369 N N . TRP A 1 312 ? 5.443 -3.247 -17.814 1.00 86.88 312 TRP A N 1
ATOM 2370 C CA . TRP A 1 312 ? 5.633 -2.748 -19.182 1.00 86.88 312 TRP A CA 1
ATOM 2371 C C . TRP A 1 312 ? 7.093 -2.420 -19.542 1.00 86.88 312 TRP A C 1
ATOM 2373 O O . TRP A 1 312 ? 7.448 -2.421 -20.724 1.00 86.88 312 TRP A O 1
ATOM 2383 N N . HIS A 1 313 ? 7.966 -2.187 -18.558 1.00 82.19 313 HIS A N 1
ATOM 23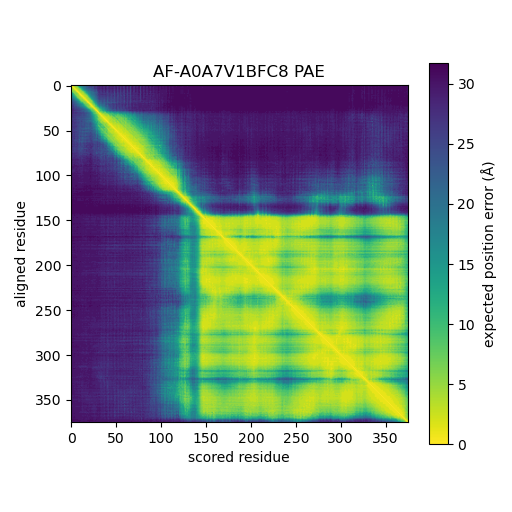84 C CA . HIS A 1 313 ? 9.414 -2.069 -18.775 1.00 82.19 313 HIS A CA 1
ATOM 2385 C C . HIS A 1 313 ? 10.159 -3.399 -18.642 1.00 82.19 313 HIS A C 1
ATOM 2387 O O . HIS A 1 313 ? 10.989 -3.713 -19.492 1.00 82.19 313 HIS A O 1
ATOM 2393 N N . TYR A 1 314 ? 9.892 -4.176 -17.588 1.00 83.25 314 TYR A N 1
ATOM 2394 C CA . TYR A 1 314 ? 10.673 -5.380 -17.280 1.00 83.25 314 TYR A CA 1
ATOM 2395 C C . TYR A 1 314 ? 10.196 -6.641 -18.016 1.00 83.25 314 TYR A C 1
ATOM 2397 O O . TYR A 1 314 ? 10.979 -7.572 -18.196 1.00 83.25 314 TYR A O 1
ATOM 2405 N N . ALA A 1 315 ? 8.938 -6.681 -18.461 1.00 88.44 315 ALA A N 1
ATOM 2406 C CA . ALA A 1 315 ? 8.365 -7.795 -19.216 1.00 88.44 315 ALA A CA 1
ATOM 2407 C C . ALA A 1 315 ? 7.424 -7.317 -20.352 1.00 88.44 315 ALA A C 1
ATOM 2409 O O . ALA A 1 315 ? 6.240 -7.677 -20.373 1.00 88.44 315 ALA A O 1
ATOM 2410 N N . PRO A 1 316 ? 7.921 -6.508 -21.311 1.00 88.81 316 PRO A N 1
ATOM 2411 C CA . PRO A 1 316 ? 7.148 -6.071 -22.470 1.00 88.81 316 PRO A CA 1
ATOM 2412 C C . PRO A 1 316 ? 6.821 -7.235 -23.416 1.00 88.81 316 PRO A C 1
ATOM 2414 O O . PRO A 1 316 ? 7.499 -8.264 -23.444 1.00 88.81 316 PRO A O 1
ATOM 2417 N N . LYS A 1 317 ? 5.802 -7.041 -24.255 1.00 89.12 317 LYS A N 1
ATOM 2418 C CA . LYS A 1 317 ? 5.417 -7.939 -25.353 1.00 89.12 317 LYS A CA 1
ATOM 2419 C C . LYS A 1 317 ? 5.362 -7.174 -26.684 1.00 89.12 317 LYS A C 1
ATOM 2421 O O . LYS A 1 317 ? 5.544 -5.958 -26.732 1.00 89.12 317 LYS A O 1
ATOM 2426 N N . GLY A 1 318 ? 5.110 -7.904 -27.773 1.00 84.56 318 GLY A N 1
ATOM 2427 C CA . GLY A 1 318 ? 4.806 -7.336 -29.091 1.00 84.56 318 GLY A CA 1
ATOM 2428 C C . GLY A 1 318 ? 5.883 -6.389 -29.630 1.00 84.56 318 GLY A C 1
ATOM 2429 O O . GLY A 1 318 ? 7.081 -6.629 -29.464 1.00 84.56 318 GLY A O 1
ATOM 2430 N N . GLU A 1 319 ? 5.447 -5.301 -30.270 1.00 82.69 319 GLU A N 1
ATOM 2431 C CA . GLU A 1 319 ? 6.342 -4.313 -30.890 1.00 82.69 319 GLU A CA 1
ATOM 2432 C C . GLU A 1 319 ? 7.293 -3.648 -29.884 1.00 82.69 319 GLU A C 1
ATOM 2434 O O . GLU A 1 319 ? 8.432 -3.359 -30.238 1.00 82.69 319 GLU A O 1
ATOM 2439 N N . ARG A 1 320 ? 6.898 -3.474 -28.613 1.00 82.88 320 ARG A N 1
ATOM 2440 C CA . ARG A 1 320 ? 7.789 -2.902 -27.589 1.00 82.88 320 ARG A CA 1
ATOM 2441 C C . ARG A 1 320 ? 8.971 -3.817 -27.278 1.00 82.88 320 ARG A C 1
ATOM 2443 O O . ARG A 1 320 ? 10.111 -3.358 -27.255 1.00 82.88 320 ARG A O 1
ATOM 2450 N N . LEU A 1 321 ? 8.712 -5.113 -27.083 1.00 83.94 321 LEU A N 1
ATOM 2451 C CA . LEU A 1 321 ? 9.775 -6.100 -26.878 1.00 83.94 321 LEU A CA 1
ATOM 2452 C C . LEU A 1 321 ? 10.719 -6.141 -28.087 1.00 83.94 321 LEU A C 1
ATOM 2454 O O . LEU A 1 321 ? 11.938 -6.165 -27.920 1.00 83.94 321 LEU A O 1
ATOM 2458 N N . LYS A 1 322 ? 10.165 -6.101 -29.304 1.00 81.06 322 LYS A N 1
ATOM 2459 C CA . LYS A 1 322 ? 10.942 -6.047 -30.547 1.00 81.06 322 LYS A CA 1
ATOM 2460 C C . LYS A 1 322 ? 11.808 -4.784 -30.622 1.00 81.06 322 LYS A C 1
ATOM 2462 O O . LYS A 1 322 ? 13.000 -4.911 -30.888 1.00 81.06 322 LYS A O 1
ATOM 2467 N N . ALA A 1 323 ? 11.257 -3.607 -30.323 1.00 82.50 323 ALA A N 1
ATOM 2468 C CA . ALA A 1 323 ? 11.991 -2.342 -30.330 1.00 82.50 323 ALA A CA 1
ATOM 2469 C C . ALA A 1 323 ? 13.166 -2.335 -29.334 1.00 82.50 323 ALA A C 1
ATOM 2471 O O . ALA A 1 323 ? 14.267 -1.914 -29.679 1.00 82.50 323 ALA A O 1
ATOM 2472 N N . MET A 1 324 ? 12.963 -2.874 -28.127 1.00 76.56 324 MET A N 1
ATOM 2473 C CA . MET A 1 324 ? 14.004 -2.955 -27.094 1.00 76.56 324 MET A CA 1
ATOM 2474 C C . MET A 1 324 ? 15.098 -3.992 -27.382 1.00 76.56 324 MET A C 1
ATOM 2476 O O . MET A 1 324 ? 16.214 -3.852 -26.885 1.00 76.56 324 MET A O 1
ATOM 2480 N N . THR A 1 325 ? 14.795 -5.046 -28.146 1.00 77.00 325 THR A N 1
ATOM 2481 C CA . THR A 1 325 ? 15.728 -6.163 -28.399 1.00 77.00 325 THR A CA 1
ATOM 2482 C C . THR A 1 325 ? 16.408 -6.110 -29.766 1.00 77.00 325 THR A C 1
ATOM 2484 O O . THR A 1 325 ? 17.431 -6.766 -29.960 1.00 77.00 325 THR A O 1
ATOM 2487 N N . THR A 1 326 ? 15.883 -5.326 -30.710 1.00 74.81 326 THR A N 1
ATOM 2488 C CA . THR A 1 326 ? 16.402 -5.238 -32.081 1.00 74.81 326 THR A CA 1
ATOM 2489 C C . THR A 1 326 ? 17.321 -4.021 -32.236 1.00 74.81 326 THR A C 1
ATOM 2491 O O . THR A 1 326 ? 16.865 -2.885 -32.077 1.00 74.81 326 THR A O 1
ATOM 2494 N N . PRO A 1 327 ? 18.610 -4.203 -32.586 1.00 71.56 327 PRO A N 1
ATOM 2495 C CA . PRO A 1 327 ? 19.526 -3.085 -32.784 1.00 71.56 327 PRO A CA 1
ATOM 2496 C C . PRO A 1 327 ? 19.032 -2.118 -33.868 1.00 71.56 327 PRO A C 1
ATOM 2498 O O . PRO A 1 327 ? 18.835 -2.511 -35.016 1.00 71.56 327 PRO A O 1
ATOM 2501 N N . GLY A 1 328 ? 18.881 -0.843 -33.507 1.00 71.44 328 GLY A N 1
ATOM 2502 C CA . GLY A 1 328 ? 18.525 0.238 -34.432 1.00 71.44 328 GLY A CA 1
ATOM 2503 C C . GLY A 1 328 ? 17.036 0.593 -34.526 1.00 71.44 328 GLY A C 1
ATOM 2504 O O . GLY A 1 328 ? 16.743 1.640 -35.094 1.00 71.44 328 GLY A O 1
ATOM 2505 N N . GLU A 1 329 ? 16.116 -0.191 -33.946 1.00 74.44 329 GLU A N 1
ATOM 2506 C CA . GLU A 1 329 ? 14.688 0.193 -33.863 1.00 74.44 329 GLU A CA 1
ATOM 2507 C C . GLU A 1 329 ? 14.491 1.413 -32.942 1.00 74.44 329 GLU A C 1
ATOM 2509 O O . GLU A 1 329 ? 13.740 2.335 -33.253 1.00 74.44 329 GLU A O 1
ATOM 2514 N N . MET A 1 330 ? 15.211 1.461 -31.815 1.00 75.25 330 MET A N 1
ATOM 2515 C CA . MET A 1 330 ? 15.200 2.607 -30.899 1.00 75.25 330 MET A CA 1
ATOM 2516 C C . MET A 1 330 ? 16.392 3.534 -31.153 1.00 75.25 330 MET A C 1
ATOM 2518 O O . MET A 1 330 ? 17.554 3.135 -31.042 1.00 75.25 330 MET A O 1
ATOM 2522 N N . ASN A 1 331 ? 16.095 4.799 -31.464 1.00 73.12 331 ASN A N 1
ATOM 2523 C CA . ASN A 1 331 ? 17.102 5.851 -31.586 1.00 73.12 331 ASN A CA 1
ATOM 2524 C C . ASN A 1 331 ? 17.632 6.289 -30.201 1.00 73.12 331 ASN A C 1
ATOM 2526 O O . ASN A 1 331 ? 17.094 5.914 -29.158 1.00 73.12 331 ASN A O 1
ATOM 2530 N N . GLN A 1 332 ? 18.695 7.102 -30.180 1.00 65.31 332 GLN A N 1
ATOM 2531 C CA . GLN A 1 332 ? 19.309 7.546 -28.923 1.00 65.31 332 GLN A CA 1
ATOM 2532 C C . GLN A 1 332 ? 18.328 8.319 -28.025 1.00 65.31 332 GLN A C 1
ATOM 2534 O O . GLN A 1 332 ? 18.345 8.118 -26.820 1.00 65.31 332 GLN A O 1
ATOM 2539 N N . ILE A 1 333 ? 17.462 9.168 -28.590 1.00 66.50 333 ILE A N 1
ATOM 2540 C CA . ILE A 1 333 ? 16.490 9.980 -27.835 1.00 66.50 333 ILE A CA 1
ATOM 2541 C C . ILE A 1 333 ? 15.475 9.073 -27.123 1.00 66.50 333 ILE A C 1
ATOM 2543 O O . ILE A 1 333 ? 15.256 9.225 -25.923 1.00 66.50 333 ILE A O 1
ATOM 2547 N N . ALA A 1 334 ? 14.934 8.077 -27.828 1.00 66.12 334 ALA A N 1
ATOM 2548 C CA . ALA A 1 334 ? 14.005 7.100 -27.271 1.00 66.12 334 ALA A CA 1
ATOM 2549 C C . ALA A 1 334 ? 14.637 6.318 -26.106 1.00 66.12 334 ALA A C 1
ATOM 2551 O O . ALA A 1 334 ? 14.037 6.213 -25.041 1.00 66.12 334 ALA A O 1
ATOM 2552 N N . TRP A 1 335 ? 15.885 5.852 -26.250 1.00 71.00 335 TRP A N 1
ATOM 2553 C CA . TRP A 1 335 ? 16.602 5.182 -25.155 1.00 71.00 335 TRP A CA 1
ATOM 2554 C C . TRP A 1 335 ? 16.761 6.051 -23.899 1.00 71.00 335 TRP A C 1
ATOM 2556 O O . TRP A 1 335 ? 16.697 5.530 -22.788 1.00 71.00 335 TRP A O 1
ATOM 2566 N N . LEU A 1 336 ? 16.939 7.366 -24.047 1.00 65.00 336 LEU A N 1
ATOM 2567 C CA . LEU A 1 336 ? 17.039 8.278 -22.902 1.00 65.00 336 LEU A CA 1
ATOM 2568 C C . LEU A 1 336 ? 15.689 8.510 -22.224 1.00 65.00 336 LEU A C 1
ATOM 2570 O O . LEU A 1 336 ? 15.634 8.549 -20.997 1.00 65.00 336 LEU A O 1
ATOM 2574 N N . GLN A 1 337 ? 14.604 8.591 -22.997 1.00 67.00 337 GLN A N 1
ATOM 2575 C CA . GLN A 1 337 ? 13.246 8.645 -22.453 1.00 67.00 337 GLN A CA 1
ATOM 2576 C C . GLN A 1 337 ? 12.904 7.366 -21.668 1.00 67.00 337 GLN A C 1
ATOM 2578 O O . GLN A 1 337 ? 12.314 7.457 -20.591 1.00 67.00 337 GLN A O 1
ATOM 2583 N N . GLU A 1 338 ? 13.336 6.188 -22.135 1.00 70.88 338 GLU A N 1
ATOM 2584 C CA . GLU A 1 338 ? 13.180 4.932 -21.385 1.00 70.88 338 GLU A CA 1
ATOM 2585 C C . GLU A 1 338 ? 13.995 4.915 -20.086 1.00 70.88 338 GLU A C 1
ATOM 2587 O O . GLU A 1 338 ? 13.454 4.578 -19.034 1.00 70.88 338 GLU A O 1
ATOM 2592 N N . ILE A 1 339 ? 15.275 5.311 -20.130 1.00 68.88 339 ILE A N 1
ATOM 2593 C CA . ILE A 1 339 ? 16.128 5.392 -18.931 1.00 68.88 339 ILE A CA 1
ATOM 2594 C C . ILE A 1 339 ? 15.516 6.356 -17.909 1.00 68.88 339 ILE A C 1
ATOM 2596 O O . ILE A 1 339 ? 15.414 6.006 -16.734 1.00 68.88 339 ILE A O 1
ATOM 2600 N N . HIS A 1 340 ? 15.056 7.531 -18.351 1.00 67.75 340 HIS A N 1
ATOM 2601 C CA . HIS A 1 340 ? 14.379 8.496 -17.488 1.00 67.75 340 HIS A CA 1
ATOM 2602 C C . HIS A 1 340 ? 13.124 7.890 -16.846 1.00 67.75 340 HIS A C 1
ATOM 2604 O O . HIS A 1 340 ? 12.988 7.920 -15.627 1.00 67.75 340 HIS A O 1
ATOM 2610 N N . ARG A 1 341 ? 12.244 7.261 -17.637 1.00 71.00 341 ARG A N 1
ATOM 2611 C CA . ARG A 1 341 ? 10.999 6.644 -17.148 1.00 71.00 341 ARG A CA 1
ATOM 2612 C C . ARG A 1 341 ? 11.263 5.529 -16.128 1.00 71.00 341 ARG A C 1
ATOM 2614 O O . ARG A 1 341 ? 10.605 5.496 -15.091 1.00 71.00 341 ARG A O 1
ATOM 2621 N N . VAL A 1 342 ? 12.269 4.678 -16.355 1.00 74.38 342 VAL A N 1
ATOM 2622 C CA . VAL A 1 342 ? 12.707 3.655 -15.384 1.00 74.38 342 VAL A CA 1
ATOM 2623 C C . VAL A 1 342 ? 13.274 4.294 -14.110 1.00 74.38 342 VAL A C 1
ATOM 2625 O O . VAL A 1 342 ? 12.981 3.825 -13.010 1.00 74.38 342 VAL A O 1
ATOM 2628 N N . MET A 1 343 ? 14.048 5.379 -14.221 1.00 71.81 343 MET A N 1
ATOM 2629 C CA . MET A 1 343 ? 14.546 6.118 -13.055 1.00 71.81 343 MET A CA 1
ATOM 2630 C C . MET A 1 343 ? 13.410 6.757 -12.242 1.00 71.81 343 MET A C 1
ATOM 2632 O O . MET A 1 343 ? 13.432 6.636 -11.019 1.00 71.81 343 MET A O 1
ATOM 2636 N N . SER A 1 344 ? 12.406 7.364 -12.885 1.00 73.06 344 SER A N 1
ATOM 2637 C CA . SER A 1 344 ? 11.222 7.927 -12.216 1.00 73.06 344 SER A CA 1
ATOM 2638 C C . SER A 1 344 ? 10.429 6.858 -11.457 1.00 73.06 344 SER A C 1
ATOM 2640 O O . SER A 1 344 ? 10.112 7.051 -10.285 1.00 73.06 344 SER A O 1
ATOM 2642 N N . ILE A 1 345 ? 10.170 5.703 -12.084 1.00 77.44 345 ILE A N 1
ATOM 2643 C CA . ILE A 1 345 ? 9.462 4.577 -11.450 1.00 77.44 345 ILE A CA 1
ATOM 2644 C C . ILE A 1 345 ? 10.244 4.064 -10.234 1.00 77.44 345 ILE A C 1
ATOM 2646 O O . ILE A 1 345 ? 9.684 3.949 -9.146 1.00 77.44 345 ILE A O 1
ATOM 2650 N N . ASN A 1 346 ? 11.550 3.820 -10.383 1.00 75.50 346 ASN A N 1
ATOM 2651 C CA . ASN A 1 346 ? 12.393 3.356 -9.280 1.00 75.50 346 ASN A CA 1
ATOM 2652 C C . ASN A 1 346 ? 12.471 4.382 -8.139 1.00 75.50 346 ASN A C 1
ATOM 2654 O O . ASN A 1 346 ? 12.430 4.000 -6.972 1.00 75.50 346 ASN A O 1
ATOM 2658 N N . ALA A 1 347 ? 12.546 5.680 -8.449 1.00 75.06 347 ALA A N 1
ATOM 2659 C CA . ALA A 1 347 ? 12.512 6.737 -7.442 1.00 75.06 347 ALA A CA 1
ATOM 2660 C C . ALA A 1 347 ? 11.187 6.734 -6.662 1.00 75.06 347 ALA A C 1
ATOM 2662 O O . ALA A 1 347 ? 11.214 6.820 -5.433 1.00 75.06 347 ALA A O 1
ATOM 2663 N N . ARG A 1 348 ? 10.043 6.562 -7.343 1.00 76.19 348 ARG A N 1
ATOM 2664 C CA . ARG A 1 348 ? 8.729 6.502 -6.686 1.00 76.19 348 ARG A CA 1
ATOM 2665 C C . ARG A 1 348 ? 8.554 5.240 -5.838 1.00 76.19 348 ARG A C 1
ATOM 2667 O O . ARG A 1 348 ? 8.106 5.348 -4.701 1.00 76.19 348 ARG A O 1
ATOM 2674 N N . ILE A 1 349 ? 8.982 4.073 -6.329 1.00 81.19 349 ILE A N 1
ATOM 2675 C CA . ILE A 1 349 ? 8.991 2.819 -5.552 1.00 81.19 349 ILE A CA 1
ATOM 2676 C C . ILE A 1 349 ? 9.840 2.973 -4.283 1.00 81.19 349 ILE A C 1
ATOM 2678 O O . ILE A 1 349 ? 9.371 2.647 -3.195 1.00 81.19 349 ILE A O 1
ATOM 2682 N N . ASN A 1 350 ? 11.054 3.518 -4.400 1.00 77.12 350 ASN A N 1
ATOM 2683 C CA . ASN A 1 350 ? 11.936 3.744 -3.253 1.00 77.12 350 ASN A CA 1
ATOM 2684 C C . ASN A 1 350 ? 11.335 4.740 -2.245 1.00 77.12 350 ASN A C 1
ATOM 2686 O O . ASN A 1 350 ? 11.491 4.551 -1.042 1.00 77.12 350 ASN A O 1
ATOM 2690 N N . TYR A 1 351 ? 10.634 5.778 -2.716 1.00 79.31 351 TYR A N 1
ATOM 2691 C CA . TYR A 1 351 ? 9.929 6.722 -1.847 1.00 79.31 351 TYR A CA 1
ATOM 2692 C C . TYR A 1 351 ? 8.788 6.043 -1.071 1.00 79.31 351 TYR A C 1
ATOM 2694 O O . TYR A 1 351 ? 8.749 6.136 0.153 1.00 79.31 351 TYR A O 1
ATOM 2702 N N . MET A 1 352 ? 7.921 5.280 -1.751 1.00 79.12 352 MET A N 1
ATOM 2703 C CA . MET A 1 352 ? 6.850 4.516 -1.092 1.00 79.12 352 MET A CA 1
ATOM 2704 C C . MET A 1 352 ? 7.405 3.505 -0.075 1.00 79.12 352 MET A C 1
ATOM 2706 O O . MET A 1 352 ? 6.866 3.371 1.020 1.00 79.12 352 MET A O 1
ATOM 2710 N N . GLN A 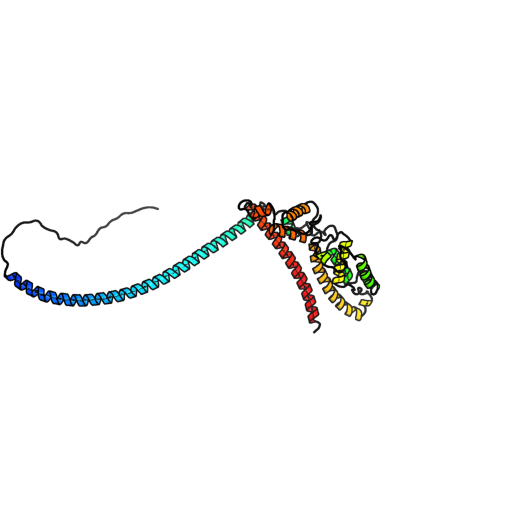1 353 ? 8.509 2.824 -0.398 1.00 81.06 353 GLN A N 1
ATOM 2711 C CA . GLN A 1 353 ? 9.182 1.912 0.533 1.00 81.06 353 GLN A CA 1
ATOM 2712 C C . GLN A 1 353 ? 9.750 2.635 1.761 1.00 81.06 353 GLN A C 1
ATOM 2714 O O . GLN A 1 353 ? 9.648 2.107 2.865 1.00 81.06 353 GLN A O 1
ATOM 2719 N N . LEU A 1 354 ? 10.333 3.826 1.591 1.00 79.31 354 LEU A N 1
ATOM 2720 C CA . LEU A 1 354 ? 10.881 4.621 2.693 1.00 79.31 354 LEU A CA 1
ATOM 2721 C C . LEU A 1 354 ? 9.784 5.112 3.647 1.00 79.31 354 LEU A C 1
ATOM 2723 O O . LEU A 1 354 ? 9.941 4.999 4.860 1.00 79.31 354 LEU A O 1
ATOM 2727 N N . GLU A 1 355 ? 8.680 5.627 3.107 1.00 79.00 355 GLU A N 1
ATOM 2728 C CA . GLU A 1 355 ? 7.524 6.082 3.889 1.00 79.00 355 GLU A CA 1
ATOM 2729 C C . GLU A 1 355 ? 6.883 4.927 4.676 1.00 79.00 355 GLU A C 1
ATOM 2731 O O . GLU A 1 355 ? 6.684 5.051 5.886 1.00 79.00 355 GLU A O 1
ATOM 2736 N N . LEU A 1 356 ? 6.653 3.769 4.036 1.00 79.88 356 LEU A N 1
ATOM 2737 C CA . LEU A 1 356 ? 6.173 2.562 4.722 1.00 79.88 356 LEU A CA 1
ATOM 2738 C C . LEU A 1 356 ? 7.142 2.117 5.822 1.00 79.88 356 LEU A C 1
ATOM 2740 O O . LEU A 1 356 ? 6.724 1.922 6.957 1.00 79.88 356 LEU A O 1
ATOM 2744 N N . ALA A 1 357 ? 8.440 2.013 5.520 1.00 79.50 357 ALA A N 1
ATOM 2745 C CA . ALA A 1 357 ? 9.445 1.580 6.489 1.00 79.50 357 ALA A CA 1
ATOM 2746 C C . ALA A 1 357 ? 9.565 2.538 7.688 1.00 79.50 357 ALA A C 1
ATOM 2748 O O . ALA A 1 357 ? 9.845 2.094 8.800 1.00 79.50 357 ALA A O 1
ATOM 2749 N N . ASN A 1 358 ? 9.337 3.839 7.486 1.00 77.62 358 ASN A N 1
ATOM 2750 C CA . ASN A 1 358 ? 9.296 4.830 8.559 1.00 77.62 358 ASN A CA 1
ATOM 2751 C C . ASN A 1 358 ? 8.059 4.639 9.459 1.00 77.62 358 ASN A C 1
ATOM 2753 O O . ASN A 1 358 ? 8.190 4.605 10.684 1.00 77.62 358 ASN A O 1
ATOM 2757 N N . ARG A 1 359 ? 6.872 4.442 8.866 1.00 80.62 359 ARG A N 1
ATOM 2758 C CA . ARG A 1 359 ? 5.626 4.152 9.604 1.00 80.62 359 ARG A CA 1
ATOM 2759 C C . ARG A 1 359 ? 5.722 2.823 10.372 1.00 80.62 359 ARG A C 1
ATOM 2761 O O . ARG A 1 359 ? 5.496 2.796 11.583 1.00 80.62 359 ARG A O 1
ATOM 2768 N N . ASP A 1 360 ? 6.197 1.764 9.718 1.00 80.75 360 ASP A N 1
ATOM 2769 C CA . ASP A 1 360 ? 6.474 0.461 10.336 1.00 80.75 360 ASP A CA 1
ATOM 2770 C C . ASP A 1 360 ? 7.497 0.572 11.477 1.00 80.75 360 ASP A C 1
ATOM 2772 O O . ASP A 1 360 ? 7.333 -0.069 12.515 1.00 80.75 360 ASP A O 1
ATOM 2776 N N . ALA A 1 361 ? 8.553 1.381 11.332 1.00 75.31 361 ALA A N 1
ATOM 2777 C CA . ALA A 1 361 ? 9.532 1.590 12.399 1.00 75.31 361 ALA A CA 1
ATOM 2778 C C . ALA A 1 361 ? 8.902 2.252 13.638 1.00 75.31 361 ALA A C 1
ATOM 2780 O O . ALA A 1 361 ? 9.209 1.845 14.761 1.00 75.31 361 ALA A O 1
ATOM 2781 N N . ILE A 1 362 ? 7.984 3.209 13.453 1.00 80.12 362 ILE A N 1
ATOM 2782 C CA . ILE A 1 362 ? 7.236 3.840 14.550 1.00 80.12 362 ILE A CA 1
ATOM 2783 C C . ILE A 1 362 ? 6.367 2.795 15.262 1.00 80.12 362 ILE A C 1
ATOM 2785 O O . ILE A 1 362 ? 6.506 2.622 16.474 1.00 80.12 362 ILE A O 1
ATOM 2789 N N . VAL A 1 363 ? 5.545 2.033 14.531 1.00 82.88 363 VAL A N 1
ATOM 2790 C CA . VAL A 1 363 ? 4.676 0.992 15.117 1.00 82.88 363 VAL A CA 1
ATOM 2791 C C . VAL A 1 363 ? 5.491 -0.077 15.849 1.00 82.88 363 VAL A C 1
ATOM 2793 O O . VAL A 1 363 ? 5.212 -0.382 17.010 1.00 82.88 363 VAL A O 1
ATOM 2796 N N . ASN A 1 364 ? 6.554 -0.595 15.229 1.00 78.19 364 ASN A N 1
ATOM 2797 C CA . ASN A 1 364 ? 7.433 -1.582 15.857 1.00 78.19 364 ASN A CA 1
ATOM 2798 C C . ASN A 1 364 ? 8.139 -1.025 17.103 1.00 78.19 364 ASN A C 1
ATOM 2800 O O . ASN A 1 364 ? 8.297 -1.752 18.082 1.00 78.19 364 ASN A O 1
ATOM 2804 N N . SER A 1 365 ? 8.513 0.261 17.122 1.00 71.44 365 SER A N 1
ATOM 2805 C CA . SER A 1 365 ? 9.107 0.889 18.312 1.00 71.44 365 SER A CA 1
ATOM 2806 C C . SER A 1 365 ? 8.128 0.943 19.490 1.00 71.44 365 SER A C 1
ATOM 2808 O O . SER A 1 365 ? 8.521 0.693 20.629 1.00 71.44 365 SER A O 1
ATOM 2810 N N . MET A 1 366 ? 6.838 1.175 19.219 1.00 78.00 366 MET A N 1
ATOM 2811 C CA . MET A 1 366 ? 5.791 1.172 20.240 1.00 78.00 366 MET A CA 1
ATOM 2812 C C . MET A 1 366 ? 5.478 -0.236 20.765 1.00 78.00 366 MET A C 1
ATOM 2814 O O . MET A 1 366 ? 5.219 -0.388 21.958 1.00 78.00 366 MET A O 1
ATOM 2818 N N . ILE A 1 367 ? 5.540 -1.262 19.906 1.00 75.62 367 ILE A N 1
ATOM 2819 C CA . ILE A 1 367 ? 5.405 -2.673 20.313 1.00 75.62 367 ILE A CA 1
ATOM 2820 C C . ILE A 1 367 ? 6.599 -3.093 21.184 1.00 75.62 367 ILE A C 1
ATOM 2822 O O . ILE A 1 367 ? 6.423 -3.696 22.242 1.00 75.62 367 ILE A O 1
ATOM 2826 N N . LEU A 1 368 ? 7.823 -2.737 20.787 1.00 68.81 368 LEU A N 1
ATOM 2827 C CA . LEU A 1 368 ? 9.022 -3.033 21.577 1.00 68.81 368 LEU A CA 1
ATOM 2828 C C . LEU A 1 368 ? 9.009 -2.324 22.938 1.00 68.81 368 LEU A C 1
ATOM 2830 O O . LEU A 1 368 ? 9.452 -2.910 23.921 1.00 68.81 368 LEU A O 1
ATOM 2834 N N . ALA A 1 369 ? 8.454 -1.110 23.019 1.00 66.38 369 ALA A N 1
ATOM 2835 C CA . ALA A 1 369 ? 8.248 -0.428 24.294 1.00 66.38 369 ALA A CA 1
ATOM 2836 C C . ALA A 1 369 ? 7.311 -1.219 25.226 1.00 66.38 369 ALA A C 1
ATOM 2838 O O . ALA A 1 369 ? 7.663 -1.412 26.382 1.00 66.38 369 ALA A O 1
ATOM 2839 N N . THR A 1 370 ? 6.182 -1.758 24.731 1.00 67.44 370 THR A N 1
ATOM 2840 C CA . THR A 1 370 ? 5.296 -2.594 25.573 1.00 67.44 370 THR A CA 1
ATOM 2841 C C . THR A 1 370 ? 5.958 -3.865 26.078 1.00 67.44 370 THR A C 1
ATOM 2843 O O . THR A 1 370 ? 5.763 -4.231 27.227 1.00 67.44 370 THR A O 1
ATOM 2846 N N . LEU A 1 371 ? 6.755 -4.531 25.239 1.00 68.44 371 LEU A N 1
ATOM 2847 C CA . LEU A 1 371 ? 7.391 -5.798 25.607 1.00 68.44 371 LEU A CA 1
ATOM 2848 C C . LEU A 1 371 ? 8.521 -5.623 26.636 1.00 68.44 371 LEU A C 1
ATOM 2850 O O . LEU A 1 371 ? 8.876 -6.590 27.296 1.00 68.44 371 LEU A O 1
ATOM 2854 N N . ASN A 1 372 ? 9.068 -4.410 26.775 1.00 54.84 372 ASN A N 1
ATOM 2855 C CA . ASN A 1 372 ? 10.054 -4.061 27.803 1.00 54.84 372 ASN A CA 1
ATOM 2856 C C . ASN A 1 372 ? 9.424 -3.589 29.131 1.00 54.84 372 ASN A C 1
ATOM 2858 O O . ASN A 1 372 ? 10.153 -3.480 30.110 1.00 54.84 372 ASN A O 1
ATOM 2862 N N . ASP A 1 373 ? 8.122 -3.277 29.166 1.00 49.84 373 ASP A N 1
ATOM 2863 C CA . ASP A 1 373 ? 7.404 -2.859 30.387 1.00 49.84 373 ASP A CA 1
ATOM 2864 C C . ASP A 1 373 ? 6.839 -4.061 31.190 1.00 49.84 373 ASP A C 1
ATOM 2866 O O . ASP A 1 373 ? 6.324 -3.870 32.293 1.00 49.84 373 ASP A O 1
ATOM 2870 N N . ASP A 1 374 ? 6.924 -5.285 30.646 1.00 45.50 374 ASP A N 1
ATOM 2871 C CA . ASP A 1 374 ? 6.413 -6.538 31.240 1.00 45.50 374 ASP A CA 1
ATOM 2872 C C . ASP A 1 374 ? 7.494 -7.372 31.997 1.00 45.50 374 ASP A C 1
ATOM 2874 O O . ASP A 1 374 ? 7.201 -8.493 32.427 1.00 45.50 374 ASP A O 1
ATOM 2878 N N . ASP A 1 375 ? 8.710 -6.829 32.191 1.00 41.28 375 ASP A N 1
ATOM 2879 C CA . ASP A 1 375 ? 9.831 -7.375 33.007 1.00 41.28 375 ASP A CA 1
ATOM 2880 C C . ASP A 1 375 ? 10.071 -6.546 34.300 1.00 41.28 375 ASP A C 1
ATOM 2882 O O . ASP A 1 375 ? 10.307 -7.164 35.370 1.00 41.28 375 ASP A O 1
#

Secondary structure (DSSP, 8-state):
-------------------------------TTHHHHHHHHHHHHHHHHHHHHHHHHHHHHHHHHHHHHHHHHHHHHHHHHHHHHHHHHHHHHHHHHHHHHHHHHHHHHHHHHHHHTTSTTPPPHHHHHHHHTTSTTSS-SPPSS--HHHHHHHHHHHHTT-SHHHHH-HHHHHHHHHHHHHHTTTGGG-S-GGG-THHHHS-SSB-TTSHHHHHHHHHHHHHHH-SSPPPPPPTTGGGSHHHHHHHHHHHHHHHHHHHHHHHHHHHHHTTBEEEESHHHHHHHHHHHTBT--S---SEEEHHHHHHHHHHHHHSB-HHHHHHHHSTTTS-HHHHHHHHHHHHHHHHHHHHHHHHHHHHHHHHHHHHHHHHHS--

Radius of gyration: 49.73 Å; Cα contacts (8 Å, |Δi|>4): 279; chains: 1; bounding box: 151×57×102 Å

Mean predicted aligned error: 17.78 Å